Protein 7WNS (pdb70)

Secondary structure (DSSP, 8-state):
-HHHHHHTSPPP-TTTS-----TTTTS---TTS----BS-SSS-BS-EEET--SSEEETTEEES-SSSEEEEETT-B--SSTTTTSBPTTEEEES-TTT---TTTB-TT-BSEEEE-SS---HHHHHHHHHHB-TTT-EEEEES--TTSHHHHHHHHHHHHHTEEE-TT----GGGS--TT-S-EEEEEEHHHHHHHHHHHHHTT-HHHHHHHHHHHHHTT-HHHHHHHHHHHHHBT-THHHHHHHHHHHTT-HHHHHHHS-THHHHHHTT--EEEEETTTTEEEEE-SS--TTS-EEEEEESS-SSSGGG-EEEEEEEETTEEEEEEEETTTTEEEEEEEEE-TTS-EEEEEES---SGGG-EEEEEEEETTEEEEEEEETTT--EEEEEEEE-TTS-EEEEEESS-STT-HHHH-EEEEE--

Foldseek 3Di:
DLQVLQVVFAADPCPLAPAPVQVCQSPFDPLVDQDDAPPDDDAAAEEEEEQAQAWAADPNFTDHHRYHQYEEARSDHAPDHPRGSHGGHNYQHDPDLVQLARVSHAQFQGHAEYEYEDRAQDLNNLLRVLRRAHQAWHKYKYFADDCVDVRVVSNLQNNLVSAKFWQQVDDDPPRVVRRRVGDDMIMITHLVVLLVRLLVCLLVLVLVRNVVGVVSCVVHNNVVSLLVSQCVQQAQFRLSSLLSQLCCCPVPNVVSCCPRNPPVSVQQNVFAKKWKAQQQLGFTKFWAPDADPQRKTFMKGAQDDDADLRRIWTWDWDDDPSGIKTWIARVVVRWTKFWDPDADPQRKTTIITHNDQPDQRRIWTWTWHDDVPAIWIWIAGRPVRFTKFWAPDADPNRMTTIIGDDDDPNVDCSGGTIHIGHRD

Organism: Bombyx mori (NCBI:txid7091)

InterPro domains:
  IPR004943 Lepidopteran low molecular weight lipoprotein [PF03260] (206-433)
  IPR042046 Lepidopteran low molecular weight lipoprotein, N-terminal domain [G3DSA:1.10.10.2400] (199-274)

Radius of gyration: 29.9 Å; Cα contacts (8 Å, |Δi|>4): 969; chains: 1; bounding box: 50×71×84 Å

B-factor: mean 30.71, std 17.43, range [8.32, 107.81]

Solvent-accessible surface area: 19298 Å² total; per-residue (Å²): 98,76,75,108,118,13,114,86,20,66,137,19,18,70,139,66,6,80,63,44,145,11,86,38,10,89,41,26,45,67,13,132,132,194,30,86,92,15,11,125,43,242,52,61,16,137,15,0,4,0,10,0,12,0,79,12,66,46,156,68,102,46,20,3,13,44,114,1,38,0,0,14,40,25,34,24,30,9,51,125,22,150,14,141,31,64,20,4,2,1,4,0,0,0,65,32,52,106,57,0,54,0,43,23,1,0,101,90,56,8,0,72,13,0,0,0,3,86,10,67,2,46,142,160,0,0,42,8,0,7,55,0,0,15,32,85,82,1,21,0,0,1,7,39,24,63,83,125,22,104,34,2,83,20,0,36,84,26,0,3,122,55,14,1,17,25,2,1,50,49,163,12,78,68,90,13,136,56,12,76,83,38,123,49,94,25,5,1,1,10,38,84,35,0,26,86,25,1,42,72,18,0,54,65,14,52,11,130,30,0,13,106,0,2,57,12,0,29,85,18,123,0,34,105,13,1,121,66,0,6,60,48,0,3,31,113,21,35,47,26,0,1,1,1,0,31,45,0,5,102,92,67,26,86,52,0,1,84,106,40,11,26,84,27,0,65,31,0,8,75,75,105,77,0,29,1,13,5,51,78,65,116,14,3,0,33,6,30,92,106,71,45,205,149,86,13,36,34,0,38,0,19,37,178,30,79,94,26,110,99,0,0,0,72,1,32,25,76,78,66,128,77,32,4,2,1,37,0,7,0,25,59,51,95,4,40,0,14,0,23,88,106,78,48,111,170,16,14,37,73,0,34,0,0,96,79,21,112,81,107,35,0,8,0,19,2,33,0,11,63,30,69,142,62,13,0,0,7,1,24,0,19,75,52,131,12,3,1,49,12,28,76,113,78,50,225,151,26,14,38,20,0,29,0,14,90,45,89,14,68,114,57,39,101,125,45,2,3,26,3,67,76,40,180

Sequence (424 aa):
SSEEEWEAASEPDYDTNEDLLYPYSPTPYFGMYHLVKIPIGRGLLHHVDYWGEGKVTNLGKIRGFPQSYNVNEQFALVSKGHNKGKQIPNRIPVVSVDDSDTSSYIRDDSVKTVTISTGPITKRCAADVARIVNASEGLVVAYGYSDNSDDIQNLERELGKKGLYYGAGYELPADLRTQTEFSTKRVFADASSINNHLYNLVTGGDYINAVKTVRSSLVDNQGSDVCRDVVSQLVSHGIKNAMSFAYKLWHEGHKDIVEDYFPSEFQLILDQKRIKLIGKHYNQALKLDANVDRYNDRLTWGDGKDNTSYRVSWRLISLWENNNVIFKILNTEHEMYLKLDVNVDSYGDRKTWGSNDSSEKRHTWYLYPVKVGDQQQLFLIENREYRQGLKLDANVDWYGDRLVWGNNGTVADNPEYYGFIIQPWQ

Structure (mmCIF, N/CA/C/O backbone):
data_7WNS
#
_entry.id   7WNS
#
_cell.length_a   54.477
_cell.length_b   121.692
_cell.length_c   253.769
_cell.angle_alpha   90.000
_cell.angle_beta   90.000
_cell.angle_gamma   90.000
#
_symmetry.space_group_name_H-M   'C 2 2 21'
#
loop_
_entity.id
_entity.type
_entity.pdbx_description
1 polymer '30K protein 12'
2 water water
#
loop_
_atom_site.group_PDB
_atom_site.id
_atom_site.type_symbol
_atom_site.label_atom_id
_atom_site.label_alt_id
_atom_site.label_comp_id
_atom_site.label_asym_id
_atom_site.label_entity_id
_atom_site.label_seq_id
_atom_site.pdbx_PDB_ins_code
_atom_site.Cartn_x
_atom_site.Cartn_y
_atom_site.Cartn_z
_atom_site.occupancy
_atom_site.B_iso_or_equiv
_atom_site.auth_seq_id
_atom_site.auth_comp_id
_atom_site.auth_asym_id
_atom_site.auth_atom_id
_atom_site.pdbx_PDB_model_num
ATOM 1 N N . SER A 1 21 ? 13.372 -29.803 55.918 1.000 69.280 13 SER A N 1
ATOM 2 C CA . SER A 1 21 ? 12.161 -29.358 55.141 1.000 73.840 13 SER A CA 1
ATOM 3 C C . SER A 1 21 ? 12.210 -27.839 54.885 1.000 77.370 13 SER A C 1
ATOM 4 O O . SER A 1 21 ? 13.173 -27.147 55.359 1.000 61.960 13 SER A O 1
ATOM 7 N N . SER A 1 22 ? 11.212 -27.338 54.143 1.000 73.010 14 SER A N 1
ATOM 8 C CA . SER A 1 22 ? 11.081 -25.899 53.788 1.000 71.540 14 SER A CA 1
ATOM 9 C C . SER A 1 22 ? 10.733 -25.119 55.048 1.000 60.730 14 SER A C 1
ATOM 10 O O . SER A 1 22 ? 11.465 -24.178 55.389 1.000 57.300 14 SER A O 1
ATOM 13 N N . GLU A 1 23 ? 9.651 -25.529 55.704 1.000 57.400 15 GLU A N 1
ATOM 14 C CA . GLU A 1 23 ? 9.240 -24.922 56.992 1.000 64.410 15 GLU A CA 1
ATOM 15 C C . GLU A 1 23 ? 10.445 -24.828 57.945 1.000 60.330 15 GLU A C 1
ATOM 16 O O . GLU A 1 23 ? 10.724 -23.717 58.472 1.000 60.780 15 GLU A O 1
ATOM 22 N N . GLU A 1 24 ? 11.155 -25.939 58.147 1.000 62.120 16 GLU A N 1
ATOM 23 C CA . GLU A 1 24 ? 12.211 -26.032 59.189 1.000 62.010 16 GLU A CA 1
ATOM 24 C C . GLU A 1 24 ? 13.407 -25.186 58.779 1.000 57.770 16 GLU A C 1
ATOM 25 O O . GLU A 1 24 ? 14.038 -24.567 59.662 1.000 55.320 16 GLU A O 1
ATOM 31 N N . GLU A 1 25 ? 13.720 -25.133 57.488 1.000 58.630 17 GLU A N 1
ATOM 32 C CA . GLU A 1 25 ? 14.855 -24.282 57.042 1.000 62.040 17 GLU A CA 1
ATOM 33 C C . GLU A 1 25 ? 14.502 -22.823 57.376 1.000 54.810 17 GLU A C 1
ATOM 34 O O . GLU A 1 25 ? 15.414 -22.042 57.733 1.000 49.910 17 GLU A O 1
ATOM 40 N N . TRP A 1 26 ? 13.212 -22.476 57.303 1.000 59.300 18 TRP A N 1
ATOM 41 C CA . TRP A 1 26 ? 12.734 -21.079 57.486 1.000 60.250 18 TRP A CA 1
ATOM 42 C C . TRP A 1 26 ? 12.758 -20.742 58.978 1.000 58.900 18 TRP A C 1
ATOM 43 O O . TRP A 1 26 ? 13.430 -19.751 59.367 1.000 50.820 18 TRP A O 1
ATOM 54 N N . GLU A 1 27 ? 12.061 -21.544 59.785 1.000 61.290 19 GLU A N 1
ATOM 55 C CA . GLU A 1 27 ? 12.154 -21.464 61.273 1.000 59.680 19 GLU A CA 1
ATOM 56 C C . GLU A 1 27 ? 13.614 -21.358 61.726 1.000 57.190 19 GLU A C 1
ATOM 57 O O . GLU A 1 27 ? 13.914 -20.501 62.582 1.000 54.040 19 GLU A O 1
ATOM 63 N N . ALA A 1 28 ? 14.501 -22.139 61.116 1.000 52.090 20 ALA A N 1
ATOM 64 C CA . ALA A 1 28 ? 15.947 -22.153 61.442 1.000 54.670 20 ALA A CA 1
ATOM 65 C C . ALA A 1 28 ? 16.656 -20.864 61.034 1.000 55.770 20 ALA A C 1
ATOM 66 O O . ALA A 1 28 ? 17.856 -20.743 61.354 1.000 53.270 20 ALA A O 1
ATOM 68 N N . ALA A 1 29 ? 16.027 -19.971 60.262 1.000 62.300 21 ALA A N 1
ATOM 69 C CA . ALA A 1 29 ? 16.789 -18.973 59.470 1.000 56.110 21 ALA A CA 1
ATOM 70 C C . ALA A 1 29 ? 17.033 -17.706 60.286 1.000 44.590 21 ALA A C 1
ATOM 71 O O . ALA A 1 29 ? 16.155 -17.297 61.050 1.000 52.110 21 ALA A O 1
ATOM 73 N N . SER A 1 30 ? 18.164 -17.057 60.077 1.000 42.190 22 SER A N 1
ATOM 74 C CA . SER A 1 30 ? 18.442 -15.718 60.645 1.000 46.630 22 SER A CA 1
ATOM 75 C C . SER A 1 30 ? 17.275 -14.770 60.284 1.000 63.250 22 SER A C 1
ATOM 76 O O . SER A 1 30 ? 16.507 -15.051 59.305 1.000 55.500 22 SER A O 1
ATOM 79 N N . GLU A 1 31 ? 17.059 -13.719 61.079 1.000 60.250 23 GLU A N 1
ATOM 80 C CA . GLU A 1 31 ? 15.948 -12.763 60.822 1.000 61.430 23 GLU A CA 1
ATOM 81 C C . GLU A 1 31 ? 16.368 -11.791 59.724 1.000 52.030 23 GLU A C 1
ATOM 82 O O . GLU A 1 31 ? 17.547 -11.650 59.392 1.000 47.050 23 GLU A O 1
ATOM 88 N N . PRO A 1 32 ? 15.395 -11.071 59.132 1.000 46.960 24 PRO A N 1
ATOM 89 C CA . PRO A 1 32 ? 15.704 -10.263 57.959 1.000 50.430 24 PRO A CA 1
ATOM 90 C C . PRO A 1 32 ? 16.715 -9.170 58.268 1.000 52.440 24 PRO A C 1
ATOM 91 O O . PRO A 1 32 ? 16.725 -8.663 59.370 1.000 58.920 24 PRO A O 1
ATOM 95 N N . ASP A 1 33 ? 17.515 -8.803 57.295 1.000 43.130 25 ASP A N 1
ATOM 96 C CA . ASP A 1 33 ? 18.425 -7.698 57.446 1.000 44.920 25 ASP A CA 1
ATOM 97 C C . ASP A 1 33 ? 17.687 -6.391 57.451 1.000 50.700 25 ASP A C 1
ATOM 98 O O . ASP A 1 33 ? 17.431 -5.805 56.416 1.000 51.600 25 ASP A O 1
ATOM 103 N N . TYR A 1 34 ? 17.409 -5.893 58.632 1.000 46.150 26 TYR A N 1
ATOM 104 C CA . TYR A 1 34 ? 16.736 -4.578 58.746 1.000 43.000 26 TYR A CA 1
ATOM 105 C C . TYR A 1 34 ? 17.742 -3.452 58.938 1.000 42.850 26 TYR A C 1
ATOM 106 O O . TYR A 1 34 ? 17.335 -2.361 59.392 1.000 44.540 26 TYR A O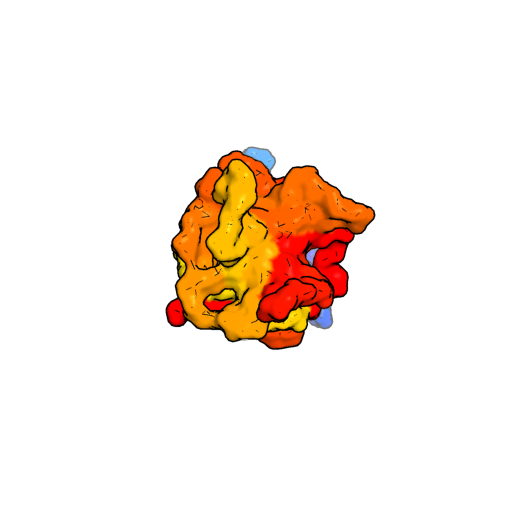 1
ATOM 115 N N . ASP A 1 35 ? 18.970 -3.621 58.471 1.000 48.020 27 ASP A N 1
ATOM 116 C CA . ASP A 1 35 ? 19.891 -2.465 58.284 1.000 53.720 27 ASP A CA 1
ATOM 117 C C . ASP A 1 35 ? 19.733 -1.910 56.868 1.000 53.950 27 ASP A C 1
ATOM 118 O O . ASP A 1 35 ? 19.480 -0.712 56.712 1.000 58.040 27 ASP A O 1
ATOM 123 N N . THR A 1 36 ? 19.930 -2.756 55.865 1.000 54.970 28 THR A N 1
ATOM 124 C CA . THR A 1 36 ? 19.883 -2.319 54.439 1.000 57.980 28 THR A CA 1
ATOM 125 C C . THR A 1 36 ? 18.410 -2.113 54.021 1.000 49.300 28 THR A C 1
ATOM 126 O O . THR A 1 36 ? 18.145 -1.129 53.332 1.000 51.880 28 THR A O 1
ATOM 130 N N . ASN A 1 37 ? 17.500 -2.952 54.512 1.000 45.580 29 ASN A N 1
ATOM 131 C CA . ASN A 1 37 ? 16.027 -2.773 54.415 1.000 46.020 29 ASN A CA 1
ATOM 132 C C . ASN A 1 37 ? 15.454 -2.012 55.607 1.000 51.700 29 ASN A C 1
ATOM 133 O O . ASN A 1 37 ? 15.894 -2.246 56.748 1.000 58.490 29 ASN A O 1
ATOM 138 N N . GLU A 1 38 ? 14.432 -1.203 55.362 1.000 47.070 30 GLU A N 1
ATOM 139 C CA . GLU A 1 38 ? 13.607 -0.583 56.423 1.000 47.250 30 GLU A CA 1
ATOM 140 C C . GLU A 1 38 ? 12.705 -1.627 57.067 1.000 50.650 30 GLU A C 1
ATOM 141 O O . GLU A 1 38 ? 12.079 -2.427 56.350 1.000 47.360 30 GLU A O 1
ATOM 147 N N . ASP A 1 39 ? 12.619 -1.613 58.405 1.000 47.770 31 ASP A N 1
ATOM 148 C CA . ASP A 1 39 ? 11.699 -2.506 59.150 1.000 42.600 31 ASP A CA 1
ATOM 149 C C . ASP A 1 39 ? 10.370 -1.778 59.244 1.000 43.300 31 ASP A C 1
ATOM 150 O O . ASP A 1 39 ? 10.334 -0.710 59.847 1.000 43.800 31 ASP A O 1
ATOM 155 N N . LEU A 1 40 ? 9.337 -2.309 58.601 1.000 39.300 32 LEU A N 1
ATOM 156 C CA . LEU A 1 40 ? 8.020 -1.631 58.490 1.000 37.030 32 LEU A CA 1
ATOM 157 C C . LEU A 1 40 ? 7.150 -2.130 59.627 1.000 34.860 32 LEU A C 1
ATOM 158 O O . LEU A 1 40 ? 6.009 -1.703 59.711 1.000 35.160 32 LEU A O 1
ATOM 163 N N . LEU A 1 41 ? 7.661 -3.039 60.472 1.000 43.700 33 LEU A N 1
ATOM 164 C CA . LEU A 1 41 ? 6.933 -3.495 61.682 1.000 40.390 33 LEU A CA 1
ATOM 165 C C . LEU A 1 41 ? 5.681 -4.209 61.247 1.000 40.800 33 LEU A C 1
ATOM 166 O O . LEU A 1 41 ? 4.582 -4.032 61.878 1.000 37.250 33 LEU A O 1
ATOM 171 N N . TYR A 1 42 ? 5.808 -5.007 60.190 1.000 36.750 34 TYR A N 1
ATOM 172 C CA . TYR A 1 42 ? 4.583 -5.624 59.665 1.000 35.090 34 TYR A CA 1
ATOM 173 C C . TYR A 1 42 ? 4.304 -6.820 60.560 1.000 31.430 34 TYR A C 1
ATOM 174 O O . TYR A 1 42 ? 5.140 -7.713 60.641 1.000 32.940 34 TYR A O 1
ATOM 183 N N . PRO A 1 43 ? 3.139 -6.895 61.225 1.000 35.570 35 PRO A N 1
ATOM 184 C CA . PRO A 1 43 ? 2.940 -7.940 62.223 1.000 38.730 35 PRO A CA 1
ATOM 185 C C . PRO A 1 43 ? 3.026 -9.363 61.675 1.000 49.540 35 PRO A C 1
ATOM 186 O O . PRO A 1 43 ? 3.359 -10.279 62.448 1.000 33.020 35 PRO A O 1
ATOM 190 N N . TYR A 1 44 ? 2.749 -9.551 60.370 1.000 43.200 36 TYR A N 1
ATOM 191 C CA . TYR A 1 44 ? 2.624 -10.915 59.826 1.000 32.920 36 TYR A CA 1
ATOM 192 C C . TYR A 1 44 ? 3.876 -11.315 59.087 1.000 29.050 36 TYR A C 1
ATOM 193 O O . TYR A 1 44 ? 3.941 -12.427 58.574 1.000 41.190 36 TYR A O 1
ATOM 202 N N . SER A 1 45 ? 4.873 -10.443 59.055 1.000 27.590 37 SER A N 1
ATOM 203 C CA . SER A 1 45 ? 6.170 -10.770 58.416 1.000 29.190 37 SER A CA 1
ATOM 204 C C . SER A 1 45 ? 6.879 -11.951 59.088 1.000 42.400 37 SER A C 1
ATOM 205 O O . SER A 1 45 ? 7.381 -12.803 58.361 1.000 39.500 37 SER A O 1
ATOM 208 N N . PRO A 1 46 ? 6.985 -12.055 60.439 1.000 52.050 38 PRO A N 1
ATOM 209 C CA . PRO A 1 46 ? 7.808 -13.121 61.022 1.000 45.560 38 PRO A CA 1
ATOM 210 C C . PRO A 1 46 ? 6.964 -14.367 61.266 1.000 47.360 38 PRO A C 1
ATOM 211 O O . PRO A 1 46 ? 7.470 -15.283 61.888 1.000 52.580 38 PRO A O 1
ATOM 215 N N . THR A 1 47 ? 5.712 -14.364 60.801 1.000 38.360 39 THR A N 1
ATOM 216 C CA . THR A 1 47 ? 4.835 -15.547 60.877 1.000 41.780 39 THR A CA 1
ATOM 217 C C . THR A 1 47 ? 4.650 -16.208 59.508 1.000 54.690 39 THR A C 1
ATOM 218 O O . THR A 1 47 ? 4.685 -15.541 58.482 1.000 44.920 39 THR A O 1
ATOM 222 N N . PRO A 1 48 ? 4.364 -17.525 59.455 1.000 58.010 40 PRO A N 1
ATOM 223 C CA . PRO A 1 48 ? 3.915 -18.165 58.216 1.000 56.180 40 PRO A CA 1
ATOM 224 C C . PRO A 1 48 ? 2.463 -17.813 57.879 1.000 52.370 40 PRO A C 1
ATOM 225 O O . PRO A 1 48 ? 1.911 -16.925 58.525 1.000 48.070 40 PRO A O 1
ATOM 229 N N . TYR A 1 49 ? 1.879 -18.525 56.903 1.000 43.500 41 TYR A N 1
ATOM 230 C CA . TYR A 1 49 ? 0.576 -18.170 56.311 1.000 47.440 41 TYR A CA 1
ATOM 231 C C . TYR A 1 49 ? -0.484 -18.451 57.371 1.000 47.760 41 TYR A C 1
ATOM 232 O O . TYR A 1 49 ? -0.560 -19.582 57.856 1.000 48.480 41 TYR A O 1
ATOM 241 N N . PHE A 1 50 ? -1.323 -17.474 57.689 1.000 50.620 42 PHE A N 1
ATOM 242 C CA . PHE A 1 50 ? -2.372 -17.645 58.713 1.000 52.350 42 PHE A CA 1
ATOM 243 C C . PHE A 1 50 ? -3.665 -17.101 58.168 1.000 54.360 42 PHE A C 1
ATOM 244 O O . PHE A 1 50 ? -4.483 -16.620 58.983 1.000 44.710 42 PHE A O 1
ATOM 252 N N . GLY A 1 51 ? -3.872 -17.281 56.856 1.000 46.880 43 GLY A N 1
ATOM 253 C CA . GLY A 1 51 ? -4.978 -16.617 56.153 1.000 39.640 43 GLY A CA 1
ATOM 254 C C . GLY A 1 51 ? -6.289 -17.264 56.474 1.000 43.460 43 GLY A C 1
ATOM 255 O O . GLY A 1 51 ? -7.338 -16.678 56.136 1.000 40.970 43 GLY A O 1
ATOM 256 N N . MET A 1 52 ? -6.247 -18.408 57.166 1.000 43.950 44 MET A N 1
ATOM 257 C CA . MET A 1 52 ? -7.496 -19.042 57.665 1.000 47.870 44 MET A CA 1
ATOM 258 C C . MET A 1 52 ? -8.142 -18.190 58.789 1.000 53.300 44 MET A C 1
ATOM 259 O O . MET A 1 52 ? -9.362 -18.327 59.005 1.000 50.520 44 MET A O 1
ATOM 264 N N . TYR A 1 53 ? -7.422 -17.253 59.420 1.000 47.920 45 TYR A N 1
ATOM 265 C CA . TYR A 1 53 ? -8.016 -16.399 60.486 1.000 47.310 45 TYR A CA 1
ATOM 266 C C . TYR A 1 53 ? -8.387 -15.041 59.921 1.000 48.830 45 TYR A C 1
ATOM 267 O O . TYR A 1 53 ? -7.732 -14.647 58.967 1.000 50.950 45 TYR A O 1
ATOM 276 N N . HIS A 1 54 ? -9.309 -14.337 60.572 1.000 46.250 46 HIS A N 1
ATOM 277 C CA . HIS A 1 54 ? -9.746 -12.966 60.206 1.000 47.720 46 HIS A CA 1
ATOM 278 C C . HIS A 1 54 ? -8.649 -11.952 60.530 1.000 44.950 46 HIS A C 1
ATOM 279 O O . HIS A 1 54 ? -8.867 -11.101 61.379 1.000 43.370 46 HIS A O 1
ATOM 286 N N . LEU A 1 55 ? -7.532 -12.004 59.810 1.000 40.240 47 LEU A N 1
ATOM 287 C CA . LEU A 1 55 ? -6.387 -11.107 60.049 1.000 39.580 47 LEU A CA 1
ATOM 288 C C . LEU A 1 55 ? -6.694 -9.640 59.800 1.000 38.870 47 LEU A C 1
ATOM 289 O O . LEU A 1 55 ? -7.774 -9.282 59.296 1.000 42.920 47 LEU A O 1
ATOM 294 N N . VAL A 1 56 ? -5.757 -8.813 60.244 1.000 34.750 48 VAL A N 1
ATOM 295 C CA . VAL A 1 56 ? -5.854 -7.346 60.070 1.000 39.480 48 VAL A CA 1
ATOM 296 C C . VAL A 1 56 ? -5.224 -7.043 58.714 1.000 34.260 48 VAL A C 1
ATOM 297 O O . VAL A 1 56 ? -4.015 -7.275 58.551 1.000 32.880 48 VAL A O 1
ATOM 301 N N . LYS A 1 57 ? -6.074 -6.610 57.792 1.000 39.830 49 LYS A N 1
ATOM 302 C CA . LYS A 1 57 ? -5.650 -6.389 56.379 1.000 38.430 49 LYS A CA 1
ATOM 303 C C . LYS A 1 57 ? -4.984 -5.037 56.272 1.000 38.240 49 LYS A C 1
ATOM 304 O O . LYS A 1 57 ? -5.377 -4.097 57.012 1.000 38.380 49 LYS A O 1
ATOM 310 N N . ILE A 1 58 ? -3.996 -4.932 55.400 1.000 34.770 50 ILE A N 1
ATOM 311 C CA . ILE A 1 58 ? -3.425 -3.610 55.093 1.000 32.600 50 ILE A CA 1
ATOM 312 C C . ILE A 1 58 ? -3.915 -3.197 53.700 1.000 38.480 50 ILE A C 1
ATOM 313 O O . ILE A 1 58 ? -4.275 -4.038 52.892 1.000 31.900 50 ILE A O 1
ATOM 318 N N . PRO A 1 59 ? -3.997 -1.901 53.394 1.000 33.360 51 PRO A N 1
ATOM 319 C CA . PRO A 1 59 ? -3.694 -0.824 54.337 1.000 33.710 51 PRO A CA 1
ATOM 320 C C . PRO A 1 59 ? -4.795 -0.656 55.385 1.000 36.420 51 PRO A C 1
ATOM 321 O O . PRO A 1 59 ? -5.955 -1.043 55.171 1.000 33.830 51 PRO A O 1
ATOM 325 N N . ILE A 1 60 ? -4.377 -0.117 56.530 1.000 42.390 52 ILE A N 1
ATOM 326 C CA . ILE A 1 60 ? -5.297 0.339 57.599 1.000 44.660 52 ILE A CA 1
ATOM 327 C C . ILE A 1 60 ? -5.728 1.743 57.202 1.000 42.330 52 ILE A C 1
ATOM 328 O O . ILE A 1 60 ? -4.868 2.575 56.959 1.000 44.600 52 ILE A O 1
ATOM 333 N N . GLY A 1 61 ? -7.009 2.030 57.191 1.000 50.490 53 GLY A N 1
ATOM 334 C CA . GLY A 1 61 ? -7.417 3.409 56.884 1.000 55.210 53 GLY A CA 1
ATOM 335 C C . GLY A 1 61 ? -7.541 3.650 55.395 1.000 54.950 53 GLY A C 1
ATOM 336 O O . GLY A 1 61 ? -7.536 2.671 54.602 1.000 54.710 53 GLY A O 1
ATOM 337 N N . ARG A 1 62 ? -7.591 4.930 55.046 1.000 59.940 54 ARG A N 1
ATOM 338 C CA . ARG A 1 62 ? -8.283 5.462 53.842 1.000 64.070 54 ARG A CA 1
ATOM 339 C C . ARG A 1 62 ? -7.339 5.523 52.639 1.000 52.830 54 ARG A C 1
ATOM 340 O O . ARG A 1 62 ? -7.844 5.544 51.513 1.000 61.390 54 ARG A O 1
ATOM 348 N N . GLY A 1 63 ? -6.034 5.609 52.884 1.000 41.150 55 GLY A N 1
ATOM 349 C CA . GLY A 1 63 ? -5.007 5.815 51.856 1.000 40.610 55 GLY A CA 1
ATOM 350 C C . GLY A 1 63 ? -4.628 4.499 51.196 1.000 40.160 55 GLY A C 1
ATOM 351 O O . GLY A 1 63 ? -5.225 3.429 51.485 1.000 45.880 55 GLY A O 1
ATOM 352 N N . LEU A 1 64 ? -3.670 4.580 50.293 1.000 38.000 56 LEU A N 1
ATOM 353 C CA . LEU A 1 64 ? -3.184 3.390 49.575 1.000 34.770 56 LEU A CA 1
ATOM 354 C C . LEU A 1 64 ? -1.902 2.944 50.241 1.000 34.530 56 LEU A C 1
ATOM 355 O O . LEU A 1 64 ? -1.165 3.756 50.725 1.000 38.070 56 LEU A O 1
ATOM 360 N N . LEU A 1 65 ? -1.614 1.677 50.108 1.000 28.500 57 LEU A N 1
ATOM 361 C CA . LEU A 1 65 ? -0.292 1.130 50.420 1.000 30.750 57 LEU A CA 1
ATOM 362 C C . LEU A 1 65 ? 0.700 1.602 49.385 1.000 38.120 57 LEU A C 1
ATOM 363 O O . LEU A 1 65 ? 0.385 1.545 48.155 1.000 34.070 57 LEU A O 1
ATOM 368 N N . HIS A 1 66 ? 1.852 2.067 49.826 1.000 28.780 58 HIS A N 1
ATOM 369 C CA . HIS A 1 66 ? 2.816 2.714 48.916 1.000 29.880 58 HIS A CA 1
ATOM 370 C C . HIS A 1 66 ? 3.341 1.750 47.838 1.000 34.160 58 HIS A C 1
ATOM 371 O O . HIS A 1 66 ? 3.441 2.199 46.661 1.000 34.140 58 HIS A O 1
ATOM 378 N N . HIS A 1 67 ? 3.801 0.560 48.208 1.000 30.150 59 HIS A N 1
ATOM 379 C CA . HIS A 1 67 ? 4.672 -0.277 47.349 1.000 29.210 59 HIS A CA 1
ATOM 380 C C . HIS A 1 67 ? 4.662 -1.701 47.850 1.000 38.340 59 HIS A C 1
ATOM 381 O O . HIS A 1 67 ? 5.088 -1.950 48.984 1.000 34.170 59 HIS A O 1
ATOM 388 N N . VAL A 1 68 ? 4.106 -2.587 47.031 1.000 28.250 60 VAL A N 1
ATOM 389 C CA . VAL A 1 68 ? 4.280 -4.050 47.161 1.000 26.750 60 VAL A CA 1
ATOM 390 C C . VAL A 1 68 ? 5.221 -4.545 46.069 1.000 38.290 60 VAL A C 1
ATOM 391 O O . VAL A 1 68 ? 4.975 -4.189 44.850 1.000 32.010 60 VAL A O 1
ATOM 395 N N . ASP A 1 69 ? 6.242 -5.324 46.453 1.000 31.090 61 ASP A N 1
ATOM 396 C CA . ASP A 1 69 ? 7.202 -6.001 45.546 1.000 32.240 61 ASP A CA 1
ATOM 397 C C . ASP A 1 69 ? 6.790 -7.445 45.500 1.000 36.900 61 ASP A C 1
ATOM 398 O O . ASP A 1 69 ? 7.096 -8.189 46.426 1.000 33.930 61 ASP A O 1
ATOM 403 N N . TYR A 1 70 ? 6.173 -7.867 44.399 1.000 31.410 62 TYR A N 1
ATOM 404 C CA . TYR A 1 70 ? 5.669 -9.254 44.261 1.000 31.660 62 TYR A CA 1
ATOM 405 C C . TYR A 1 70 ? 6.851 -10.165 43.936 1.000 32.660 62 TYR A C 1
ATOM 406 O O . TYR A 1 70 ? 7.641 -9.867 43.024 1.000 36.760 62 TYR A O 1
ATOM 415 N N . TRP A 1 71 ? 7.021 -11.222 44.750 1.000 34.090 63 TRP A N 1
ATOM 416 C CA . TRP A 1 71 ? 8.223 -12.105 44.793 1.000 32.790 63 TRP A CA 1
ATOM 417 C C . TRP A 1 71 ? 9.458 -11.329 45.219 1.000 31.020 63 TRP A C 1
ATOM 418 O O . TRP A 1 71 ? 10.580 -11.718 44.876 1.000 35.190 63 TRP A O 1
ATOM 429 N N . GLY A 1 72 ? 9.276 -10.188 45.862 1.000 31.570 64 GLY A N 1
ATOM 430 C CA . GLY A 1 72 ? 10.421 -9.406 46.352 1.000 36.150 64 GLY A CA 1
ATOM 431 C C . GLY A 1 72 ? 11.108 -10.131 47.552 1.000 38.070 64 GLY A C 1
ATOM 432 O O . GLY A 1 72 ? 10.480 -11.010 48.167 1.000 31.460 64 GLY A O 1
ATOM 433 N N . GLU A 1 73 ? 12.372 -9.802 47.788 1.000 39.890 65 GLU A N 1
ATOM 434 C CA . GLU A 1 73 ? 13.218 -10.355 48.874 1.000 44.730 65 GLU A CA 1
ATOM 435 C C . GLU A 1 73 ? 13.877 -9.206 49.646 1.000 48.230 65 GLU A C 1
ATOM 436 O O . GLU A 1 73 ? 14.810 -9.465 50.439 1.000 50.360 65 GLU A O 1
ATOM 442 N N . GLY A 1 74 ? 13.459 -7.975 49.375 1.000 39.450 66 GLY A N 1
ATOM 443 C CA . GLY A 1 74 ? 14.137 -6.760 49.815 1.000 35.740 66 GLY A CA 1
ATOM 444 C C . GLY A 1 74 ? 15.347 -6.508 48.968 1.000 40.180 66 GLY A C 1
ATOM 445 O O . GLY A 1 74 ? 15.527 -7.164 47.935 1.000 44.150 66 GLY A O 1
ATOM 446 N N . LYS A 1 75 ? 16.117 -5.528 49.363 1.000 38.530 67 LYS A N 1
ATOM 447 C CA . LYS A 1 75 ? 17.159 -4.984 48.491 1.000 41.510 67 LYS A CA 1
ATOM 448 C C . LYS A 1 75 ? 18.313 -5.974 48.389 1.000 51.780 67 LYS A C 1
ATOM 449 O O . LYS A 1 75 ? 19.100 -6.030 49.322 1.000 48.420 67 LYS A O 1
ATOM 455 N N . VAL A 1 76 ? 18.432 -6.671 47.255 1.000 49.010 68 VAL A N 1
ATOM 456 C CA . VAL A 1 76 ? 19.447 -7.741 47.027 1.000 47.550 68 VAL A CA 1
ATOM 457 C C . VAL A 1 76 ? 20.525 -7.257 46.063 1.000 56.830 68 VAL A C 1
ATOM 458 O O . VAL A 1 76 ? 20.203 -6.922 44.894 1.000 59.180 68 VAL A O 1
ATOM 462 N N . THR A 1 77 ? 21.771 -7.209 46.525 1.000 53.390 69 THR A N 1
ATOM 463 C CA . THR A 1 77 ? 22.934 -6.899 45.657 1.000 54.710 69 THR A CA 1
ATOM 464 C C . THR A 1 77 ? 23.673 -8.193 45.344 1.000 63.700 69 THR A C 1
ATOM 465 O O . THR A 1 77 ? 23.798 -9.051 46.231 1.000 65.900 69 THR A O 1
ATOM 469 N N . ASN A 1 78 ? 24.062 -8.348 44.084 1.000 66.770 70 ASN A N 1
ATOM 470 C CA . ASN A 1 78 ? 24.714 -9.581 43.584 1.000 68.450 70 ASN A CA 1
ATOM 471 C C . ASN A 1 78 ? 25.442 -9.241 42.290 1.000 75.110 70 ASN A C 1
ATOM 472 O O . ASN A 1 78 ? 24.793 -8.724 41.343 1.000 76.910 70 ASN A O 1
ATOM 477 N N . LEU A 1 79 ? 26.753 -9.488 42.292 1.000 70.940 71 LEU A N 1
ATOM 478 C CA . LEU A 1 79 ? 27.665 -9.251 41.144 1.000 65.800 71 LEU A CA 1
ATOM 479 C C . LEU A 1 79 ? 27.546 -7.778 40.720 1.000 61.920 71 LEU A C 1
ATOM 480 O O . LEU A 1 79 ? 27.643 -7.497 39.534 1.000 72.210 71 LEU A O 1
ATOM 485 N N . GLY A 1 80 ? 27.366 -6.864 41.676 1.000 61.440 72 GLY A N 1
ATOM 486 C CA . GLY A 1 80 ? 27.343 -5.410 41.433 1.000 62.880 72 GLY A CA 1
ATOM 487 C C . GLY A 1 80 ? 25.982 -4.943 40.936 1.000 66.980 72 GLY A C 1
ATOM 488 O O . GLY A 1 80 ? 25.837 -3.736 40.726 1.000 65.710 72 GLY A O 1
ATOM 489 N N . LYS A 1 81 ? 25.026 -5.861 40.753 1.000 64.350 73 LYS A N 1
ATOM 490 C CA . LYS A 1 81 ? 23.662 -5.549 40.250 1.000 69.380 73 LYS A CA 1
ATOM 491 C C . LYS A 1 81 ? 22.681 -5.480 41.413 1.000 63.560 73 LYS A C 1
ATOM 492 O O . LYS A 1 81 ? 22.776 -6.307 42.314 1.000 57.980 73 LYS A O 1
ATOM 498 N N . ILE A 1 82 ? 21.696 -4.598 41.306 1.000 61.350 74 ILE A N 1
ATOM 499 C CA . ILE A 1 82 ? 20.636 -4.460 42.335 1.000 56.050 74 ILE A CA 1
ATOM 500 C C . ILE A 1 82 ? 19.295 -4.952 41.813 1.000 57.110 74 ILE A C 1
ATOM 501 O O . ILE A 1 82 ? 18.808 -4.573 40.722 1.000 53.110 74 ILE A O 1
ATOM 506 N N . ARG A 1 83 ? 18.679 -5.716 42.671 1.000 49.050 75 ARG A N 1
ATOM 507 C CA . ARG A 1 83 ? 17.264 -6.055 42.583 1.000 49.080 75 ARG A CA 1
ATOM 508 C C . ARG A 1 83 ? 16.562 -5.728 43.908 1.000 52.860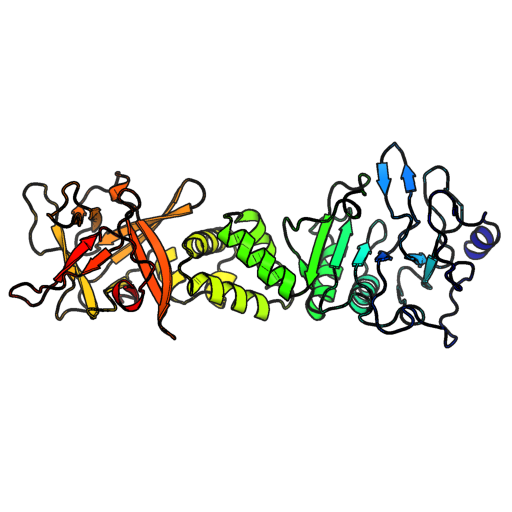 75 ARG A C 1
ATOM 509 O O . ARG A 1 83 ? 17.236 -5.695 44.946 1.000 50.180 75 ARG A O 1
ATOM 517 N N . GLY A 1 84 ? 15.254 -5.493 43.871 1.000 40.540 76 GLY A N 1
ATOM 518 C CA . GLY A 1 84 ? 14.414 -5.304 45.061 1.000 38.970 76 GLY A CA 1
ATOM 519 C C . GLY A 1 84 ? 14.495 -3.930 45.678 1.000 34.850 76 GLY A C 1
ATOM 520 O O . GLY A 1 84 ? 15.142 -3.002 45.138 1.000 40.010 76 GLY A O 1
ATOM 521 N N . PHE A 1 85 ? 13.818 -3.805 46.814 1.000 40.070 77 PHE A N 1
ATOM 522 C CA . PHE A 1 85 ? 13.498 -2.489 47.418 1.000 38.090 77 PHE A CA 1
ATOM 523 C C . PHE A 1 85 ? 13.548 -2.566 48.952 1.000 37.590 77 PHE A C 1
ATOM 524 O O . PHE A 1 85 ? 13.007 -3.484 49.569 1.000 40.720 77 PHE A O 1
ATOM 532 N N . PRO A 1 86 ? 14.215 -1.571 49.552 1.000 39.120 78 PRO A N 1
ATOM 533 C CA . PRO A 1 86 ? 14.389 -1.529 51.008 1.000 44.890 78 PRO A CA 1
ATOM 534 C C . PRO A 1 86 ? 13.107 -1.118 51.733 1.000 45.920 78 PRO A C 1
ATOM 535 O O . PRO A 1 86 ? 12.935 -1.534 52.850 1.000 49.470 78 PRO A O 1
ATOM 539 N N . GLN A 1 87 ? 12.178 -0.411 51.084 1.000 43.320 79 GLN A N 1
ATOM 540 C CA . GLN A 1 87 ? 10.991 0.073 51.825 1.000 41.280 79 GLN A CA 1
ATOM 541 C C . GLN A 1 87 ? 9.683 -0.545 51.334 1.000 41.110 79 GLN A 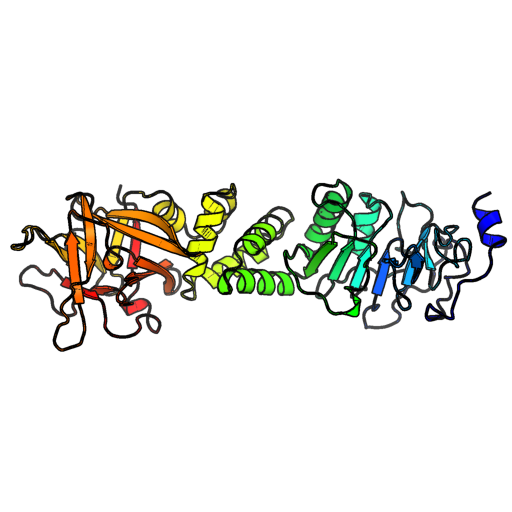C 1
ATOM 542 O O . GLN A 1 87 ? 8.638 -0.120 51.817 1.000 39.900 79 GLN A O 1
ATOM 548 N N . SER A 1 88 ? 9.694 -1.538 50.450 1.000 41.910 80 SER A N 1
ATOM 549 C CA . SER A 1 88 ? 8.434 -2.196 50.016 1.000 34.510 80 SER A CA 1
ATOM 550 C C . SER A 1 88 ? 8.014 -3.270 51.008 1.000 32.950 80 SER A C 1
ATOM 551 O O . SER A 1 88 ? 8.878 -3.869 51.625 1.000 36.800 80 SER A O 1
ATOM 554 N N . TYR A 1 89 ? 6.728 -3.565 51.075 1.000 29.140 81 TYR A N 1
ATOM 555 C CA . TYR A 1 89 ? 6.249 -4.906 51.446 1.000 28.720 81 TYR A CA 1
ATOM 556 C C . TYR A 1 89 ? 6.616 -5.885 50.333 1.000 37.450 81 TYR A C 1
ATOM 557 O O . TYR A 1 89 ? 6.617 -5.489 49.105 1.000 34.550 81 TYR A O 1
ATOM 566 N N . ASN A 1 90 ? 6.883 -7.117 50.731 1.000 30.980 82 ASN A N 1
ATOM 567 C CA . ASN A 1 90 ? 7.377 -8.154 49.810 1.000 34.910 82 ASN A CA 1
ATOM 568 C C . ASN A 1 90 ? 6.425 -9.312 49.866 1.000 42.490 82 ASN A C 1
ATOM 569 O O . ASN A 1 90 ? 6.252 -9.855 50.932 1.000 38.110 82 ASN A O 1
ATOM 574 N N . VAL A 1 91 ? 5.747 -9.622 48.746 1.000 32.210 83 VAL A N 1
ATOM 575 C CA . VAL A 1 91 ? 4.889 -10.814 48.719 1.000 31.880 83 VAL A CA 1
ATOM 576 C C . VAL A 1 91 ? 5.810 -11.953 48.352 1.000 37.300 83 VAL A C 1
ATOM 577 O O . VAL A 1 91 ? 6.670 -11.784 47.464 1.000 37.590 83 VAL A O 1
ATOM 581 N N . ASN A 1 92 ? 5.740 -13.039 49.102 1.000 34.820 84 ASN A N 1
ATOM 582 C CA . ASN A 1 92 ? 6.549 -14.236 48.777 1.000 34.360 84 ASN A CA 1
ATOM 583 C C . ASN A 1 92 ? 5.931 -15.469 49.435 1.000 39.790 84 ASN A C 1
ATOM 584 O O . ASN A 1 92 ? 4.916 -15.381 50.239 1.000 36.170 84 ASN A O 1
ATOM 589 N N . GLU A 1 93 ? 6.392 -16.629 48.982 1.000 38.260 85 GLU A N 1
ATOM 590 C CA . GLU A 1 93 ? 5.896 -17.899 49.564 1.000 40.630 85 GLU A CA 1
ATOM 591 C C . GLU A 1 93 ? 6.330 -17.905 51.057 1.000 36.330 85 GLU A C 1
ATOM 592 O O . GLU A 1 93 ? 7.364 -17.288 51.385 1.000 34.980 85 GLU A O 1
ATOM 598 N N . GLN A 1 94 ? 5.528 -18.516 51.911 1.000 42.860 86 GLN A N 1
ATOM 599 C CA . GLN A 1 94 ? 5.661 -18.365 53.409 1.000 48.310 86 GLN A CA 1
ATOM 600 C C . GLN A 1 94 ? 7.055 -18.744 53.928 1.000 45.020 86 GLN A C 1
ATOM 601 O O . GLN A 1 94 ? 7.568 -18.016 54.811 1.000 47.920 86 GLN A O 1
ATOM 607 N N . PHE A 1 95 ? 7.709 -19.766 53.363 1.000 46.500 87 PHE A N 1
ATOM 608 C CA . PHE A 1 95 ? 9.028 -20.252 53.851 1.000 44.960 87 PHE A CA 1
ATOM 609 C C . PHE A 1 95 ? 10.130 -19.697 52.979 1.000 48.880 87 PHE A C 1
ATOM 610 O O . PHE A 1 95 ? 11.313 -20.012 53.226 1.000 45.570 87 PHE A O 1
ATOM 618 N N . ALA A 1 96 ? 9.788 -18.851 52.005 1.000 46.430 88 ALA A N 1
ATOM 619 C CA . ALA A 1 96 ? 10.822 -18.378 51.069 1.000 46.610 88 ALA A CA 1
ATOM 620 C C . ALA A 1 96 ? 11.845 -17.576 51.859 1.000 42.720 88 ALA A C 1
ATOM 621 O O . ALA A 1 96 ? 11.452 -16.843 52.806 1.000 46.160 88 ALA A O 1
ATOM 623 N N . LEU A 1 97 ? 13.095 -17.655 51.418 1.000 43.270 89 LEU A N 1
ATOM 624 C CA . LEU A 1 97 ? 14.232 -16.908 51.992 1.000 46.340 89 LEU A CA 1
ATOM 625 C C . LEU A 1 97 ? 15.037 -16.199 50.901 1.000 42.970 89 LEU A C 1
ATOM 626 O O . LEU A 1 97 ? 14.963 -16.602 49.746 1.000 51.150 89 LEU A O 1
ATOM 631 N N . VAL A 1 98 ? 15.813 -15.187 51.277 1.000 41.790 90 VAL A N 1
ATOM 632 C CA . VAL A 1 98 ? 16.673 -14.429 50.327 1.000 46.430 90 VAL A CA 1
ATOM 633 C C . VAL A 1 98 ? 17.468 -15.453 49.507 1.000 60.660 90 VAL A C 1
ATOM 634 O O . VAL A 1 98 ? 17.841 -16.495 50.071 1.000 71.640 90 VAL A O 1
ATOM 638 N N . SER A 1 99 ? 17.663 -15.205 48.210 1.000 53.720 91 SER A N 1
ATOM 639 C CA . SER A 1 99 ? 18.115 -16.223 47.220 1.000 53.190 91 SER A CA 1
ATOM 640 C C . SER A 1 99 ? 19.602 -16.070 46.938 1.000 50.830 91 SER A C 1
ATOM 641 O O . SER A 1 99 ? 20.237 -17.051 46.535 1.000 59.430 91 SER A O 1
ATOM 644 N N . LYS A 1 100 ? 20.118 -14.859 47.085 1.000 51.940 92 LYS A N 1
ATOM 645 C CA . LYS A 1 100 ? 21.484 -14.552 46.635 1.000 52.640 92 LYS A CA 1
ATOM 646 C C . LYS A 1 100 ? 21.937 -13.279 47.314 1.000 54.080 92 LYS A C 1
ATOM 647 O O . LYS A 1 100 ? 21.106 -12.637 47.998 1.000 55.590 92 LYS A O 1
ATOM 653 N N . GLY A 1 101 ? 23.203 -12.939 47.099 1.000 53.030 93 GLY A N 1
ATOM 654 C CA . GLY A 1 101 ? 23.872 -11.820 47.779 1.000 54.870 93 GLY A CA 1
ATOM 655 C C . GLY A 1 101 ? 24.191 -12.192 49.218 1.000 54.800 93 GLY A C 1
ATOM 656 O O . GLY A 1 101 ? 23.847 -13.350 49.644 1.000 52.030 93 GLY A O 1
ATOM 657 N N . HIS A 1 102 ? 24.777 -11.248 49.959 1.000 60.710 94 HIS A N 1
ATOM 658 C CA . HIS A 1 102 ? 25.323 -11.513 51.317 1.000 63.670 94 HIS A CA 1
ATOM 659 C C . HIS A 1 102 ? 24.207 -12.014 52.232 1.000 66.320 94 HIS A C 1
ATOM 660 O O . HIS A 1 102 ? 24.527 -12.854 53.087 1.000 78.910 94 HIS A O 1
ATOM 667 N N . ASN A 1 103 ? 22.946 -11.631 51.997 1.000 55.790 95 ASN A N 1
ATOM 668 C CA . ASN A 1 103 ? 21.803 -11.983 52.889 1.000 50.870 95 ASN A CA 1
ATOM 669 C C . ASN A 1 103 ? 21.199 -13.336 52.521 1.000 43.620 95 ASN A C 1
ATOM 670 O O . ASN A 1 103 ? 20.121 -13.658 53.020 1.000 48.670 95 ASN A O 1
ATOM 675 N N . LYS A 1 104 ? 21.840 -14.078 51.649 1.000 50.230 96 LYS A N 1
ATOM 676 C CA . LYS A 1 104 ? 21.258 -15.301 51.183 1.000 57.150 96 LYS A CA 1
ATOM 677 C C . LYS A 1 104 ? 20.945 -16.162 52.367 1.000 60.480 96 LYS A C 1
ATOM 678 O O . LYS A 1 104 ? 21.782 -16.339 53.230 1.000 70.870 96 LYS A O 1
ATOM 684 N N . GLY A 1 105 ? 19.760 -16.725 52.396 1.000 61.400 97 GLY A N 1
ATOM 685 C CA . GLY A 1 105 ? 19.402 -17.585 53.495 1.000 62.880 97 GLY A CA 1
ATOM 686 C C . GLY A 1 105 ? 18.721 -16.909 54.667 1.000 58.260 97 GLY A C 1
ATOM 687 O O . GLY A 1 105 ? 18.051 -17.577 55.404 1.000 54.020 97 GLY A O 1
ATOM 688 N N . LYS A 1 106 ? 18.881 -15.605 54.835 1.000 52.870 98 LYS A N 1
ATOM 689 C CA . LYS A 1 106 ? 18.066 -14.882 55.834 1.000 52.390 98 LYS A CA 1
ATOM 690 C C . LYS A 1 106 ? 16.586 -14.910 55.490 1.000 59.830 98 LYS A C 1
ATOM 691 O O . LYS A 1 106 ? 16.178 -15.381 54.379 1.000 59.430 98 LYS A O 1
ATOM 697 N N . GLN A 1 107 ? 15.805 -14.403 56.435 1.000 46.430 99 GLN A N 1
ATOM 698 C CA . GLN A 1 107 ? 14.347 -14.275 56.244 1.000 50.380 99 GLN A CA 1
ATOM 699 C C . GLN A 1 107 ? 14.095 -13.020 55.406 1.000 38.970 99 GLN A C 1
ATOM 700 O O . GLN A 1 107 ? 15.024 -12.098 55.301 1.000 40.700 99 GLN A O 1
ATOM 706 N N . ILE A 1 108 ? 12.899 -12.969 54.825 1.000 43.870 100 ILE A N 1
ATOM 707 C CA . ILE A 1 108 ? 12.560 -11.831 53.908 1.000 42.470 100 ILE A CA 1
ATOM 708 C C . ILE A 1 108 ? 11.965 -10.678 54.704 1.000 32.610 100 ILE A C 1
ATOM 709 O O . ILE A 1 108 ? 10.987 -10.848 55.414 1.000 41.580 100 ILE A O 1
ATOM 714 N N . PRO A 1 109 ? 12.486 -9.453 54.557 1.000 33.470 101 PRO A N 1
ATOM 715 C CA . PRO A 1 109 ? 11.885 -8.295 55.213 1.000 37.290 101 PRO A CA 1
ATOM 716 C C . PRO A 1 109 ? 10.459 -7.999 54.768 1.000 45.740 101 PRO A C 1
ATOM 717 O O . PRO A 1 109 ? 10.150 -8.207 53.604 1.000 41.930 101 PRO A O 1
ATOM 721 N N . ASN A 1 110 ? 9.628 -7.592 55.724 1.000 40.000 102 ASN A N 1
ATOM 722 C CA . ASN A 1 110 ? 8.320 -6.962 55.446 1.000 39.820 102 ASN A CA 1
ATOM 723 C C . ASN A 1 110 ? 7.497 -7.917 54.593 1.000 43.890 102 ASN A C 1
ATOM 724 O O . ASN A 1 110 ? 6.829 -7.446 53.645 1.000 40.290 102 ASN A O 1
ATOM 729 N N . ARG A 1 111 ? 7.565 -9.201 54.916 1.000 37.570 103 ARG A N 1
ATOM 730 C CA . ARG A 1 111 ? 7.147 -10.288 54.014 1.000 38.810 103 ARG A CA 1
ATOM 731 C C . ARG A 1 111 ? 5.680 -10.575 54.214 1.000 40.560 103 ARG A C 1
ATOM 732 O O . ARG A 1 111 ? 5.310 -10.970 55.313 1.000 42.100 103 ARG A O 1
ATOM 740 N N . ILE A 1 112 ? 4.876 -10.455 53.145 1.000 33.910 104 ILE A N 1
ATOM 741 C CA . ILE A 1 112 ? 3.444 -10.857 53.148 1.000 31.930 104 ILE A CA 1
ATOM 742 C C . ILE A 1 112 ? 3.361 -12.224 52.520 1.000 39.260 104 ILE A C 1
ATOM 743 O O . ILE A 1 112 ? 3.834 -12.396 51.404 1.000 38.480 104 ILE A O 1
ATOM 748 N N . PRO A 1 113 ? 2.845 -13.257 53.213 1.000 45.070 105 PRO A N 1
ATOM 749 C CA . PRO A 1 113 ? 3.032 -14.602 52.700 1.000 40.650 105 PRO A CA 1
ATOM 750 C C . PRO A 1 113 ? 1.873 -15.138 51.867 1.000 36.250 105 PRO A C 1
ATOM 751 O O . PRO A 1 113 ? 0.695 -14.812 52.073 1.000 38.700 105 PRO A O 1
ATOM 755 N N . VAL A 1 114 ? 2.242 -16.018 50.933 1.000 36.500 106 VAL A N 1
ATOM 756 C CA . VAL A 1 114 ? 1.207 -16.828 50.244 1.000 38.480 106 VAL A CA 1
ATOM 757 C C . VAL A 1 114 ? 1.546 -18.289 50.530 1.000 35.120 106 VAL A C 1
ATOM 758 O O . VAL A 1 114 ? 2.749 -18.575 50.722 1.000 36.090 106 VAL A O 1
ATOM 762 N N . VAL A 1 115 ? 0.520 -19.126 50.540 1.000 41.640 107 VAL A N 1
ATOM 763 C CA . VAL A 1 115 ? 0.665 -20.604 50.701 1.000 57.910 107 VAL A CA 1
ATOM 764 C C . VAL A 1 115 ? 1.649 -21.115 49.639 1.000 65.920 107 VAL A C 1
ATOM 765 O O . VAL A 1 115 ? 2.745 -21.567 50.003 1.000 83.210 107 VAL A O 1
ATOM 769 N N . SER A 1 116 ? 1.302 -20.971 48.365 1.000 74.050 108 SER A N 1
ATOM 770 C CA . SER A 1 116 ? 2.126 -21.429 47.217 1.000 74.340 108 SER A CA 1
ATOM 771 C C . SER A 1 116 ? 2.180 -20.378 46.105 1.000 71.330 108 SER A C 1
ATOM 772 O O . SER A 1 116 ? 1.215 -19.573 45.928 1.000 59.470 108 SER A O 1
ATOM 775 N N . VAL A 1 117 ? 3.2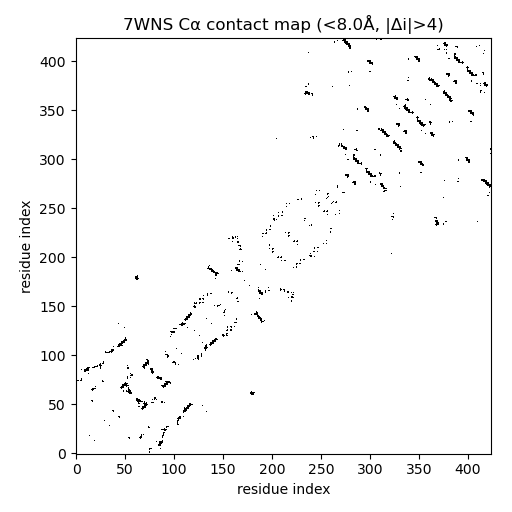37 -20.483 45.311 1.000 66.540 109 VAL A N 1
ATOM 776 C CA . VAL A 1 117 ? 3.400 -19.769 44.011 1.000 69.870 109 VAL A CA 1
ATOM 777 C C . VAL A 1 117 ? 2.229 -20.056 43.052 1.000 70.530 109 VAL A C 1
ATOM 778 O O . VAL A 1 117 ? 1.949 -19.195 42.189 1.000 72.140 109 VAL A O 1
ATOM 782 N N . ASP A 1 118 ? 1.563 -21.203 43.230 1.000 76.080 110 ASP A N 1
ATOM 783 C CA . ASP A 1 118 ? 0.366 -21.650 42.469 1.000 81.150 110 ASP A CA 1
ATOM 784 C C . ASP A 1 118 ? -0.863 -20.853 42.881 1.000 66.330 110 ASP A C 1
ATOM 785 O O . ASP A 1 118 ? -1.529 -20.321 42.007 1.000 73.920 110 ASP A O 1
ATOM 790 N N . ASP A 1 119 ? -1.204 -20.916 44.166 1.000 70.910 111 ASP A N 1
ATOM 791 C CA . ASP A 1 119 ? -2.416 -20.284 44.751 1.000 72.390 111 ASP A CA 1
ATOM 792 C C . ASP A 1 119 ? -2.254 -18.763 44.584 1.000 59.580 111 ASP A C 1
ATOM 793 O O . ASP A 1 119 ? -3.232 -18.094 44.186 1.000 61.960 111 ASP A O 1
ATOM 798 N N . SER A 1 120 ? -1.035 -18.293 44.884 1.000 55.880 112 SER A N 1
ATOM 799 C CA . SER A 1 120 ? -0.560 -16.888 44.909 1.000 52.270 112 SER A CA 1
ATOM 800 C C . SER A 1 120 ? -1.689 -15.926 45.298 1.000 48.940 112 SER A C 1
ATOM 801 O O . SER A 1 120 ? -1.893 -14.959 44.572 1.000 52.990 112 SER A O 1
ATOM 804 N N . ASP A 1 121 ? -2.364 -16.183 46.422 1.000 38.020 113 ASP A N 1
ATOM 805 C CA . ASP A 1 121 ? -3.561 -15.437 46.871 1.000 39.300 113 ASP A CA 1
ATOM 806 C C . ASP A 1 121 ? -3.186 -14.622 48.125 1.000 47.820 113 ASP A C 1
ATOM 807 O O . ASP A 1 121 ? -2.696 -15.239 49.084 1.000 46.300 113 ASP A O 1
ATOM 812 N N . THR A 1 122 ? -3.361 -13.301 48.120 1.000 43.550 114 THR A N 1
ATOM 813 C CA . THR A 1 122 ? -2.998 -12.437 49.278 1.000 37.640 114 THR A CA 1
ATOM 814 C C . THR A 1 122 ? -4.241 -11.830 49.880 1.000 29.210 114 THR A C 1
ATOM 815 O O . THR A 1 122 ? -4.145 -10.800 50.604 1.000 35.000 114 THR A O 1
ATOM 819 N N . SER A 1 123 ? -5.382 -12.421 49.627 1.000 28.600 115 SER A N 1
ATOM 820 C CA . SER A 1 123 ? -6.660 -11.762 49.942 1.000 32.700 115 SER A CA 1
ATOM 821 C C . SER A 1 123 ? -6.885 -11.681 51.471 1.000 36.090 115 SER A C 1
ATOM 822 O O . SER A 1 123 ? -7.751 -10.900 51.842 1.000 36.620 115 SER A O 1
ATOM 825 N N . SER A 1 124 ? -6.224 -12.523 52.283 1.000 38.110 116 SER A N 1
ATOM 826 C CA . SER A 1 124 ? -6.353 -12.494 53.774 1.000 43.350 116 SER A CA 1
ATOM 827 C C . SER A 1 124 ? -5.541 -11.330 54.333 1.000 42.120 116 SER A C 1
ATOM 828 O O . SER A 1 124 ? -5.794 -10.919 55.466 1.000 43.180 116 SER A O 1
ATOM 831 N N . TYR A 1 125 ? -4.573 -10.846 53.560 1.000 34.130 117 TYR A N 1
ATOM 832 C CA . TYR A 1 125 ? -3.562 -9.870 53.988 1.000 32.940 117 TYR A CA 1
ATOM 833 C C . TYR A 1 125 ? -3.766 -8.481 53.400 1.000 42.940 117 TYR A C 1
ATOM 834 O O . TYR A 1 125 ? -3.462 -7.502 54.140 1.000 33.280 117 TYR A O 1
ATOM 843 N N . ILE A 1 126 ? -4.086 -8.377 52.084 1.000 37.120 118 ILE A N 1
ATOM 844 C CA . ILE A 1 126 ? -4.084 -7.078 51.330 1.000 33.720 118 ILE A CA 1
ATOM 845 C C . ILE A 1 126 ? -5.470 -6.869 50.763 1.000 32.530 118 ILE A C 1
ATOM 846 O O . ILE A 1 126 ? -5.996 -7.795 50.114 1.000 31.750 118 ILE A O 1
ATOM 851 N N . ARG A 1 127 ? -6.032 -5.718 51.064 1.000 31.200 119 ARG A N 1
ATOM 852 C CA . ARG A 1 127 ? -7.373 -5.327 50.606 1.000 33.600 119 ARG A CA 1
ATOM 853 C C . ARG A 1 127 ? -7.349 -5.140 49.065 1.000 31.360 119 ARG A C 1
ATOM 854 O O . ARG A 1 127 ? -6.322 -4.696 48.504 1.000 29.980 119 ARG A O 1
ATOM 862 N N . ASP A 1 128 ? -8.493 -5.384 48.456 1.000 36.370 120 ASP A N 1
ATOM 863 C CA . ASP A 1 128 ? -8.659 -5.158 46.994 1.000 35.680 120 ASP A CA 1
ATOM 864 C C . ASP A 1 128 ? -8.354 -3.705 46.695 1.000 34.700 120 ASP A C 1
ATOM 865 O O . ASP A 1 128 ? -8.762 -2.808 47.478 1.000 31.750 120 ASP A O 1
ATOM 870 N N . ASP A 1 129 ? -7.717 -3.448 45.559 1.000 32.940 121 ASP A N 1
ATOM 871 C CA . ASP A 1 129 ? -7.760 -2.080 44.974 1.000 30.120 121 ASP A CA 1
ATOM 872 C C . ASP A 1 129 ? -7.048 -1.050 45.855 1.000 29.930 121 ASP A C 1
ATOM 873 O O . ASP A 1 129 ? -7.430 0.132 45.776 1.000 28.830 121 ASP A O 1
ATOM 878 N N . SER A 1 130 ? -5.991 -1.455 46.581 1.000 33.010 122 SER A N 1
ATOM 879 C CA . SER A 1 130 ? -5.482 -0.654 47.729 1.000 31.290 122 SER A CA 1
ATOM 880 C C . SER A 1 130 ? -4.021 -0.319 47.569 1.000 33.220 122 SER A C 1
ATOM 881 O O . SER A 1 130 ? -3.509 0.415 48.410 1.000 32.170 122 SER A O 1
ATOM 884 N N . VAL A 1 131 ? -3.364 -0.765 46.500 1.000 28.870 123 VAL A N 1
ATOM 885 C CA . VAL A 1 131 ? -1.914 -0.537 46.377 1.000 25.930 123 VAL A CA 1
ATOM 886 C C . VAL A 1 131 ? -1.616 0.474 45.278 1.000 31.760 123 VAL A C 1
ATOM 887 O O . VAL A 1 131 ? -2.108 0.294 44.118 1.000 28.330 123 VAL A O 1
ATOM 891 N N . LYS A 1 132 ? -0.742 1.422 45.580 1.000 26.670 124 LYS A N 1
ATOM 892 C CA . LYS A 1 132 ? -0.344 2.490 44.644 1.000 28.320 124 LYS A CA 1
ATOM 893 C C . LYS A 1 132 ? 0.589 1.941 43.569 1.000 31.750 124 LYS A C 1
ATOM 894 O O . LYS A 1 132 ? 0.390 2.253 42.347 1.000 30.330 124 LYS A O 1
ATOM 900 N N . THR A 1 133 ? 1.612 1.211 43.995 1.000 28.080 125 THR A N 1
ATOM 901 C CA . THR A 1 133 ? 2.621 0.639 43.101 1.000 30.100 125 THR A CA 1
ATOM 902 C C . THR A 1 133 ? 2.787 -0.838 43.402 1.000 34.940 125 THR A C 1
ATOM 903 O O . THR A 1 133 ? 3.184 -1.181 44.534 1.000 30.360 125 THR A O 1
ATOM 907 N N . VAL A 1 134 ? 2.636 -1.693 42.382 1.000 26.900 126 VAL A N 1
ATOM 908 C CA . VAL A 1 134 ? 3.125 -3.091 42.460 1.000 26.940 126 VAL A CA 1
ATOM 909 C C . VAL A 1 134 ? 4.275 -3.289 41.492 1.000 35.690 126 VAL A C 1
ATOM 910 O O . VAL A 1 134 ? 4.155 -2.946 40.291 1.000 27.720 126 VAL A O 1
ATOM 914 N N . THR A 1 135 ? 5.397 -3.787 41.982 1.000 28.820 127 THR A N 1
ATOM 915 C CA . THR A 1 135 ? 6.542 -4.230 41.146 1.000 30.120 127 THR A CA 1
ATOM 916 C C . THR A 1 135 ? 6.545 -5.750 41.158 1.000 35.310 127 THR A C 1
ATOM 917 O O . THR A 1 135 ? 5.924 -6.333 42.048 1.000 31.260 127 THR A O 1
ATOM 921 N N . ILE A 1 136 ? 7.074 -6.404 40.117 1.000 28.150 128 ILE A N 1
ATOM 922 C CA . ILE A 1 136 ? 6.994 -7.882 40.053 1.000 28.940 128 ILE A CA 1
ATOM 923 C C . ILE A 1 136 ? 8.153 -8.315 39.204 1.000 37.310 128 ILE A C 1
ATOM 924 O O . ILE A 1 136 ? 8.521 -7.572 38.244 1.000 30.580 128 ILE A O 1
ATOM 929 N N . SER A 1 137 ? 8.789 -9.391 39.641 1.000 36.800 129 SER A N 1
ATOM 930 C CA . SER A 1 137 ? 10.062 -9.833 39.033 1.000 36.550 129 SER A CA 1
ATOM 931 C C . SER A 1 137 ? 10.348 -11.246 39.506 1.000 41.760 129 SER A C 1
ATOM 932 O O . SER A 1 137 ? 9.617 -11.734 40.394 1.000 38.280 129 SER A O 1
ATOM 935 N N . THR A 1 138 ? 11.302 -11.882 38.837 1.000 41.910 130 THR A N 1
ATOM 936 C CA . THR A 1 138 ? 11.969 -13.139 39.286 1.000 42.240 130 THR A CA 1
ATOM 937 C C . THR A 1 138 ? 11.006 -14.318 39.305 1.000 37.950 130 THR A C 1
ATOM 938 O O . THR A 1 138 ? 11.248 -15.283 38.599 1.000 53.220 130 THR A O 1
ATOM 942 N N . GLY A 1 139 ? 9.963 -14.283 40.104 1.000 33.800 131 GLY A N 1
ATOM 943 C CA . GLY A 1 139 ? 8.998 -15.373 40.108 1.000 35.040 131 GLY A CA 1
ATOM 944 C C . GLY A 1 139 ? 8.199 -15.381 38.825 1.000 47.170 131 GLY A C 1
ATOM 945 O O . GLY A 1 139 ? 8.140 -14.379 38.121 1.000 44.840 131 GLY A O 1
ATOM 946 N N . PRO A 1 140 ? 7.546 -16.517 38.555 1.000 48.160 132 PRO A N 1
ATOM 947 C CA . PRO A 1 140 ? 6.677 -16.692 37.409 1.000 44.990 132 PRO A CA 1
ATOM 948 C C . PRO A 1 140 ? 5.338 -15.995 37.647 1.000 50.550 132 PRO A C 1
ATOM 949 O O . PRO A 1 140 ? 4.798 -16.043 38.758 1.000 46.640 132 PRO A O 1
ATOM 953 N N . ILE A 1 141 ? 4.810 -15.341 36.612 1.000 40.840 133 ILE A N 1
ATOM 954 C CA . ILE A 1 141 ? 3.439 -14.774 36.717 1.000 35.330 133 ILE A CA 1
ATOM 955 C C . ILE A 1 141 ? 2.482 -15.777 36.106 1.000 44.040 133 ILE A C 1
ATOM 956 O O . ILE A 1 141 ? 2.167 -15.703 34.896 1.000 42.560 133 ILE A O 1
ATOM 961 N N . THR A 1 142 ? 1.992 -16.654 36.948 1.000 38.480 134 THR A N 1
ATOM 962 C CA . THR A 1 142 ? 0.908 -17.580 36.624 1.000 35.010 134 THR A CA 1
ATOM 963 C C . THR A 1 142 ? -0.360 -16.789 36.448 1.000 38.690 134 THR A C 1
ATOM 964 O O . THR A 1 142 ? -0.393 -15.610 36.792 1.000 37.110 134 THR A O 1
ATOM 968 N N . LYS A 1 143 ? -1.409 -17.455 36.007 1.000 37.120 135 LYS A N 1
ATOM 969 C CA . LYS A 1 143 ? -2.703 -16.779 35.890 1.000 44.200 135 LYS A CA 1
ATOM 970 C C . LYS A 1 143 ? -3.151 -16.303 37.259 1.000 43.030 135 LYS A C 1
ATOM 971 O O . LYS A 1 143 ? -3.774 -15.260 37.325 1.000 40.330 135 LYS A O 1
ATOM 977 N N . ARG A 1 144 ? -3.005 -17.138 38.282 1.000 44.910 136 ARG A N 1
ATOM 978 C CA . ARG A 1 144 ? -3.473 -16.796 39.647 1.000 41.960 136 ARG A CA 1
ATOM 979 C C . ARG A 1 144 ? -2.675 -15.595 40.151 1.000 28.680 136 ARG A C 1
ATOM 980 O O . ARG A 1 144 ? -3.251 -14.696 40.770 1.000 38.700 136 ARG A O 1
ATOM 988 N N . CYS A 1 145 ? -1.381 -15.614 39.989 1.000 29.890 137 CYS A N 1
ATOM 989 C CA . CYS A 1 145 ? -0.558 -14.485 40.393 1.000 28.940 137 CYS A CA 1
ATOM 990 C C . CYS A 1 145 ? -1.003 -13.198 39.689 1.000 36.740 137 CYS A C 1
ATOM 991 O O . CYS A 1 145 ? -1.217 -12.186 40.379 1.000 30.670 137 CYS A O 1
ATOM 994 N N . ALA A 1 146 ? -1.198 -13.226 38.354 1.000 31.470 138 ALA A N 1
ATOM 995 C CA . ALA A 1 146 ? -1.631 -12.027 37.588 1.000 27.150 138 ALA A CA 1
ATOM 996 C C . ALA A 1 146 ? -2.918 -11.545 38.184 1.000 24.380 138 ALA A C 1
ATOM 997 O O . ALA A 1 146 ? -3.095 -10.331 38.325 1.000 28.970 138 ALA A O 1
ATOM 999 N N . ALA A 1 147 ? -3.817 -12.456 38.488 1.000 25.930 139 ALA A N 1
ATOM 1000 C CA . ALA A 1 147 ? -5.144 -12.066 38.964 1.000 26.610 139 ALA A CA 1
ATOM 1001 C C . ALA A 1 147 ? -4.984 -11.372 40.347 1.000 31.590 139 ALA A C 1
ATOM 1002 O O . ALA A 1 147 ? -5.737 -10.435 40.661 1.000 28.680 139 ALA A O 1
ATOM 1004 N N . ASP A 1 148 ? -3.986 -11.790 41.109 1.000 30.050 140 ASP A N 1
ATOM 1005 C CA . ASP A 1 148 ? -3.832 -11.285 42.529 1.000 32.130 140 ASP A CA 1
ATOM 1006 C C . ASP A 1 148 ? -3.198 -9.878 42.475 1.000 30.830 140 ASP A C 1
ATOM 1007 O O . ASP A 1 148 ? -3.678 -8.945 43.173 1.000 32.470 140 ASP A O 1
ATOM 1012 N N . VAL A 1 149 ? -2.204 -9.719 41.594 1.000 30.180 141 VAL A N 1
ATOM 1013 C CA . VAL A 1 149 ? -1.560 -8.426 41.282 1.000 30.900 141 VAL A CA 1
ATOM 1014 C C . VAL A 1 149 ? -2.661 -7.478 40.822 1.000 34.330 141 VAL A C 1
ATOM 1015 O O . VAL A 1 149 ? -2.701 -6.315 41.276 1.000 26.040 141 VAL A O 1
ATOM 1019 N N . ALA A 1 150 ? -3.560 -7.926 39.939 1.000 32.640 142 ALA A N 1
ATOM 1020 C CA . ALA A 1 150 ? -4.610 -7.013 39.444 1.000 33.030 142 ALA A CA 1
ATOM 1021 C C . ALA A 1 150 ? -5.559 -6.689 40.582 1.000 32.440 142 ALA A C 1
ATOM 1022 O O . ALA A 1 150 ? -6.151 -5.604 40.578 1.000 28.180 142 ALA A O 1
ATOM 1024 N N . ARG A 1 151 ? -5.842 -7.674 41.428 1.000 30.720 143 ARG A N 1
ATOM 1025 C CA . ARG A 1 151 ? -6.784 -7.479 42.552 1.000 32.750 143 ARG A CA 1
ATOM 1026 C C . ARG A 1 151 ? -6.267 -6.362 43.481 1.000 25.260 143 ARG A C 1
ATOM 1027 O O . ARG A 1 151 ? -7.071 -5.487 43.875 1.000 28.110 143 ARG A O 1
ATOM 1035 N N . ILE A 1 152 ? -4.984 -6.352 43.796 1.000 27.010 144 ILE A N 1
ATOM 1036 C CA . ILE A 1 152 ? -4.499 -5.441 44.868 1.000 30.050 144 ILE A CA 1
ATOM 1037 C C . ILE A 1 152 ? -4.196 -4.062 44.321 1.000 33.190 144 ILE A C 1
ATOM 1038 O O . ILE A 1 152 ? -4.395 -3.069 45.065 1.000 28.870 144 ILE A O 1
ATOM 1043 N N . VAL A 1 153 ? -3.787 -3.955 43.050 1.000 29.800 145 VAL A N 1
ATOM 1044 C CA . VAL A 1 153 ? -3.418 -2.622 42.492 1.000 25.680 145 VAL A CA 1
ATOM 1045 C C . VAL A 1 153 ? -4.629 -1.729 42.383 1.000 26.310 145 VAL A C 1
ATOM 1046 O O . VAL A 1 153 ? -5.741 -2.172 42.104 1.000 29.160 145 VAL A O 1
ATOM 1050 N N . ASN A 1 154 ? -4.440 -0.470 42.714 1.000 25.710 146 ASN A N 1
ATOM 1051 C CA . ASN A 1 154 ? -5.566 0.482 42.708 1.000 25.820 146 ASN A CA 1
ATOM 1052 C C . ASN A 1 154 ? -5.879 0.843 41.222 1.000 25.650 146 ASN A C 1
ATOM 1053 O O . ASN A 1 154 ? -4.969 1.324 40.545 1.000 26.520 146 ASN A O 1
ATOM 1058 N N . ALA A 1 155 ? -7.120 0.718 40.797 1.000 28.650 147 ALA A N 1
ATOM 1059 C CA . ALA A 1 155 ? -7.480 0.919 39.350 1.000 29.870 147 ALA A CA 1
ATOM 1060 C C . ALA A 1 155 ? -7.334 2.396 39.002 1.000 30.280 147 ALA A C 1
ATOM 1061 O O . ALA A 1 155 ? -6.938 2.720 37.876 1.000 33.110 147 ALA A O 1
ATOM 1063 N N . SER A 1 156 ? -7.702 3.319 39.893 1.000 30.660 148 SER A N 1
ATOM 1064 C CA . SER A 1 156 ? -7.797 4.743 39.507 1.000 30.960 148 SER A CA 1
ATOM 1065 C C . SER A 1 156 ? -6.412 5.385 39.384 1.000 31.740 148 SER A C 1
ATOM 1066 O O . SER A 1 156 ? -6.263 6.285 38.516 1.000 32.280 148 SER A O 1
ATOM 1069 N N . GLU A 1 157 ? -5.406 4.986 40.170 1.000 28.880 149 GLU A N 1
ATOM 1070 C CA . GLU A 1 157 ? -4.083 5.645 40.076 1.000 29.310 149 GLU A CA 1
ATOM 1071 C C . GLU A 1 157 ? -2.935 4.656 40.300 1.000 28.810 149 GLU A C 1
ATOM 1072 O O . GLU A 1 157 ? -1.767 5.115 40.425 1.000 28.650 149 GLU A O 1
ATOM 1078 N N . GLY A 1 158 ? -3.212 3.360 40.232 1.000 32.550 150 GLY A N 1
ATOM 1079 C CA . GLY A 1 158 ? -2.144 2.356 40.373 1.000 32.650 150 GLY A CA 1
ATOM 1080 C C . GLY A 1 158 ? -1.114 2.362 39.267 1.000 30.600 150 GLY A C 1
ATOM 1081 O O . GLY A 1 158 ? -1.348 2.816 38.130 1.000 29.750 150 GLY A O 1
ATOM 1082 N N . LEU A 1 159 ? -0.020 1.715 39.551 1.000 26.440 151 LEU A N 1
ATOM 1083 C CA . LEU A 1 159 ? 1.084 1.512 38.616 1.000 26.710 151 LEU A CA 1
ATOM 1084 C C . LEU A 1 159 ? 1.635 0.108 38.842 1.000 32.100 151 LEU A C 1
ATOM 1085 O O . LEU A 1 159 ? 1.684 -0.342 40.013 1.000 25.380 151 LEU A O 1
ATOM 1090 N N . VAL A 1 160 ? 1.931 -0.628 37.759 1.000 26.210 152 VAL A N 1
ATOM 1091 C CA . VAL A 1 160 ? 2.564 -1.967 37.880 1.000 24.950 152 VAL A CA 1
ATOM 1092 C C . VAL A 1 160 ? 3.785 -1.940 37.022 1.000 29.340 152 VAL A C 1
ATOM 1093 O O . VAL A 1 160 ? 3.721 -1.415 35.894 1.000 28.980 152 VAL A O 1
ATOM 1097 N N . VAL A 1 161 ? 4.904 -2.384 37.559 1.000 25.730 153 VAL A N 1
ATOM 1098 C CA . VAL A 1 161 ? 6.154 -2.458 36.789 1.000 26.270 153 VAL A CA 1
ATOM 1099 C C . VAL A 1 161 ? 6.643 -3.890 36.864 1.000 33.740 153 VAL A C 1
ATOM 1100 O O . VAL A 1 161 ? 6.783 -4.417 37.972 1.000 27.580 153 VAL A O 1
ATOM 1104 N N . ALA A 1 162 ? 6.759 -4.544 35.708 1.000 27.980 154 ALA A N 1
ATOM 1105 C CA . ALA A 1 162 ? 7.219 -5.942 35.613 1.000 28.560 154 ALA A CA 1
ATOM 1106 C C . ALA A 1 162 ? 8.623 -5.906 35.077 1.000 33.040 154 ALA A C 1
ATOM 1107 O O . ALA A 1 162 ? 8.894 -5.258 34.039 1.000 31.810 154 ALA A O 1
ATOM 1109 N N . TYR A 1 163 ? 9.534 -6.502 35.829 1.000 32.990 155 TYR A N 1
ATOM 1110 C CA . TYR A 1 163 ? 10.977 -6.393 35.536 1.000 32.450 155 TYR A CA 1
ATOM 1111 C C . TYR A 1 163 ? 11.466 -7.781 35.157 1.000 37.300 155 TYR A C 1
ATOM 1112 O O . TYR A 1 163 ? 11.061 -8.791 35.837 1.000 37.770 155 TYR A O 1
ATOM 1121 N N . GLY A 1 164 ? 12.298 -7.796 34.104 1.000 41.010 156 GLY A N 1
ATOM 1122 C CA . GLY A 1 164 ? 13.113 -8.940 33.641 1.000 40.190 156 GLY A CA 1
ATOM 1123 C C . GLY A 1 164 ? 12.360 -9.980 32.833 1.000 39.130 156 GLY A C 1
ATOM 1124 O O . GLY A 1 164 ? 12.929 -11.057 32.606 1.000 41.600 156 GLY A O 1
ATOM 1125 N N . TYR A 1 165 ? 11.105 -9.770 32.470 1.000 38.080 157 TYR A N 1
ATOM 1126 C CA . TYR A 1 165 ? 10.361 -10.798 31.708 1.000 37.960 157 TYR A CA 1
ATOM 1127 C C . TYR A 1 165 ? 10.457 -10.436 30.210 1.000 44.630 157 TYR A C 1
ATOM 1128 O O . TYR A 1 165 ? 10.737 -9.285 29.841 1.000 40.000 157 TYR A O 1
ATOM 1137 N N . SER A 1 166 ? 10.269 -11.393 29.321 1.000 42.890 158 SER A N 1
ATOM 1138 C CA . SER A 1 166 ? 10.344 -11.039 27.880 1.000 43.730 158 SER A CA 1
ATOM 1139 C C . SER A 1 166 ? 8.923 -10.634 27.479 1.000 42.250 158 SER A C 1
ATOM 1140 O O . SER A 1 166 ? 7.941 -11.192 28.071 1.000 38.570 158 SER A O 1
ATOM 1143 N N . ASP A 1 167 ? 8.779 -9.672 26.553 1.000 44.260 159 ASP A N 1
ATOM 1144 C CA . ASP A 1 167 ? 7.446 -9.097 26.223 1.000 48.980 159 ASP A CA 1
ATOM 1145 C C . ASP A 1 167 ? 6.491 -10.178 25.708 1.000 43.960 159 ASP A C 1
ATOM 1146 O O . ASP A 1 167 ? 5.258 -10.030 25.924 1.000 37.830 159 ASP A O 1
ATOM 1151 N N . ASN A 1 168 ? 7.004 -11.264 25.115 1.000 46.090 160 ASN A N 1
ATOM 1152 C CA . ASN A 1 168 ? 6.120 -12.317 24.531 1.000 53.020 160 ASN A CA 1
ATOM 1153 C C . ASN A 1 168 ? 5.832 -13.442 25.540 1.000 52.510 160 ASN A C 1
ATOM 1154 O O . ASN A 1 168 ? 5.005 -14.334 25.208 1.000 49.940 160 ASN A O 1
ATOM 1159 N N . SER A 1 169 ? 6.428 -13.393 26.740 1.000 46.350 161 SER A N 1
ATOM 1160 C CA . SER A 1 169 ? 6.311 -14.459 27.771 1.000 41.070 161 SER A CA 1
ATOM 1161 C C . SER A 1 169 ? 4.840 -14.756 28.096 1.000 41.800 161 SER A C 1
ATOM 1162 O O . SER A 1 169 ? 3.945 -13.869 27.992 1.000 37.530 161 SER A O 1
ATOM 1165 N N . ASP A 1 170 ? 4.552 -15.975 28.534 1.000 33.680 162 ASP A N 1
ATOM 1166 C CA . ASP A 1 170 ? 3.206 -16.249 29.095 1.000 38.610 162 ASP 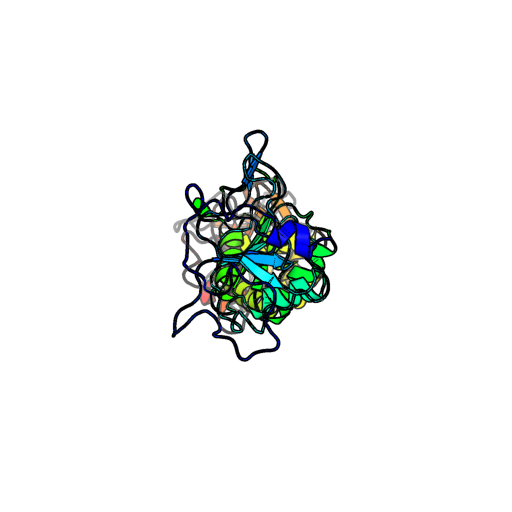A CA 1
ATOM 1167 C C . ASP A 1 170 ? 2.994 -15.375 30.361 1.000 32.550 162 ASP A C 1
ATOM 1168 O O . ASP A 1 170 ? 1.833 -15.118 30.700 1.000 34.780 162 ASP A O 1
ATOM 1173 N N . ASP A 1 171 ? 4.104 -14.947 30.958 1.000 34.370 163 ASP A N 1
ATOM 1174 C CA . ASP A 1 171 ? 4.080 -14.200 32.259 1.000 38.630 163 ASP A CA 1
ATOM 1175 C C . ASP A 1 171 ? 3.428 -12.854 31.974 1.000 35.730 163 ASP A C 1
ATOM 1176 O O . ASP A 1 171 ? 2.337 -12.585 32.495 1.000 37.340 163 ASP A O 1
ATOM 1181 N N . ILE A 1 172 ? 4.025 -12.118 31.043 1.000 37.410 164 ILE A N 1
ATOM 1182 C CA . ILE A 1 172 ? 3.454 -10.811 30.584 1.000 36.600 164 ILE A CA 1
ATOM 1183 C C . ILE A 1 172 ? 2.059 -10.985 29.989 1.000 36.290 164 ILE A C 1
ATOM 1184 O O . ILE A 1 172 ? 1.196 -10.151 30.199 1.000 32.870 164 ILE A O 1
ATOM 1189 N N . GLN A 1 173 ? 1.792 -12.062 29.261 1.000 35.640 165 GLN A N 1
ATOM 1190 C CA . GLN A 1 173 ? 0.441 -12.231 28.695 1.000 37.030 165 GLN A CA 1
ATOM 1191 C C . GLN A 1 173 ? -0.586 -12.390 29.811 1.000 34.620 165 GLN A C 1
ATOM 1192 O O . GLN A 1 173 ? -1.788 -11.914 29.694 1.000 28.940 165 GLN A O 1
ATOM 1198 N N . ASN A 1 174 ? -0.209 -13.143 30.857 1.000 35.180 166 ASN A N 1
ATOM 1199 C CA . ASN A 1 174 ? -1.159 -13.305 31.987 1.000 33.470 166 ASN A CA 1
ATOM 1200 C C . ASN A 1 174 ? -1.347 -11.938 32.665 1.000 24.780 166 ASN A C 1
ATOM 1201 O O . ASN A 1 174 ? -2.456 -11.568 32.951 1.000 27.490 166 ASN A O 1
ATOM 1206 N N . LEU A 1 175 ? -0.271 -11.211 32.853 1.000 29.600 167 LEU A N 1
ATOM 1207 C CA . LEU A 1 175 ? -0.360 -9.913 33.575 1.000 27.920 167 LEU A CA 1
ATOM 1208 C C . LEU A 1 175 ? -1.168 -8.875 32.787 1.000 29.420 167 LEU A C 1
ATOM 1209 O O . LEU A 1 175 ? -2.134 -8.265 33.349 1.000 25.300 167 LEU A O 1
ATOM 1214 N N . GLU A 1 176 ? -0.871 -8.725 31.485 1.000 28.930 168 GLU A N 1
ATOM 1215 C CA . GLU A 1 176 ? -1.570 -7.697 30.680 1.000 25.570 168 GLU A CA 1
ATOM 1216 C C . GLU A 1 176 ? -3.028 -8.034 30.639 1.000 22.570 168 GLU A C 1
ATOM 1217 O O . GLU A 1 176 ? -3.876 -7.129 30.631 1.000 26.650 168 GLU A O 1
ATOM 1223 N N . ARG A 1 177 ? -3.361 -9.319 30.552 1.000 28.970 169 ARG A N 1
ATOM 1224 C CA . ARG A 1 177 ? -4.780 -9.655 30.493 1.000 24.640 169 ARG A CA 1
ATOM 1225 C C . ARG A 1 177 ? -5.515 -9.287 31.777 1.000 27.540 169 ARG A C 1
ATOM 1226 O O . ARG A 1 177 ? -6.674 -8.756 31.733 1.000 24.480 169 ARG A O 1
ATOM 1234 N N . GLU A 1 178 ? -4.973 -9.695 32.932 1.000 29.450 170 GLU A N 1
ATOM 1235 C CA . GLU A 1 178 ? -5.700 -9.414 34.208 1.000 28.580 170 GLU A CA 1
ATOM 1236 C C . GLU A 1 178 ? -5.702 -7.911 34.530 1.000 22.530 170 GLU A C 1
ATOM 1237 O O . GLU A 1 178 ? -6.729 -7.377 34.982 1.000 26.620 170 GLU A O 1
ATOM 1243 N N . LEU A 1 179 ? -4.635 -7.212 34.221 1.000 26.810 171 LEU A N 1
ATOM 1244 C CA . LEU A 1 179 ? -4.624 -5.753 34.427 1.000 22.510 171 LEU A CA 1
ATOM 1245 C C . LEU A 1 179 ? -5.607 -5.052 33.489 1.000 27.180 171 LEU A C 1
ATOM 1246 O O . LEU A 1 179 ? -6.326 -4.129 33.928 1.000 22.260 171 LEU A O 1
ATOM 1251 N N . GLY A 1 180 ? -5.763 -5.540 32.245 1.000 26.070 172 GLY A N 1
ATOM 1252 C CA . GLY A 1 180 ? -6.738 -4.879 31.350 1.000 23.850 172 GLY A CA 1
ATOM 1253 C C . GLY A 1 180 ? -8.151 -5.022 31.808 1.000 25.210 172 GLY A C 1
ATOM 1254 O O . GLY A 1 180 ? -8.871 -4.024 31.688 1.000 28.300 172 GLY A O 1
ATOM 1255 N N . LYS A 1 181 ? -8.511 -6.159 32.427 1.000 27.570 173 LYS A N 1
ATOM 1256 C CA . LYS A 1 181 ? -9.885 -6.311 33.000 1.000 33.240 173 LYS A CA 1
ATOM 1257 C C . LYS A 1 181 ? -10.133 -5.249 34.071 1.000 30.710 173 LYS A C 1
ATOM 1258 O O . LYS A 1 181 ? -11.243 -4.726 34.186 1.000 31.770 173 LYS A O 1
ATOM 1264 N N . LYS A 1 182 ? -9.078 -4.827 34.729 1.000 30.190 174 LYS A N 1
ATOM 1265 C CA . LYS A 1 182 ? -9.184 -3.837 35.824 1.000 34.370 174 LYS A CA 1
ATOM 1266 C C . LYS A 1 182 ? -9.023 -2.420 35.291 1.000 36.680 174 LYS A C 1
ATOM 1267 O O . LYS A 1 182 ? -9.499 -1.492 35.947 1.000 36.070 174 LYS A O 1
ATOM 1273 N N . GLY A 1 183 ? -8.310 -2.207 34.190 1.000 33.040 175 GLY A N 1
ATOM 1274 C CA . GLY A 1 183 ? -8.226 -0.833 33.674 1.000 28.050 175 GLY A CA 1
ATOM 1275 C C . GLY A 1 183 ? -6.818 -0.317 33.771 1.000 25.050 175 GLY A C 1
ATOM 1276 O O . GLY A 1 183 ? -6.608 0.887 33.768 1.000 28.820 175 GLY A O 1
ATOM 1277 N N . LEU A 1 184 ? -5.855 -1.206 33.825 1.000 22.390 176 LEU A N 1
ATOM 1278 C CA . LEU A 1 184 ? -4.474 -0.781 33.682 1.000 24.030 176 LEU A CA 1
ATOM 1279 C C . LEU A 1 184 ? -3.910 -1.344 32.379 1.000 21.510 176 LEU A C 1
ATOM 1280 O O . LEU A 1 184 ? -4.085 -2.525 32.142 1.000 24.070 176 LEU A O 1
ATOM 1285 N N . TYR A 1 185 ? -3.046 -0.579 31.731 1.000 21.440 177 TYR A N 1
ATOM 1286 C CA . TYR A 1 185 ? -2.584 -0.878 30.347 1.000 21.750 177 TYR A CA 1
ATOM 1287 C C . TYR A 1 185 ? -1.149 -0.521 30.218 1.000 24.190 177 TYR A C 1
ATOM 1288 O O . TYR A 1 185 ? -0.666 0.417 30.882 1.000 23.630 177 TYR A O 1
ATOM 1297 N N . TYR A 1 186 ? -0.477 -1.235 29.357 1.000 21.450 178 TYR A N 1
ATOM 1298 C CA . TYR A 1 186 ? 0.922 -0.981 29.013 1.000 21.810 178 TYR A CA 1
ATOM 1299 C C . TYR A 1 186 ? 1.142 0.434 28.468 1.000 25.340 178 TYR A C 1
ATOM 1300 O O . TYR A 1 186 ? 0.365 0.937 27.607 1.000 20.950 178 TYR A O 1
ATOM 1309 N N . GLY A 1 187 ? 2.215 1.075 28.929 1.000 21.380 179 GLY A N 1
ATOM 1310 C CA . GLY A 1 187 ? 2.701 2.346 28.391 1.000 22.820 179 GLY A CA 1
ATOM 1311 C C . GLY A 1 187 ? 4.098 2.156 27.872 1.000 27.020 179 GLY A C 1
ATOM 1312 O O . GLY A 1 187 ? 5.055 2.068 28.683 1.000 23.010 179 GLY A O 1
ATOM 1313 N N . ALA A 1 188 ? 4.270 2.090 26.548 1.000 22.080 180 ALA A N 1
ATOM 1314 C CA . ALA A 1 188 ? 5.599 1.945 25.935 1.000 21.710 180 ALA A CA 1
ATOM 1315 C C . ALA A 1 188 ? 6.354 3.259 26.145 1.000 23.710 180 ALA A C 1
ATOM 1316 O O . ALA A 1 188 ? 5.803 4.346 25.894 1.000 21.960 180 ALA A O 1
ATOM 1318 N N . GLY A 1 189 ? 7.615 3.193 26.582 1.000 23.960 181 GLY A N 1
ATOM 1319 C CA . GLY A 1 189 ? 8.430 4.382 26.881 1.000 25.740 181 GLY A CA 1
ATOM 1320 C C . GLY A 1 189 ? 7.901 5.175 28.074 1.000 25.610 181 GLY A C 1
ATOM 1321 O O . GLY A 1 189 ? 8.186 6.376 28.158 1.000 27.880 181 GLY A O 1
ATOM 1322 N N . TYR A 1 190 ? 7.080 4.597 28.944 1.000 25.730 182 TYR A N 1
ATOM 1323 C CA . TYR A 1 190 ? 6.563 5.306 30.127 1.000 27.930 182 TYR A CA 1
ATOM 1324 C C . TYR A 1 190 ? 7.749 5.602 31.079 1.000 31.840 182 TYR A C 1
ATOM 1325 O O . TYR A 1 190 ? 8.565 4.690 31.367 1.000 36.260 182 TYR A O 1
ATOM 1334 N N . GLU A 1 191 ? 7.894 6.872 31.427 1.000 31.670 183 GLU A N 1
ATOM 1335 C CA . GLU A 1 191 ? 9.062 7.357 32.198 1.000 36.450 183 GLU A CA 1
ATOM 1336 C C . GLU A 1 191 ? 8.776 7.102 33.689 1.000 30.830 183 GLU A C 1
ATOM 1337 O O . GLU A 1 191 ? 7.671 7.407 34.157 1.000 32.130 183 GLU A O 1
ATOM 1343 N N . LEU A 1 192 ? 9.720 6.481 34.383 1.000 31.620 184 LEU A N 1
ATOM 1344 C CA . LEU A 1 192 ? 9.571 6.115 35.828 1.000 31.870 184 LEU A CA 1
ATOM 1345 C C . LEU A 1 192 ? 10.385 7.071 36.690 1.000 34.340 184 LEU A C 1
ATOM 1346 O O . LEU A 1 192 ? 11.432 7.529 36.251 1.000 30.700 184 LEU A O 1
ATOM 1351 N N . PRO A 1 193 ? 9.982 7.311 37.952 1.000 37.400 185 PRO A N 1
ATOM 1352 C CA . PRO A 1 193 ? 10.830 8.072 38.880 1.000 39.200 185 PRO A CA 1
ATOM 1353 C C . PRO A 1 193 ? 12.106 7.273 39.184 1.000 37.310 185 PRO A C 1
ATOM 1354 O O . PRO A 1 193 ? 12.097 6.054 38.989 1.000 34.270 185 PRO A O 1
ATOM 1358 N N . ALA A 1 194 ? 13.154 7.949 39.694 1.000 43.120 186 ALA A N 1
ATOM 1359 C CA . ALA A 1 194 ? 14.508 7.367 39.908 1.000 42.210 186 ALA A CA 1
ATOM 1360 C C . ALA A 1 194 ? 14.423 6.122 40.791 1.000 35.860 186 ALA A C 1
ATOM 1361 O O . ALA A 1 194 ? 15.155 5.141 40.521 1.000 40.060 186 ALA A O 1
ATOM 1363 N N . ASP A 1 195 ? 13.501 6.084 41.746 1.000 40.210 187 ASP A N 1
ATOM 1364 C CA . ASP A 1 195 ? 13.476 4.963 42.721 1.000 41.430 187 ASP A CA 1
ATOM 1365 C C . ASP A 1 195 ? 12.854 3.704 42.120 1.000 43.430 187 ASP A C 1
ATOM 1366 O O . ASP A 1 195 ? 12.915 2.645 42.775 1.000 39.030 187 ASP A O 1
ATOM 1371 N N . LEU A 1 196 ? 12.269 3.775 40.923 1.000 43.710 188 LEU A N 1
ATOM 1372 C CA . LEU A 1 196 ? 11.763 2.540 40.267 1.000 36.960 188 LEU A CA 1
ATOM 1373 C C . LEU A 1 196 ? 12.717 2.150 39.142 1.000 36.980 188 LEU A C 1
ATOM 1374 O O . LEU A 1 196 ? 12.456 1.120 38.498 1.000 41.280 188 LEU A O 1
ATOM 1379 N N . ARG A 1 197 ? 13.829 2.872 39.010 1.000 41.890 189 ARG A N 1
ATOM 1380 C CA . ARG A 1 197 ? 14.864 2.650 37.962 1.000 44.220 189 ARG A CA 1
ATOM 1381 C C . ARG A 1 197 ? 16.157 2.070 38.542 1.000 51.460 189 ARG A C 1
ATOM 1382 O O . ARG A 1 197 ? 17.174 2.077 37.848 1.000 47.690 189 ARG A O 1
ATOM 1390 N N . THR A 1 198 ? 16.086 1.486 39.727 1.000 48.730 190 THR A N 1
ATOM 1391 C CA . THR A 1 198 ? 17.267 1.005 40.493 1.000 49.720 190 THR A CA 1
ATOM 1392 C C . THR A 1 198 ? 17.536 -0.461 40.213 1.000 46.670 190 THR A C 1
ATOM 1393 O O . THR A 1 198 ? 18.547 -0.961 40.712 1.000 50.000 190 THR A O 1
ATOM 1397 N N . GLN A 1 199 ? 16.646 -1.129 39.478 1.000 44.540 191 GLN A N 1
ATOM 1398 C CA . GLN A 1 199 ? 16.729 -2.597 39.283 1.000 42.060 191 GLN A CA 1
ATOM 1399 C C . GLN A 1 199 ? 17.746 -2.942 38.173 1.000 48.110 191 GLN A C 1
ATOM 1400 O O . GLN A 1 199 ? 17.340 -3.607 37.184 1.000 46.990 191 GLN A O 1
ATOM 1406 N N . THR A 1 200 ? 19.029 -2.590 38.350 1.000 45.630 192 THR A N 1
ATOM 1407 C CA . THR A 1 200 ? 20.142 -2.852 37.381 1.000 46.070 192 THR A CA 1
ATOM 1408 C C . THR A 1 200 ? 20.347 -4.358 37.179 1.000 46.000 192 THR A C 1
ATOM 1409 O O . THR A 1 200 ? 21.084 -4.765 36.293 1.000 62.080 192 THR A O 1
ATOM 1413 N N . GLU A 1 201 ? 19.675 -5.178 37.952 1.000 49.180 193 GLU A N 1
ATOM 1414 C CA . GLU A 1 201 ? 19.703 -6.637 37.758 1.000 50.670 193 GLU A CA 1
ATOM 1415 C C . GLU A 1 201 ? 19.070 -6.969 36.402 1.000 56.540 193 GLU A C 1
ATOM 1416 O O . GLU A 1 201 ? 19.451 -7.972 35.787 1.000 49.610 193 GLU A O 1
ATOM 1422 N N . PHE A 1 202 ? 18.045 -6.223 36.005 1.000 49.830 194 PHE A N 1
ATOM 1423 C CA . PHE A 1 202 ? 17.228 -6.614 34.841 1.000 47.300 194 PHE A CA 1
ATOM 1424 C C . PHE A 1 202 ? 17.517 -5.664 33.692 1.000 43.360 194 PHE A C 1
ATOM 1425 O O . PHE A 1 202 ? 17.801 -4.478 33.907 1.000 43.790 194 PHE A O 1
ATOM 1433 N N . SER A 1 203 ? 17.396 -6.186 32.479 1.000 47.710 195 SER A N 1
ATOM 1434 C CA . SER A 1 203 ? 17.652 -5.395 31.245 1.000 53.830 195 SER A CA 1
ATOM 1435 C C . SER A 1 203 ? 16.333 -5.001 30.579 1.000 52.130 195 SER A C 1
ATOM 1436 O O . SER A 1 203 ? 16.378 -4.239 29.642 1.000 56.050 195 SER A O 1
ATOM 1439 N N . THR A 1 204 ? 15.213 -5.567 30.995 1.000 52.020 196 THR A N 1
ATOM 1440 C CA . THR A 1 204 ? 13.902 -5.264 30.385 1.000 49.120 196 THR A CA 1
ATOM 1441 C C . THR A 1 204 ? 12.907 -4.921 31.492 1.000 46.390 196 THR A C 1
ATOM 1442 O O . THR A 1 204 ? 13.031 -5.492 32.576 1.000 39.870 196 THR A O 1
ATOM 1446 N N . LYS A 1 205 ? 11.925 -4.074 31.209 1.000 39.490 197 LYS A N 1
ATOM 1447 C CA . LYS A 1 205 ? 10.772 -3.857 32.111 1.000 38.310 197 LYS A CA 1
ATOM 1448 C C . LYS A 1 205 ? 9.555 -3.503 31.279 1.000 38.930 197 LYS A C 1
ATOM 1449 O O . LYS A 1 205 ? 9.721 -3.096 30.133 1.000 39.550 197 LYS A O 1
ATOM 1455 N N . ARG A 1 206 ? 8.396 -3.589 31.887 1.000 35.090 198 ARG A N 1
ATOM 1456 C CA . ARG A 1 206 ? 7.130 -3.249 31.234 1.000 32.170 198 ARG A CA 1
ATOM 1457 C C . ARG A 1 206 ? 6.223 -2.577 32.250 1.000 32.570 198 ARG A C 1
ATOM 1458 O O . ARG A 1 206 ? 5.949 -3.166 33.291 1.000 29.940 198 ARG A O 1
ATOM 1466 N N . VAL A 1 207 ? 5.836 -1.361 31.950 1.000 27.530 199 VAL A N 1
ATOM 1467 C CA . VAL A 1 207 ? 5.045 -0.495 32.840 1.000 25.670 199 VAL A CA 1
ATOM 1468 C C . VAL A 1 207 ? 3.590 -0.478 32.428 1.000 28.720 199 VAL A C 1
ATOM 1469 O O . VAL A 1 207 ? 3.269 -0.273 31.199 1.000 26.210 199 VAL A O 1
ATOM 1473 N N . PHE A 1 208 ? 2.716 -0.693 33.390 1.000 22.430 200 PHE A N 1
ATOM 1474 C CA . PHE A 1 208 ? 1.271 -0.592 33.205 1.000 23.390 200 PHE A CA 1
ATOM 1475 C C . PHE A 1 208 ? 0.756 0.550 34.037 1.000 29.940 200 PHE A C 1
ATOM 1476 O O . PHE A 1 208 ? 1.107 0.565 35.243 1.000 27.430 200 PHE A O 1
ATOM 1484 N N . ALA A 1 209 ? -0.127 1.386 33.503 1.000 25.090 201 ALA A N 1
ATOM 1485 C CA . ALA A 1 209 ? -0.671 2.493 34.288 1.000 24.720 201 ALA A CA 1
ATOM 1486 C C . ALA A 1 209 ? -2.167 2.597 34.143 1.000 26.890 201 ALA A C 1
ATOM 1487 O O . ALA A 1 209 ? -2.823 1.894 33.331 1.000 24.480 201 ALA A O 1
ATOM 1489 N N . ASP A 1 210 ? -2.734 3.495 34.921 1.000 24.210 202 ASP A N 1
ATOM 1490 C CA . ASP A 1 210 ? -4.199 3.631 34.971 1.000 25.470 202 ASP A CA 1
ATOM 1491 C C . ASP A 1 210 ? -4.723 4.266 33.665 1.000 22.410 202 ASP A C 1
ATOM 1492 O O . ASP A 1 210 ? -3.907 4.881 32.888 1.000 23.720 202 ASP A O 1
ATOM 1497 N N . ALA A 1 211 ? -6.018 4.152 33.447 1.000 23.830 203 ALA A N 1
ATOM 1498 C CA . ALA A 1 211 ? -6.683 4.532 32.152 1.000 22.230 203 ALA A CA 1
ATOM 1499 C C . ALA A 1 211 ? -6.362 5.980 31.836 1.000 28.130 203 ALA A C 1
ATOM 1500 O O . ALA A 1 211 ? -5.955 6.297 30.729 1.000 25.610 203 ALA A O 1
ATOM 1502 N N . SER A 1 212 ? -6.521 6.897 32.796 1.000 29.240 204 SER A N 1
ATOM 1503 C CA . SER A 1 212 ? -6.264 8.322 32.526 1.000 25.850 204 SER A CA 1
ATOM 1504 C C . SER A 1 212 ? -4.828 8.558 32.222 1.000 22.980 204 SER A C 1
ATOM 1505 O O . SER A 1 212 ? -4.562 9.429 31.399 1.000 24.870 204 SER A O 1
ATOM 1508 N N . SER A 1 213 ? -3.934 7.904 32.942 1.000 22.140 205 SER A N 1
ATOM 1509 C CA . SER A 1 213 ? -2.496 8.120 32.714 1.000 22.590 205 SER A CA 1
ATOM 1510 C C . SER A 1 213 ? -2.128 7.637 31.292 1.000 23.170 205 SER A C 1
ATOM 1511 O O . SER A 1 213 ? -1.228 8.216 30.666 1.000 21.440 205 SER A O 1
ATOM 1514 N N . ILE A 1 214 ? -2.722 6.530 30.884 1.000 21.780 206 ILE A N 1
ATOM 1515 C CA . ILE A 1 214 ? -2.355 5.947 29.549 1.000 21.410 206 ILE A CA 1
ATOM 1516 C C . ILE A 1 214 ? -2.992 6.815 28.470 1.000 18.950 206 ILE A C 1
ATOM 1517 O O . ILE A 1 214 ? -2.334 7.024 27.452 1.000 21.180 206 ILE A O 1
ATOM 1522 N N . ASN A 1 215 ? -4.189 7.325 28.698 1.000 21.770 207 ASN A N 1
ATOM 1523 C CA . ASN A 1 215 ? -4.832 8.281 27.774 1.000 21.330 207 ASN A CA 1
ATOM 1524 C C . ASN A 1 215 ? -3.849 9.407 27.520 1.000 26.410 207 ASN A C 1
ATOM 1525 O O . ASN A 1 215 ? -3.536 9.731 26.373 1.000 21.080 207 ASN A O 1
ATOM 1530 N N . ASN A 1 216 ? -3.286 9.980 28.586 1.000 22.670 208 ASN A N 1
ATOM 1531 C CA . ASN A 1 216 ? -2.402 11.127 28.438 1.000 20.920 208 ASN A CA 1
ATOM 1532 C C . ASN A 1 216 ? -1.097 10.702 27.790 1.000 18.890 208 ASN A C 1
ATOM 1533 O O . ASN A 1 216 ? -0.569 11.444 26.882 1.000 23.230 208 ASN A O 1
ATOM 1538 N N . HIS A 1 217 ? -0.576 9.544 28.171 1.000 18.380 209 HIS A N 1
ATOM 1539 C CA . HIS A 1 217 ? 0.692 9.041 27.643 1.000 18.450 209 HIS A CA 1
ATOM 1540 C C . HIS A 1 217 ? 0.571 8.883 26.117 1.000 19.920 209 HIS A C 1
ATOM 1541 O O . HIS A 1 217 ? 1.462 9.283 25.430 1.000 19.490 209 HIS A O 1
ATOM 1548 N N . LEU A 1 218 ? -0.485 8.226 25.670 1.000 19.950 210 LEU A N 1
ATOM 1549 C CA . LEU A 1 218 ? -0.581 7.896 24.230 1.000 18.780 210 LEU A CA 1
ATOM 1550 C C . LEU A 1 218 ? -0.840 9.167 23.441 1.000 18.810 210 LEU A C 1
ATOM 1551 O O . LEU A 1 218 ? -0.164 9.383 22.441 1.000 16.650 210 LEU A O 1
ATOM 1556 N N . TYR A 1 219 ? -1.689 10.044 23.940 1.000 18.020 211 TYR A N 1
ATOM 1557 C CA . TYR A 1 219 ? -1.884 11.334 23.256 1.000 18.610 211 TYR A CA 1
ATOM 1558 C C . TYR A 1 219 ? -0.543 12.040 23.076 1.000 19.970 211 TYR A C 1
ATOM 1559 O O . TYR A 1 219 ? -0.234 12.520 21.983 1.000 15.780 211 TYR A O 1
ATOM 1568 N N . ASN A 1 220 ? 0.263 12.124 24.145 1.000 19.250 212 ASN A N 1
ATOM 1569 C CA . ASN A 1 220 ? 1.534 12.873 24.089 1.000 20.510 212 ASN A CA 1
ATOM 1570 C C . ASN A 1 220 ? 2.584 12.143 23.265 1.000 18.300 212 ASN A C 1
ATOM 1571 O O . ASN A 1 220 ? 3.445 12.836 22.694 1.000 18.790 212 ASN A O 1
ATOM 1576 N N . LEU A 1 221 ? 2.558 10.797 23.215 1.000 17.000 213 LEU A N 1
ATOM 1577 C CA . LEU A 1 221 ? 3.478 10.114 22.302 1.000 19.120 213 LEU A CA 1
ATOM 1578 C C . LEU A 1 221 ? 3.153 10.554 20.854 1.000 15.860 213 LEU A C 1
ATOM 1579 O O . LEU A 1 221 ? 4.076 10.785 20.084 1.000 16.330 213 LEU A O 1
ATOM 1584 N N . VAL A 1 222 ? 1.873 10.675 20.534 1.000 15.090 214 VAL A N 1
ATOM 1585 C CA . VAL A 1 222 ? 1.522 11.059 19.143 1.000 14.450 214 VAL A CA 1
ATOM 1586 C C . VAL A 1 222 ? 1.890 12.507 18.875 1.000 14.050 214 VAL A C 1
ATOM 1587 O O . VAL A 1 222 ? 2.562 12.781 17.867 1.000 15.640 214 VAL A O 1
ATOM 1591 N N . THR A 1 223 ? 1.551 13.401 19.787 1.000 17.920 215 THR A N 1
ATOM 1592 C CA . THR A 1 223 ? 1.871 14.824 19.547 1.000 17.590 215 THR A CA 1
ATOM 1593 C C . THR A 1 223 ? 3.355 15.036 19.577 1.000 16.780 215 THR A C 1
ATOM 1594 O O . THR A 1 223 ? 3.822 15.926 18.887 1.000 19.110 215 THR A O 1
ATOM 1598 N N . GLY A 1 224 ? 4.090 14.154 20.260 1.000 18.600 216 GLY A N 1
ATOM 1599 C CA . GLY A 1 224 ? 5.555 14.237 20.244 1.000 18.810 216 GLY A CA 1
ATOM 1600 C C . GLY A 1 224 ? 6.237 13.544 19.074 1.000 21.370 216 GLY A C 1
ATOM 1601 O O . GLY A 1 224 ? 7.470 13.618 18.953 1.000 20.760 216 GLY A O 1
ATOM 1602 N N . GLY A 1 225 ? 5.501 12.814 18.216 1.000 17.250 217 GLY A N 1
ATOM 1603 C CA . GLY A 1 225 ? 6.138 12.091 17.120 1.000 17.210 217 GLY A CA 1
ATOM 1604 C C . GLY A 1 225 ? 6.807 10.799 17.518 1.000 15.900 217 GLY A C 1
ATOM 1605 O O . GLY A 1 225 ? 7.579 10.328 16.712 1.000 19.460 217 GLY A O 1
ATOM 1606 N N . ASP A 1 226 ? 6.500 10.220 18.653 1.000 18.920 218 ASP A N 1
ATOM 1607 C CA . ASP A 1 226 ? 7.154 8.932 19.015 1.000 18.290 218 ASP A CA 1
ATOM 1608 C C . ASP A 1 226 ? 6.232 7.777 18.565 1.000 15.550 218 ASP A C 1
ATOM 1609 O O . ASP A 1 226 ? 5.488 7.195 19.380 1.000 16.230 218 ASP A O 1
ATOM 1614 N N . TYR A 1 227 ? 6.226 7.534 17.257 1.000 17.570 219 TYR A N 1
ATOM 1615 C CA . TYR A 1 227 ? 5.210 6.608 16.679 1.000 15.760 219 TYR A CA 1
ATOM 1616 C C . TYR A 1 227 ? 5.575 5.160 17.048 1.000 19.170 219 TYR A C 1
ATOM 1617 O O . TYR A 1 227 ? 4.705 4.336 17.182 1.000 17.940 219 TYR A O 1
ATOM 1626 N N . ILE A 1 228 ? 6.861 4.843 17.212 1.000 17.820 220 ILE A N 1
ATOM 1627 C CA . ILE A 1 228 ? 7.206 3.467 17.664 1.000 19.160 220 ILE A CA 1
ATOM 1628 C C . ILE A 1 228 ? 6.514 3.171 18.964 1.000 17.980 220 ILE A C 1
ATOM 1629 O O . ILE A 1 228 ? 5.841 2.134 19.111 1.000 17.110 220 ILE A O 1
ATOM 1634 N N . ASN A 1 229 ? 6.637 4.044 19.945 1.000 18.730 221 ASN A N 1
ATOM 1635 C CA . ASN A 1 229 ? 5.970 3.782 21.245 1.000 18.100 221 ASN A CA 1
ATOM 1636 C C . ASN A 1 229 ? 4.455 4.019 21.197 1.000 15.600 221 ASN A C 1
ATOM 1637 O O . ASN A 1 229 ? 3.725 3.331 21.911 1.000 16.210 221 ASN A O 1
ATOM 1642 N N . ALA A 1 230 ? 3.972 4.889 20.316 1.000 14.690 222 ALA A N 1
ATOM 1643 C CA . ALA A 1 230 ? 2.517 5.079 20.237 1.000 15.030 222 ALA A CA 1
ATOM 1644 C C . ALA A 1 230 ? 1.885 3.792 19.687 1.000 13.680 222 ALA A C 1
ATOM 1645 O O . ALA A 1 230 ? 0.834 3.384 20.199 1.000 13.520 222 ALA A O 1
ATOM 1647 N N . VAL A 1 231 ? 2.438 3.256 18.603 1.000 15.720 223 VAL A N 1
ATOM 1648 C CA . VAL A 1 231 ? 1.920 1.987 18.041 1.000 14.430 223 VAL A CA 1
ATOM 1649 C C . VAL A 1 231 ? 1.975 0.841 19.089 1.000 16.090 223 VAL A C 1
ATOM 1650 O O . VAL A 1 231 ? 0.978 0.128 19.273 1.000 14.430 223 VAL A O 1
ATOM 1654 N N . LYS A 1 232 ? 3.112 0.662 19.754 1.000 16.940 224 LYS A N 1
ATOM 1655 C CA . LYS A 1 232 ? 3.189 -0.392 20.829 1.000 19.580 224 LYS A CA 1
ATOM 1656 C C . LYS A 1 232 ? 2.126 -0.217 21.884 1.000 15.820 224 LYS A C 1
ATOM 1657 O O . LYS A 1 232 ? 1.432 -1.174 22.239 1.000 18.530 224 LYS A O 1
ATOM 1663 N N . THR A 1 233 ? 1.900 1.025 22.342 1.000 15.910 225 THR A N 1
ATOM 1664 C CA . THR A 1 233 ? 0.880 1.332 23.325 1.000 15.610 225 THR A CA 1
ATOM 1665 C C . THR A 1 233 ? -0.508 1.009 22.816 1.000 16.100 225 THR A C 1
ATOM 1666 O O . THR A 1 233 ? -1.276 0.307 23.508 1.000 16.710 225 THR A O 1
ATOM 1670 N N . VAL A 1 234 ? -0.872 1.566 21.658 1.000 15.850 226 VAL A N 1
ATOM 1671 C CA . VAL A 1 234 ? -2.290 1.408 21.261 1.000 14.440 226 VAL A CA 1
ATOM 1672 C C . VAL A 1 234 ? -2.586 -0.052 20.969 1.000 13.130 226 VAL A C 1
ATOM 1673 O O . VAL A 1 234 ? -3.759 -0.460 21.123 1.000 14.390 226 VAL A O 1
ATOM 1677 N N . ARG A 1 235 ? -1.601 -0.783 20.489 1.000 14.800 227 ARG A N 1
ATOM 1678 C CA . ARG A 1 235 ? -1.879 -2.205 20.135 1.000 15.920 227 ARG A CA 1
ATOM 1679 C C . ARG A 1 235 ? -2.275 -2.982 21.396 1.000 18.200 227 ARG A C 1
ATOM 1680 O O . ARG A 1 235 ? -3.252 -3.718 21.415 1.000 15.430 227 ARG A O 1
ATOM 1688 N N . SER A 1 236 ? -1.512 -2.774 22.465 1.000 19.910 228 SER A N 1
ATOM 1689 C CA A SER A 1 236 ? -1.758 -3.484 23.738 0.450 22.110 228 SER A CA 1
ATOM 1690 C CA B SER A 1 236 ? -1.765 -3.465 23.749 0.550 21.160 228 SER A CA 1
ATOM 1691 C C . SER A 1 236 ? -3.025 -2.926 24.387 1.000 22.770 228 SER A C 1
ATOM 1692 O O . SER A 1 236 ? -3.681 -3.634 25.147 1.000 24.470 228 SER A O 1
ATOM 1697 N N . LEU A 1 237 ? -3.346 -1.669 24.099 1.000 19.260 229 LEU A N 1
ATOM 1698 C CA . LEU A 1 237 ? -4.507 -1.091 24.720 1.000 17.600 229 LEU A CA 1
ATOM 1699 C C . LEU A 1 237 ? -5.771 -1.749 24.160 1.000 21.420 229 LEU A C 1
ATOM 1700 O O . LEU A 1 237 ? -6.660 -2.200 24.899 1.000 19.370 229 LEU A O 1
ATOM 1705 N N . VAL A 1 238 ? -5.874 -1.765 22.834 1.000 17.400 230 VAL A N 1
ATOM 1706 C CA . VAL A 1 238 ? -7.066 -2.323 22.168 1.000 20.240 230 VAL A CA 1
ATOM 1707 C C . VAL A 1 238 ? -7.163 -3.838 22.423 1.000 18.080 230 VAL A C 1
ATOM 1708 O O . VAL A 1 238 ? -8.271 -4.329 22.502 1.000 21.160 230 VAL A O 1
ATOM 1712 N N . ASP A 1 239 ? -6.051 -4.520 22.490 1.000 17.460 231 ASP A N 1
ATOM 1713 C CA . ASP A 1 239 ? -6.022 -5.979 22.690 1.000 17.440 231 ASP A CA 1
ATOM 1714 C C . ASP A 1 239 ? -6.336 -6.374 24.162 1.000 22.480 231 ASP A C 1
ATOM 1715 O O . ASP A 1 239 ? -6.678 -7.523 24.364 1.000 23.070 231 ASP A O 1
ATOM 1720 N N . ASN A 1 240 ? -6.432 -5.430 25.097 1.000 19.070 232 ASN A N 1
ATOM 1721 C CA . ASN A 1 240 ? -6.650 -5.782 26.545 1.000 21.110 232 ASN A CA 1
ATOM 1722 C C . ASN A 1 240 ? -7.707 -4.896 27.161 1.000 22.550 232 ASN A C 1
ATOM 1723 O O . ASN A 1 240 ? -7.479 -4.320 28.216 1.000 28.340 232 ASN A O 1
ATOM 1728 N N . GLN A 1 241 ? -8.831 -4.750 26.464 1.000 21.180 233 GLN A N 1
ATOM 1729 C CA . GLN A 1 241 ? -10.080 -4.134 26.955 1.000 24.430 233 GLN A CA 1
ATOM 1730 C C . GLN A 1 241 ? -9.931 -2.611 27.131 1.000 23.040 233 GLN A C 1
ATOM 1731 O O . GLN A 1 241 ? -10.663 -2.021 27.910 1.000 27.940 233 GLN A O 1
ATOM 1737 N N . GLY A 1 242 ? -8.996 -1.997 26.440 1.000 22.160 234 GLY A N 1
ATOM 1738 C CA . GLY A 1 242 ? -8.779 -0.537 26.488 1.000 22.140 234 GLY A CA 1
ATOM 1739 C C . GLY A 1 242 ? -9.508 0.244 25.404 1.000 20.970 234 GLY A C 1
ATOM 1740 O O . GLY A 1 242 ? -9.137 1.391 25.204 1.000 20.210 234 GLY A O 1
ATOM 1741 N N . SER A 1 243 ? -10.518 -0.316 24.748 1.000 20.180 235 SER A N 1
ATOM 1742 C CA . SER A 1 243 ? -11.197 0.341 23.595 1.000 23.010 235 SER A CA 1
ATOM 1743 C C . SER A 1 243 ? -11.780 1.691 23.990 1.000 25.830 235 SER A C 1
ATOM 1744 O O . SER A 1 243 ? -11.736 2.629 23.161 1.000 23.090 235 SER A O 1
ATOM 1747 N N . ASP A 1 244 ? -12.274 1.882 25.220 1.000 25.620 236 ASP A N 1
ATOM 1748 C CA . ASP A 1 244 ? -12.790 3.223 25.614 1.000 26.640 236 ASP A CA 1
ATOM 1749 C C . ASP A 1 244 ? -11.685 4.261 25.604 1.000 21.630 236 ASP A C 1
ATOM 1750 O O . ASP A 1 244 ? -11.920 5.437 25.213 1.000 23.640 236 ASP A O 1
ATOM 1755 N N . VAL A 1 245 ? -10.518 3.898 26.063 1.000 20.030 237 VAL A N 1
ATOM 1756 C CA . VAL A 1 245 ? -9.419 4.867 26.100 1.000 20.730 237 VAL A CA 1
ATOM 1757 C C . VAL A 1 245 ? -8.971 5.170 24.648 1.000 21.740 237 VAL A C 1
ATOM 1758 O O . VAL A 1 245 ? -8.626 6.309 24.304 1.000 19.850 237 VAL A O 1
ATOM 1762 N N . CYS A 1 246 ? -8.852 4.118 23.841 1.000 19.190 238 CYS A N 1
ATOM 1763 C CA . CYS A 1 246 ? -8.429 4.293 22.427 1.000 19.220 238 CYS A CA 1
ATOM 1764 C C . CYS A 1 246 ? -9.394 5.284 21.773 1.000 17.960 238 CYS A C 1
ATOM 1765 O O . CYS A 1 246 ? -8.924 6.262 21.106 1.000 19.010 238 CYS A O 1
ATOM 1768 N N . ARG A 1 247 ? -10.688 5.072 21.889 1.000 20.930 239 ARG A N 1
ATOM 1769 C CA . ARG A 1 247 ? -11.693 5.962 21.280 1.000 21.060 239 ARG A CA 1
ATOM 1770 C C . ARG A 1 247 ? -11.539 7.408 21.731 1.000 22.610 239 ARG A C 1
ATOM 1771 O O . ARG A 1 247 ? -11.618 8.316 20.914 1.000 20.280 239 ARG A O 1
ATOM 1779 N N . ASP A 1 248 ? -11.326 7.619 23.033 1.000 23.790 240 ASP A N 1
ATOM 1780 C CA . ASP A 1 248 ? -11.146 8.970 23.577 1.000 24.890 240 ASP A CA 1
ATOM 1781 C C . ASP A 1 248 ? -9.871 9.595 23.004 1.000 20.390 240 ASP A C 1
ATOM 1782 O O . ASP A 1 248 ? -9.873 10.787 22.643 1.000 19.830 240 ASP A O 1
ATOM 1787 N N . VAL A 1 249 ? -8.757 8.884 22.948 1.000 18.120 241 VAL A N 1
ATOM 1788 C CA . VAL A 1 249 ? -7.518 9.493 22.450 1.000 16.320 241 VAL A CA 1
ATOM 1789 C C . VAL A 1 249 ? -7.699 9.839 20.961 1.000 16.070 241 VAL A C 1
ATOM 1790 O O . VAL A 1 249 ? -7.271 10.897 20.476 1.000 15.890 241 VAL A O 1
ATOM 1794 N N . VAL A 1 250 ? -8.250 8.889 20.221 1.000 17.690 242 VAL A N 1
ATOM 1795 C CA . VAL A 1 250 ? -8.450 9.140 18.786 1.000 16.790 242 VAL A CA 1
ATOM 1796 C C . VAL A 1 250 ? -9.311 10.360 18.617 1.000 17.280 242 VAL A C 1
ATOM 1797 O O . VAL A 1 250 ? -8.954 11.224 17.741 1.000 16.810 242 VAL A O 1
ATOM 1801 N N . SER A 1 251 ? -10.433 10.457 19.328 1.000 19.030 243 SER A N 1
ATOM 1802 C CA . SER A 1 251 ? -11.304 11.651 19.234 1.000 20.490 243 SER A CA 1
ATOM 1803 C C . SER A 1 251 ? -10.528 12.948 19.444 1.000 21.400 243 SER A C 1
ATOM 1804 O O . SER A 1 251 ? -10.781 13.916 18.708 1.000 23.630 243 SER A O 1
ATOM 1807 N N . GLN A 1 252 ? -9.629 12.996 20.415 1.000 18.320 244 GLN A N 1
ATOM 1808 C CA . GLN A 1 252 ? -8.839 14.185 20.720 1.000 21.420 244 GLN A CA 1
ATOM 1809 C C . GLN A 1 252 ? -7.961 14.477 19.486 1.000 20.600 244 GLN A C 1
ATOM 1810 O O . GLN A 1 252 ? -7.841 15.618 19.115 1.000 23.050 244 GLN A O 1
ATOM 1816 N N . LEU A 1 253 ? -7.259 13.456 19.004 1.000 18.890 245 LEU A N 1
ATOM 1817 C CA . LEU A 1 253 ? -6.299 13.608 17.885 1.000 19.390 245 LEU A CA 1
ATOM 1818 C C . LEU A 1 253 ? -6.993 14.101 16.594 1.000 20.690 245 LEU A C 1
ATOM 1819 O O . LEU A 1 253 ? -6.409 14.980 15.938 1.000 27.250 245 LEU A O 1
ATOM 1824 N N . VAL A 1 254 ? -8.194 13.612 16.256 1.000 14.700 246 VAL A N 1
ATOM 1825 C CA . VAL A 1 254 ? -8.746 14.020 14.939 1.000 15.890 246 VAL A CA 1
ATOM 1826 C C . VAL A 1 254 ? -9.605 15.258 15.057 1.000 18.590 246 VAL A C 1
ATOM 1827 O O . VAL A 1 254 ? -10.152 15.695 14.035 1.000 17.690 246 VAL A O 1
ATOM 1831 N N . SER A 1 255 ? -9.778 15.772 16.289 1.000 16.890 247 SER A N 1
ATOM 1832 C CA . SER A 1 255 ? -10.677 16.935 16.547 1.000 18.630 247 SER A CA 1
ATOM 1833 C C . SER A 1 255 ? -9.840 18.197 16.612 1.000 21.990 247 SER A C 1
ATOM 1834 O O . SER A 1 255 ? -10.431 19.279 16.390 1.000 28.030 247 SER A O 1
ATOM 1837 N N . HIS A 1 256 ? -8.553 18.108 16.960 1.000 23.100 248 HIS A N 1
ATOM 1838 C CA . HIS A 1 256 ? -7.740 19.274 17.405 1.000 23.850 248 HIS A CA 1
ATOM 1839 C C . HIS A 1 256 ? -6.661 19.664 16.411 1.000 23.330 248 HIS A C 1
ATOM 1840 O O . HIS A 1 256 ? -5.776 20.455 16.754 1.000 20.530 248 HIS A O 1
ATOM 1847 N N . GLY A 1 257 ? -6.724 19.205 15.156 1.000 17.310 249 GLY A N 1
ATOM 1848 C CA . GLY A 1 257 ? -5.807 19.761 14.168 1.000 16.920 249 GLY A CA 1
ATOM 1849 C C . GLY A 1 257 ? -4.377 19.257 14.313 1.000 16.800 249 GLY A C 1
ATOM 1850 O O . GLY A 1 257 ? -3.458 19.995 14.030 1.000 20.590 249 GLY A O 1
ATOM 1851 N N . ILE A 1 258 ? -4.210 18.008 14.698 1.000 17.440 250 ILE A N 1
ATOM 1852 C CA . ILE A 1 258 ? -2.901 17.398 14.978 1.000 17.380 250 ILE A CA 1
ATOM 1853 C C . ILE A 1 258 ? -2.493 16.612 13.694 1.000 16.600 250 ILE A C 1
ATOM 1854 O O . ILE A 1 258 ? -3.012 15.483 13.522 1.000 15.320 250 ILE A O 1
ATOM 1859 N N . LYS A 1 259 ? -1.570 17.113 12.925 1.000 13.870 251 LYS A N 1
ATOM 1860 C CA . LYS A 1 259 ? -1.167 16.395 11.713 1.000 15.070 251 LYS A CA 1
ATOM 1861 C C . LYS A 1 259 ? -0.423 15.104 12.081 1.000 14.280 251 LYS A C 1
ATOM 1862 O O . LYS A 1 259 ? -0.509 14.127 11.252 1.000 11.990 251 LYS A O 1
ATOM 1868 N N . ASN A 1 260 ? 0.094 14.995 13.309 1.000 12.470 252 ASN A N 1
ATOM 1869 C CA . ASN A 1 260 ? 0.779 13.741 13.713 1.000 12.520 252 ASN A CA 1
ATOM 1870 C C . ASN A 1 260 ? -0.272 12.638 13.815 1.000 11.870 252 ASN A C 1
ATOM 1871 O O . ASN A 1 260 ? 0.120 11.470 13.818 1.000 12.410 252 ASN A O 1
ATOM 1876 N N . ALA A 1 261 ? -1.552 12.950 13.932 1.000 11.280 253 ALA A N 1
ATOM 1877 C CA . ALA A 1 261 ? -2.550 11.888 13.872 1.000 11.780 253 ALA A CA 1
ATOM 1878 C C . ALA A 1 261 ? -2.492 11.160 12.514 1.000 11.210 253 ALA A C 1
ATOM 1879 O O . ALA A 1 261 ? -2.831 9.919 12.492 1.000 12.450 253 ALA A O 1
ATOM 1881 N N . MET A 1 262 ? -2.249 11.905 11.427 1.000 12.200 254 MET A N 1
ATOM 1882 C CA . MET A 1 262 ? -2.167 11.319 10.088 1.000 12.120 254 MET A CA 1
ATOM 1883 C C . MET A 1 262 ? -0.961 10.398 10.047 1.000 12.650 254 MET A C 1
ATOM 1884 O O . MET A 1 262 ? -1.049 9.282 9.530 1.000 12.040 254 MET A O 1
ATOM 1889 N N . SER A 1 263 ? 0.171 10.836 10.628 1.000 12.550 255 SER A N 1
ATOM 1890 C CA . SER A 1 263 ? 1.414 10.053 10.613 1.000 11.060 255 SER A CA 1
ATOM 1891 C C . SER A 1 263 ? 1.222 8.781 11.431 1.000 12.000 255 SER A C 1
ATOM 1892 O O . SER A 1 263 ? 1.698 7.669 10.988 1.000 12.410 255 SER A O 1
ATOM 1895 N N . PHE A 1 264 ? 0.544 8.881 12.566 1.000 11.730 256 PHE A N 1
ATOM 1896 C CA . PHE A 1 264 ? 0.250 7.752 13.447 1.000 11.580 256 PHE A CA 1
ATOM 1897 C C . PHE A 1 264 ? -0.637 6.740 12.683 1.000 11.950 256 PHE A C 1
ATOM 1898 O O . PHE A 1 264 ? -0.314 5.534 12.619 1.000 11.470 256 PHE A O 1
ATOM 1906 N N . ALA A 1 265 ? -1.682 7.242 12.044 1.000 11.620 257 ALA A N 1
ATOM 1907 C CA . ALA A 1 265 ? -2.573 6.361 11.238 1.000 11.170 257 ALA A CA 1
ATOM 1908 C C . ALA A 1 265 ? -1.796 5.683 10.096 1.000 12.220 257 ALA A C 1
ATOM 1909 O O . ALA A 1 265 ? -2.011 4.490 9.818 1.000 9.900 257 ALA A O 1
ATOM 1911 N N . TYR A 1 266 ? -0.863 6.364 9.439 1.000 10.290 258 TYR A N 1
ATOM 1912 C CA . TYR A 1 266 ? -0.105 5.813 8.347 1.000 11.270 258 TYR A CA 1
ATOM 1913 C C . TYR A 1 266 ? 0.701 4.646 8.871 1.000 11.990 258 TYR A C 1
ATOM 1914 O O . TYR A 1 266 ? 0.789 3.560 8.242 1.000 11.670 258 TYR A O 1
ATOM 1923 N N . LYS A 1 267 ? 1.407 4.868 9.988 1.000 13.460 259 LYS A N 1
ATOM 1924 C CA . LYS A 1 267 ? 2.246 3.756 10.533 1.000 13.060 259 LYS A CA 1
ATOM 1925 C C . LYS A 1 267 ? 1.366 2.594 10.952 1.000 11.970 259 LYS A C 1
ATOM 1926 O O . LYS A 1 267 ? 1.738 1.458 10.654 1.000 14.080 259 LYS A O 1
ATOM 1932 N N . LEU A 1 268 ? 0.239 2.852 11.560 1.000 10.660 260 LEU A N 1
ATOM 1933 C CA . LEU A 1 268 ? -0.695 1.731 11.889 1.000 12.080 260 LEU A CA 1
ATOM 1934 C C . LEU A 1 268 ? -1.096 0.998 10.599 1.000 12.400 260 LEU A C 1
ATOM 1935 O O . LEU A 1 268 ? -1.209 -0.254 10.606 1.000 11.600 260 LEU A O 1
ATOM 1940 N N . TRP A 1 269 ? -1.404 1.775 9.563 1.000 10.430 261 TRP A N 1
ATOM 1941 C CA . TRP A 1 269 ? -1.914 1.204 8.293 1.000 10.590 261 TRP A CA 1
ATOM 1942 C C . TRP A 1 269 ? -0.910 0.296 7.638 1.000 11.350 261 TRP A C 1
ATOM 1943 O O . TRP A 1 269 ? -1.319 -0.680 6.973 1.000 11.830 261 TRP A O 1
ATOM 1954 N N . HIS A 1 270 ? 0.382 0.591 7.772 1.000 11.090 262 HIS A N 1
ATOM 1955 C CA . HIS A 1 270 ? 1.407 -0.135 7.013 1.000 11.600 262 HIS A CA 1
ATOM 1956 C C . HIS A 1 270 ? 2.133 -1.155 7.866 1.000 13.480 262 HIS A C 1
ATOM 1957 O O . HIS A 1 270 ? 2.909 -1.903 7.247 1.000 15.840 262 HIS A O 1
ATOM 1964 N N . GLU A 1 271 ? 2.008 -1.125 9.190 1.000 11.430 263 GLU A N 1
ATOM 1965 C CA . GLU A 1 271 ? 2.815 -2.009 10.052 1.000 15.740 263 GLU A CA 1
ATOM 1966 C C . GLU A 1 271 ? 1.983 -3.074 10.716 1.000 14.470 263 GLU A C 1
ATOM 1967 O O . GLU A 1 271 ? 2.401 -3.547 11.788 1.000 13.300 263 GLU A O 1
ATOM 1973 N N . GLY A 1 272 ? 0.807 -3.439 10.152 1.000 14.020 264 GLY A N 1
ATOM 1974 C CA . GLY A 1 272 ? 0.079 -4.543 10.702 1.000 11.950 264 GLY A CA 1
ATOM 1975 C C . GLY A 1 272 ? -1.115 -4.215 11.539 1.000 12.750 264 GLY A C 1
ATOM 1976 O O . GLY A 1 272 ? -1.710 -5.142 12.017 1.000 12.630 264 GLY A O 1
ATOM 1977 N N . HIS A 1 273 ? -1.468 -2.961 11.654 1.000 10.340 265 HIS A N 1
ATOM 1978 C CA . HIS A 1 273 ? -2.531 -2.501 12.539 1.000 10.960 265 HIS A CA 1
ATOM 1979 C C . HIS A 1 273 ? -3.681 -1.827 11.774 1.000 11.260 265 HIS A C 1
ATOM 1980 O O . HIS A 1 273 ? -4.327 -0.914 12.360 1.000 11.050 265 HIS A O 1
ATOM 1987 N N . LYS A 1 274 ? -4.020 -2.281 10.564 1.000 11.750 266 LYS A N 1
ATOM 1988 C CA . LYS A 1 274 ? -5.208 -1.688 9.861 1.000 10.360 266 LYS A CA 1
ATOM 1989 C C . LYS A 1 274 ? -6.439 -1.773 10.718 1.000 10.030 266 LYS A C 1
ATOM 1990 O O . LYS A 1 274 ? -7.277 -0.870 10.653 1.000 11.380 266 LYS A O 1
ATOM 1996 N N . ASP A 1 275 ? -6.552 -2.790 11.558 1.000 10.590 267 ASP A N 1
ATOM 1997 C CA . ASP A 1 275 ? -7.776 -2.928 12.380 1.000 12.650 267 ASP A CA 1
ATOM 1998 C C . ASP A 1 275 ? -8.043 -1.691 13.230 1.000 11.000 267 ASP A C 1
ATOM 1999 O O . ASP A 1 275 ? -9.191 -1.289 13.389 1.000 12.330 267 ASP A O 1
ATOM 2004 N N . ILE A 1 276 ? -6.976 -1.122 13.733 1.000 12.040 268 ILE A N 1
ATOM 2005 C CA . ILE A 1 276 ? -7.130 0.029 14.694 1.000 12.230 268 ILE A CA 1
ATOM 2006 C C . ILE A 1 276 ? -7.605 1.255 13.881 1.000 11.980 268 ILE A C 1
ATOM 2007 O O . ILE A 1 276 ? -8.527 1.977 14.322 1.000 12.670 268 ILE A O 1
ATOM 2012 N N . VAL A 1 277 ? -7.054 1.470 12.661 1.000 11.180 269 VAL A N 1
ATOM 2013 C CA . VAL A 1 277 ? -7.566 2.591 11.827 1.000 11.010 269 VAL A CA 1
ATOM 2014 C C . VAL A 1 277 ? -9.006 2.328 11.388 1.000 11.710 269 VAL A C 1
ATOM 2015 O O . VAL A 1 277 ? -9.871 3.208 11.458 1.000 12.100 269 VAL A O 1
ATOM 2019 N N . GLU A 1 278 ? -9.277 1.107 10.921 1.000 10.680 270 GLU A N 1
ATOM 2020 C CA . GLU A 1 278 ? -10.629 0.761 10.453 1.000 11.470 270 GLU A CA 1
ATOM 2021 C C . GLU A 1 278 ? -11.634 0.982 11.574 1.000 12.120 270 GLU A C 1
ATOM 2022 O O . GLU A 1 278 ? -12.773 1.383 11.283 1.000 13.630 270 GLU A O 1
ATOM 2028 N N . ASP A 1 279 ? -11.312 0.510 12.759 1.000 11.890 271 ASP A N 1
ATOM 2029 C CA . ASP A 1 279 ? -12.293 0.387 13.867 1.000 14.580 271 ASP A CA 1
ATOM 2030 C C . ASP A 1 279 ? -12.450 1.675 14.682 1.000 14.190 271 ASP A C 1
ATOM 2031 O O . ASP A 1 279 ? -13.547 1.910 15.227 1.000 14.540 271 ASP A O 1
ATOM 2036 N N . TYR A 1 280 ? -11.416 2.484 14.794 1.000 13.400 272 TYR A N 1
ATOM 2037 C CA . TYR A 1 280 ? -11.445 3.678 15.689 1.000 13.630 272 TYR A CA 1
ATOM 2038 C C . TYR A 1 280 ? -11.259 5.003 14.973 1.000 14.940 272 TYR A C 1
ATOM 2039 O O . TYR A 1 280 ? -11.717 6.033 15.543 1.000 16.340 272 TYR A O 1
ATOM 2048 N N . PHE A 1 281 ? -10.677 5.055 13.767 1.000 12.660 273 PHE A N 1
ATOM 2049 C CA . PHE A 1 281 ? -10.462 6.351 13.077 1.000 12.950 273 PHE A CA 1
ATOM 2050 C C . PHE A 1 281 ? -11.659 6.651 12.186 1.000 13.930 273 PHE A C 1
ATOM 2051 O O . PHE A 1 281 ? -12.369 5.759 11.691 1.000 13.230 273 PHE A O 1
ATOM 2059 N N . PRO A 1 282 ? -11.867 7.933 11.844 1.000 15.420 274 PRO A N 1
ATOM 2060 C CA . PRO A 1 282 ? -12.896 8.312 10.901 1.000 15.070 274 PRO A CA 1
ATOM 2061 C C . PRO A 1 282 ? -12.745 7.555 9.564 1.000 13.520 274 PRO A C 1
ATOM 2062 O O . PRO A 1 282 ? -11.613 7.223 9.111 1.000 11.860 274 PRO A O 1
ATOM 2066 N N . SER A 1 283 ? -13.877 7.205 8.970 1.000 13.190 275 SER A N 1
ATOM 2067 C CA . SER A 1 283 ? -13.936 6.383 7.729 1.000 13.140 275 SER A CA 1
ATOM 2068 C C . SER A 1 283 ? -13.041 7.010 6.622 1.000 13.050 275 SER A C 1
ATOM 2069 O O . SER A 1 283 ? -12.451 6.298 5.819 1.000 12.540 275 SER A O 1
ATOM 2072 N N . GLU A 1 284 ? -12.924 8.345 6.586 1.000 10.810 276 GLU A N 1
ATOM 2073 C CA . GLU A 1 284 ? -12.121 9.040 5.567 1.000 11.390 276 GLU A CA 1
ATOM 2074 C C . GLU A 1 284 ? -10.680 8.557 5.569 1.000 11.640 276 GLU A C 1
ATOM 2075 O O . GLU A 1 284 ? -10.068 8.671 4.530 1.000 10.880 276 GLU A O 1
ATOM 2081 N N . PHE A 1 285 ? -10.134 8.209 6.712 1.000 11.380 277 PHE A N 1
ATOM 2082 C CA . PHE A 1 285 ? -8.710 7.778 6.787 1.000 10.710 277 PHE A CA 1
ATOM 2083 C C . PHE A 1 285 ? -8.459 6.616 5.810 1.000 9.220 277 PHE A C 1
ATOM 2084 O O . PHE A 1 285 ? -7.343 6.482 5.292 1.000 10.080 277 PHE A O 1
ATOM 2092 N N . GLN A 1 286 ? -9.443 5.710 5.593 1.000 9.840 278 GLN A N 1
ATOM 2093 C CA . GLN A 1 286 ? -9.186 4.595 4.680 1.000 11.220 278 GLN A CA 1
ATOM 2094 C C . GLN A 1 286 ? -9.086 5.077 3.235 1.000 11.620 278 GLN A C 1
ATOM 2095 O O . GLN A 1 286 ? -8.224 4.638 2.504 1.000 10.780 278 GLN A O 1
ATOM 2101 N N . LEU A 1 287 ? -9.865 6.093 2.879 1.000 9.400 279 LEU A N 1
ATOM 2102 C CA . LEU A 1 287 ? -9.798 6.650 1.527 1.000 9.450 279 LEU A CA 1
ATOM 2103 C C . LEU A 1 287 ? -8.447 7.335 1.341 1.000 9.360 279 LEU A C 1
ATOM 2104 O O . LEU A 1 287 ? -7.864 7.271 0.247 1.000 10.620 279 LEU A O 1
ATOM 2109 N N . ILE A 1 288 ? -8.055 8.078 2.357 1.000 10.380 280 ILE A N 1
ATOM 2110 C CA . ILE A 1 288 ? -6.789 8.839 2.314 1.000 9.940 280 ILE A CA 1
ATOM 2111 C C . ILE A 1 288 ? -5.619 7.833 2.159 1.000 10.620 280 ILE A C 1
ATOM 2112 O O . ILE A 1 288 ? -4.765 8.050 1.288 1.000 14.340 280 ILE A O 1
ATOM 2117 N N . LEU A 1 289 ? -5.584 6.831 2.995 1.000 9.740 281 LEU A N 1
ATOM 2118 C CA . LEU A 1 289 ? -4.381 5.978 3.131 1.000 9.420 281 LEU A CA 1
ATOM 2119 C C . LEU A 1 289 ? -4.278 4.954 2.008 1.000 10.770 281 LEU A C 1
ATOM 2120 O O . LEU A 1 289 ? -3.166 4.401 1.776 1.000 11.140 281 LEU A O 1
ATOM 2125 N N . ASP A 1 290 ? -5.390 4.586 1.368 1.000 9.600 282 ASP A N 1
ATOM 2126 C CA . ASP A 1 290 ? -5.353 3.642 0.244 1.000 10.240 282 ASP A CA 1
ATOM 2127 C C . ASP A 1 290 ? -5.433 4.332 -1.114 1.000 10.270 282 ASP A C 1
ATOM 2128 O O . ASP A 1 290 ? -5.601 3.680 -2.153 1.000 11.050 282 ASP A O 1
ATOM 2133 N N . GLN A 1 291 ? -5.288 5.665 -1.155 1.000 9.640 283 GLN A N 1
ATOM 2134 C CA . GLN A 1 291 ? -5.158 6.355 -2.464 1.000 9.410 283 GLN A CA 1
ATOM 2135 C C . GLN A 1 291 ? -6.417 6.091 -3.303 1.000 10.190 283 GLN A C 1
ATOM 2136 O O . GLN A 1 291 ? -6.369 5.953 -4.529 1.000 9.480 283 GLN A O 1
ATOM 2142 N N . LYS A 1 292 ? -7.561 6.073 -2.649 1.000 10.080 284 LYS A N 1
ATOM 2143 C CA . LYS A 1 292 ? -8.846 5.889 -3.345 1.000 9.990 284 LYS A CA 1
ATOM 2144 C C . LYS A 1 292 ? -9.319 7.154 -4.014 1.000 9.830 284 LYS A C 1
ATOM 2145 O O . LYS A 1 292 ? -8.896 8.274 -3.635 1.000 9.600 284 LYS A O 1
ATOM 2151 N N . ARG A 1 293 ? -10.132 7.035 -5.038 1.000 9.600 285 ARG A N 1
ATOM 2152 C CA . ARG A 1 293 ? -10.682 8.220 -5.697 1.000 10.500 285 ARG A CA 1
ATOM 2153 C C . ARG A 1 293 ? -11.597 8.895 -4.678 1.000 8.320 285 ARG A C 1
ATOM 2154 O O . ARG A 1 293 ? -12.579 8.244 -4.130 1.000 9.740 285 ARG A O 1
ATOM 2162 N N . ILE A 1 294 ? -11.443 10.200 -4.543 1.000 9.650 286 ILE A N 1
ATOM 2163 C CA . ILE A 1 294 ? -12.149 11.036 -3.566 1.000 9.600 286 ILE A CA 1
ATOM 2164 C C . ILE A 1 294 ? -12.584 12.335 -4.207 1.000 10.110 286 ILE A C 1
ATOM 2165 O O . ILE A 1 294 ? -12.057 12.735 -5.267 1.000 9.440 286 ILE A O 1
ATOM 2170 N N . LYS A 1 295 ? -13.555 12.937 -3.577 1.000 9.160 287 LYS A N 1
ATOM 2171 C CA . LYS A 1 295 ? -13.882 14.351 -3.796 1.000 10.200 287 LYS A CA 1
ATOM 2172 C C . LYS A 1 295 ? -13.263 15.147 -2.671 1.000 9.650 287 LYS A C 1
ATOM 2173 O O . LYS A 1 295 ? -13.269 14.704 -1.522 1.000 9.710 287 LYS A O 1
ATOM 2179 N N . LEU A 1 296 ? -12.791 16.331 -3.002 1.000 9.960 288 LEU A N 1
ATOM 2180 C CA . LEU A 1 296 ? -12.283 17.354 -2.086 1.000 9.980 288 LEU A CA 1
ATOM 2181 C C . LEU A 1 296 ? -13.237 18.573 -2.107 1.000 9.970 288 LEU A C 1
ATOM 2182 O O . LEU A 1 296 ? -13.333 19.212 -3.106 1.000 12.350 288 LEU A O 1
ATOM 2187 N N . ILE A 1 297 ? -13.996 18.702 -1.053 1.000 10.400 289 ILE A N 1
ATOM 2188 C CA . ILE A 1 297 ? -15.029 19.764 -0.997 1.000 10.900 289 ILE A CA 1
ATOM 2189 C C . ILE A 1 297 ? -14.640 20.809 0.002 1.000 10.770 289 ILE A C 1
ATOM 2190 O O . ILE A 1 297 ? -14.483 20.535 1.127 1.000 10.650 289 ILE A O 1
ATOM 2195 N N . GLY A 1 298 ? -14.482 22.018 -0.474 1.000 12.300 290 GLY A N 1
ATOM 2196 C CA . GLY A 1 298 ? -14.324 23.134 0.440 1.000 12.040 290 GLY A CA 1
ATOM 2197 C C . GLY A 1 298 ? -15.540 23.291 1.323 1.000 11.940 290 GLY A C 1
ATOM 2198 O O . GLY A 1 298 ? -16.650 23.511 0.712 1.000 13.150 290 GLY A O 1
ATOM 2199 N N . LYS A 1 299 ? -15.440 23.149 2.616 1.000 11.360 291 LYS A N 1
ATOM 2200 C CA . LYS A 1 299 ? -16.655 23.081 3.455 1.000 14.150 291 LYS A CA 1
ATOM 2201 C C . LYS A 1 299 ? -17.421 24.432 3.424 1.000 11.960 291 LYS A C 1
ATOM 2202 O O . LYS A 1 299 ? -18.685 24.423 3.236 1.000 13.650 291 LYS A O 1
ATOM 2208 N N . HIS A 1 300 ? -16.686 25.499 3.633 1.000 11.770 292 HIS A N 1
ATOM 2209 C CA . HIS A 1 300 ? -17.272 26.870 3.784 1.000 12.010 292 HIS A CA 1
ATOM 2210 C C . HIS A 1 300 ? -18.088 27.178 2.508 1.000 13.010 292 HIS A C 1
ATOM 2211 O O . HIS A 1 300 ? -19.324 27.525 2.609 1.000 14.390 292 HIS A O 1
ATOM 2218 N N . TYR A 1 301 ? -17.450 27.133 1.342 1.000 10.610 293 TYR A N 1
ATOM 2219 C CA . TYR A 1 301 ? -18.135 27.524 0.074 1.000 12.360 293 TYR A CA 1
ATOM 2220 C C . TYR A 1 301 ? -18.902 26.352 -0.543 1.000 11.850 293 TYR A C 1
ATOM 2221 O O . TYR A 1 301 ? -19.620 26.564 -1.509 1.000 12.980 293 TYR A O 1
ATOM 2230 N N . ASN A 1 302 ? -18.706 25.170 0.008 1.000 10.350 294 ASN A N 1
ATOM 2231 C CA . ASN A 1 302 ? -19.402 23.964 -0.453 1.000 11.320 294 ASN A CA 1
ATOM 2232 C C . ASN A 1 302 ? -19.212 23.663 -1.930 1.000 11.830 294 ASN A C 1
ATOM 2233 O O . ASN A 1 302 ? -20.183 23.440 -2.722 1.000 15.300 294 ASN A O 1
ATOM 2238 N N . GLN A 1 303 ? -17.945 23.645 -2.425 1.000 9.710 295 GLN A N 1
ATOM 2239 C CA . GLN A 1 303 ? -17.688 23.404 -3.834 1.000 9.890 295 GLN A CA 1
ATOM 2240 C C . GLN A 1 303 ? -16.607 22.293 -3.896 1.000 11.250 295 GLN A C 1
ATOM 2241 O O . GLN A 1 303 ? -15.671 22.328 -3.062 1.000 11.510 295 GLN A O 1
ATOM 2247 N N . ALA A 1 304 ? -16.806 21.348 -4.784 1.000 10.530 296 ALA A N 1
ATOM 2248 C CA . ALA A 1 304 ? -15.844 20.264 -5.025 1.000 11.190 296 ALA A CA 1
ATOM 2249 C C . ALA A 1 304 ? -14.766 20.814 -5.944 1.000 10.410 296 ALA A C 1
ATOM 2250 O O . ALA A 1 304 ? -15.021 21.628 -6.862 1.000 11.420 296 ALA A O 1
ATOM 2252 N N . LEU A 1 305 ? -13.493 20.414 -5.711 1.000 10.640 297 LEU A N 1
ATOM 2253 C CA . LEU A 1 305 ? -12.425 20.879 -6.559 1.000 10.170 297 LEU A CA 1
ATOM 2254 C C . LEU A 1 305 ? -12.295 20.180 -7.897 1.000 10.520 297 LEU A C 1
ATOM 2255 O O . LEU A 1 305 ? -12.597 18.970 -8.076 1.000 9.590 297 LEU A O 1
ATOM 2260 N N . LYS A 1 306 ? -11.772 20.918 -8.858 1.000 9.960 298 LYS A N 1
ATOM 2261 C CA . LYS A 1 306 ? -11.463 20.462 -10.230 1.000 10.720 298 LYS A CA 1
ATOM 2262 C C . LYS A 1 306 ? -10.237 21.217 -10.727 1.000 11.380 298 LYS A C 1
ATOM 2263 O O . LYS A 1 306 ? -9.785 22.219 -10.072 1.000 10.920 298 LYS A O 1
ATOM 2269 N N . LEU A 1 307 ? -9.746 20.835 -11.910 1.000 11.480 299 LEU A N 1
ATOM 2270 C CA . LEU A 1 307 ? -8.724 21.622 -12.617 1.000 12.390 299 LEU A CA 1
ATOM 2271 C C . LEU A 1 307 ? -9.399 22.360 -13.765 1.000 13.260 299 LEU A C 1
ATOM 2272 O O . LEU A 1 307 ? -10.424 21.914 -14.330 1.000 14.050 299 LEU A O 1
ATOM 2277 N N . ASP A 1 308 ? -8.758 23.434 -14.159 1.000 13.910 300 ASP A N 1
ATOM 2278 C CA . ASP A 1 308 ? -9.160 24.329 -15.243 1.000 13.230 300 ASP A CA 1
ATOM 2279 C C . ASP A 1 308 ? -9.275 23.530 -16.565 1.000 16.810 300 ASP A C 1
ATOM 2280 O O . ASP A 1 308 ? -8.499 22.577 -16.858 1.000 16.190 300 ASP A O 1
ATOM 2285 N N . ALA A 1 309 ? -10.230 23.916 -17.390 1.000 18.280 301 ALA A N 1
ATOM 2286 C CA . ALA A 1 309 ? -10.410 23.398 -18.768 1.000 19.480 301 ALA A CA 1
ATOM 2287 C C . ALA A 1 309 ? -9.188 23.640 -19.636 1.000 20.670 301 ALA A C 1
ATOM 2288 O O . ALA A 1 309 ? -9.048 22.908 -20.622 1.000 21.590 301 ALA A O 1
ATOM 2290 N N . ASN A 1 310 ? -8.402 24.657 -19.347 1.000 19.650 302 ASN A N 1
ATOM 2291 C CA . ASN A 1 310 ? -7.294 25.061 -20.239 1.000 22.920 302 ASN A CA 1
ATOM 2292 C C . ASN A 1 310 ? -5.961 25.086 -19.483 1.000 22.820 302 ASN A C 1
ATOM 2293 O O . ASN A 1 310 ? -5.924 25.194 -18.224 1.000 18.110 302 ASN A O 1
ATOM 2298 N N . VAL A 1 311 ? -4.868 25.009 -20.251 1.000 20.850 303 VAL A N 1
ATOM 2299 C CA . VAL A 1 311 ? -3.541 25.127 -19.648 1.000 21.050 303 VAL A CA 1
ATOM 2300 C C . VAL A 1 311 ? -2.976 26.517 -19.822 1.000 24.510 303 VAL A C 1
ATOM 2301 O O . VAL A 1 311 ? -3.424 27.214 -20.738 1.000 23.320 303 VAL A O 1
ATOM 2305 N N . ASP A 1 312 ? -1.986 26.841 -19.029 1.000 19.470 304 ASP A N 1
ATOM 2306 C CA . ASP A 1 312 ? -1.194 28.086 -19.198 1.000 23.560 304 ASP A CA 1
ATOM 2307 C C . ASP A 1 312 ? 0.009 27.750 -20.112 1.000 25.100 304 ASP A C 1
ATOM 2308 O O . ASP A 1 312 ? 0.066 26.641 -20.727 1.000 21.920 304 ASP A O 1
ATOM 2313 N N . ARG A 1 313 ? 0.907 28.710 -20.294 1.000 28.290 305 ARG A N 1
ATOM 2314 C CA . ARG A 1 313 ? 2.002 28.540 -21.289 1.000 34.100 305 ARG A CA 1
ATOM 2315 C C . ARG A 1 313 ? 2.960 27.475 -20.783 1.000 33.910 305 ARG A C 1
ATOM 2316 O O . ARG A 1 313 ? 3.735 26.995 -21.624 1.000 32.530 305 ARG A O 1
ATOM 2324 N N . TYR A 1 314 ? 2.939 27.133 -19.480 1.000 26.470 306 TYR A N 1
ATOM 2325 C CA . TYR A 1 314 ? 3.827 26.081 -18.904 1.000 23.750 306 TYR A CA 1
ATOM 2326 C C . TYR A 1 314 ? 3.118 24.727 -18.830 1.000 22.600 306 TYR A C 1
ATOM 2327 O O . TYR A 1 314 ? 3.681 23.796 -18.219 1.000 24.700 306 TYR A O 1
ATOM 2336 N N . ASN A 1 315 ? 1.965 24.600 -19.456 1.000 19.990 307 ASN A N 1
ATOM 2337 C CA . ASN A 1 315 ? 1.176 23.354 -19.503 1.000 20.580 307 ASN A CA 1
ATOM 2338 C C . ASN A 1 315 ? 0.648 23.012 -18.093 1.000 17.650 307 ASN A C 1
ATOM 2339 O O . ASN A 1 315 ? 0.229 21.836 -17.890 1.000 20.160 307 ASN A O 1
ATOM 2344 N N . ASP A 1 316 ? 0.500 23.990 -17.254 1.000 15.400 308 ASP A N 1
ATOM 2345 C CA . ASP A 1 316 ? -0.116 23.776 -15.903 1.000 15.270 308 ASP A CA 1
ATOM 2346 C C . ASP A 1 316 ? -1.597 24.234 -15.944 1.000 16.800 308 ASP A C 1
ATOM 2347 O O . ASP A 1 316 ? -2.020 24.919 -16.884 1.000 16.220 308 ASP A O 1
ATOM 2352 N N . ARG A 1 317 ? -2.387 23.778 -14.979 1.000 14.350 309 ARG A N 1
ATOM 2353 C CA . ARG A 1 317 ? -3.846 24.140 -14.921 1.000 15.310 309 ARG A CA 1
ATOM 2354 C C . ARG A 1 317 ? -4.158 24.722 -13.559 1.000 14.430 309 ARG A C 1
ATOM 2355 O O . ARG A 1 317 ? -3.715 24.231 -12.496 1.000 14.260 309 ARG A O 1
ATOM 2363 N N . LEU A 1 318 ? -4.948 25.830 -13.551 1.000 11.710 310 LEU A N 1
ATOM 2364 C CA . LEU A 1 318 ? -5.403 26.400 -12.297 1.000 14.200 310 LEU A CA 1
ATOM 2365 C C . LEU A 1 318 ? -6.369 25.422 -11.613 1.000 13.200 310 LEU A C 1
ATOM 2366 O O . LEU A 1 318 ? -6.980 24.612 -12.315 1.000 13.550 310 LEU A O 1
ATOM 2371 N N . THR A 1 319 ? -6.486 25.569 -10.332 1.000 11.490 311 THR A N 1
ATOM 2372 C CA . THR A 1 319 ? -7.384 24.754 -9.486 1.000 10.580 311 THR A CA 1
ATOM 2373 C C . THR A 1 319 ? -8.591 25.601 -9.084 1.000 10.570 311 THR A C 1
ATOM 2374 O O . THR A 1 319 ? -8.407 26.753 -8.619 1.000 12.250 311 THR A O 1
ATOM 2378 N N . TRP A 1 320 ? -9.754 24.992 -9.133 1.000 11.250 312 TRP A N 1
ATOM 2379 C CA . TRP A 1 320 ? -11.015 25.705 -8.902 1.000 11.700 312 TRP A CA 1
ATOM 2380 C C . TRP A 1 320 ? -11.959 24.895 -8.064 1.000 13.480 312 TRP A C 1
ATOM 2381 O O . TRP A 1 320 ? -11.932 23.656 -8.186 1.000 11.400 312 TRP A O 1
ATOM 2392 N N . GLY A 1 321 ? -12.755 25.567 -7.253 1.000 11.270 313 GLY A N 1
ATOM 2393 C CA . GLY A 1 321 ? -13.992 24.916 -6.783 1.000 11.670 313 GLY A CA 1
ATOM 2394 C C . GLY A 1 321 ? -15.034 25.068 -7.868 1.000 12.080 313 GLY A C 1
ATOM 2395 O O . GLY A 1 321 ? -15.100 26.145 -8.516 1.000 13.160 313 GLY A O 1
ATOM 2396 N N . ASP A 1 322 ? -15.885 24.055 -8.023 1.000 12.620 314 ASP A N 1
ATOM 2397 C CA . ASP A 1 322 ? -16.943 24.080 -9.063 1.000 14.240 314 ASP A CA 1
ATOM 2398 C C . ASP A 1 322 ? -18.278 24.489 -8.436 1.000 13.980 314 ASP A C 1
ATOM 2399 O O . ASP A 1 322 ? -18.664 23.891 -7.447 1.000 13.160 314 ASP A O 1
ATOM 2404 N N . GLY A 1 323 ? -18.932 25.468 -9.054 1.000 15.900 315 GLY A N 1
ATOM 2405 C CA . GLY A 1 323 ? -20.179 25.979 -8.484 1.000 17.640 315 GLY A CA 1
ATOM 2406 C C . GLY A 1 323 ? -21.348 25.006 -8.634 1.000 18.650 315 GLY A C 1
ATOM 2407 O O . GLY A 1 323 ? -22.380 25.271 -7.927 1.000 23.090 315 GLY A O 1
ATOM 2408 N N . LYS A 1 324 ? -21.238 23.930 -9.399 1.000 15.720 316 LYS A N 1
ATOM 2409 C CA . LYS A 1 324 ? -22.406 23.011 -9.590 1.000 19.760 316 LYS A CA 1
ATOM 2410 C C . LYS A 1 324 ? -22.074 21.523 -9.583 1.000 19.830 316 LYS A C 1
ATOM 2411 O O . LYS A 1 324 ? -22.836 20.742 -9.010 1.000 19.180 316 LYS A O 1
ATOM 2417 N N . ASP A 1 325 ? -20.950 21.147 -10.141 1.000 17.110 317 ASP A N 1
ATOM 2418 C CA . ASP A 1 325 ? -20.579 19.739 -10.323 1.000 16.200 317 ASP A CA 1
ATOM 2419 C C . ASP A 1 325 ? -19.988 19.209 -9.033 1.000 17.510 317 ASP A C 1
ATOM 2420 O O . ASP A 1 325 ? -18.925 19.692 -8.636 1.000 16.310 317 ASP A O 1
ATOM 2425 N N . ASN A 1 326 ? -20.587 18.145 -8.525 1.000 16.060 318 ASN A N 1
ATOM 2426 C CA . ASN A 1 326 ? -20.008 17.358 -7.418 1.000 16.180 318 ASN A CA 1
ATOM 2427 C C . ASN A 1 326 ? -20.002 15.868 -7.691 1.000 15.510 318 ASN A C 1
ATOM 2428 O O . ASN A 1 326 ? -19.917 15.107 -6.729 1.000 18.870 318 ASN A O 1
ATOM 2433 N N . THR A 1 327 ? -20.101 15.472 -8.935 1.000 15.040 319 THR A N 1
ATOM 2434 C CA . THR A 1 327 ? -20.192 14.045 -9.293 1.000 16.310 319 THR A CA 1
ATOM 2435 C C . THR A 1 327 ? -19.316 13.622 -10.452 1.000 16.920 319 THR A C 1
ATOM 2436 O O . THR A 1 327 ? -18.986 12.435 -10.479 1.000 16.460 319 THR A O 1
ATOM 2440 N N . SER A 1 328 ? -18.967 14.446 -11.408 1.000 13.940 320 SER A N 1
ATOM 2441 C CA . SER A 1 328 ? -18.329 13.972 -12.635 1.000 15.470 320 SER A CA 1
ATOM 2442 C C . SER A 1 328 ? -16.839 13.599 -12.414 1.000 14.210 320 SER A C 1
ATOM 2443 O O . SER A 1 328 ? -16.285 13.856 -11.336 1.000 13.180 320 SER A O 1
ATOM 2446 N N . TYR A 1 329 ? -16.254 13.005 -13.425 1.000 14.260 321 TYR A N 1
ATOM 2447 C CA . TYR A 1 329 ? -14.829 12.616 -13.441 1.000 13.280 321 TYR A CA 1
ATOM 2448 C C . TYR A 1 329 ? -13.972 13.854 -13.253 1.000 14.110 321 TYR A C 1
ATOM 2449 O O . TYR A 1 329 ? -12.827 13.702 -12.965 1.000 12.850 321 TYR A O 1
ATOM 2458 N N . ARG A 1 330 ? -14.528 15.025 -13.407 1.000 13.570 322 ARG A N 1
ATOM 2459 C CA . ARG A 1 330 ? -13.709 16.271 -13.260 1.000 13.960 322 ARG A CA 1
ATOM 2460 C C . ARG A 1 330 ? -13.436 16.597 -11.786 1.000 12.240 322 ARG A C 1
ATOM 2461 O O . ARG A 1 330 ? -12.561 17.481 -11.527 1.000 13.510 322 ARG A O 1
ATOM 2469 N N . VAL A 1 331 ? -14.132 15.971 -10.847 1.000 10.340 323 VAL A N 1
ATOM 2470 C CA . VAL A 1 331 ? -14.045 16.323 -9.397 1.000 10.230 323 VAL A CA 1
ATOM 2471 C C . VAL A 1 331 ? -13.455 15.118 -8.629 1.000 10.480 323 VAL A C 1
ATOM 2472 O O . VAL A 1 331 ? -13.577 15.042 -7.406 1.000 10.670 323 VAL A O 1
ATOM 2476 N N . SER A 1 332 ? -12.765 14.213 -9.347 1.000 10.390 324 SER A N 1
ATOM 2477 C CA . SER A 1 332 ? -12.076 13.069 -8.751 1.000 10.230 324 SER A CA 1
ATOM 2478 C C . SER A 1 332 ? -10.588 13.340 -8.512 1.000 10.390 324 SER A C 1
ATOM 2479 O O . SER A 1 332 ? -9.900 13.887 -9.399 1.000 10.880 324 SER A O 1
ATOM 2482 N N . TRP A 1 333 ? -10.107 12.913 -7.357 1.000 10.530 325 TRP A N 1
ATOM 2483 C CA . TRP A 1 333 ? -8.727 13.106 -6.864 1.000 9.620 325 TRP A CA 1
ATOM 2484 C C . TRP A 1 333 ? -8.263 11.843 -6.162 1.000 10.290 325 TRP A C 1
ATOM 2485 O O . TRP A 1 333 ? -9.095 10.992 -5.814 1.000 9.540 325 TRP A O 1
ATOM 2496 N N . ARG A 1 334 ? -6.963 11.794 -5.917 1.000 8.960 326 ARG A N 1
ATOM 2497 C CA . ARG A 1 334 ? -6.417 10.731 -5.055 1.000 9.130 326 ARG A CA 1
ATOM 2498 C C . ARG A 1 334 ? -5.330 11.378 -4.197 1.000 9.590 326 ARG A C 1
ATOM 2499 O O . ARG A 1 334 ? -4.703 12.319 -4.672 1.000 10.100 326 ARG A O 1
ATOM 2507 N N . LEU A 1 335 ? -5.148 10.883 -2.987 1.000 9.650 327 LEU A N 1
ATOM 2508 C CA . LEU A 1 335 ? -4.008 11.330 -2.173 1.000 8.960 327 LEU A CA 1
ATOM 2509 C C . LEU A 1 335 ? -2.930 10.232 -2.224 1.000 9.720 327 LEU A C 1
ATOM 2510 O O . LEU A 1 335 ? -3.217 9.071 -1.963 1.000 10.270 327 LEU A O 1
ATOM 2515 N N . ILE A 1 336 ? -1.735 10.661 -2.579 1.000 9.720 328 ILE A N 1
ATOM 2516 C CA . ILE A 1 336 ? -0.526 9.792 -2.582 1.000 11.370 328 ILE A CA 1
ATOM 2517 C C . ILE A 1 336 ? 0.234 10.039 -1.301 1.000 12.390 328 ILE A C 1
ATOM 2518 O O . ILE A 1 336 ? 0.546 11.208 -0.935 1.000 13.410 328 ILE A O 1
ATOM 2523 N N . SER A 1 337 ? 0.485 9.013 -0.504 1.000 9.790 329 SER A N 1
ATOM 2524 C CA . SER A 1 337 ? 1.105 9.162 0.809 1.000 10.780 329 SER A CA 1
ATOM 2525 C C . SER A 1 337 ? 2.541 8.607 0.756 1.000 13.770 329 SER A C 1
ATOM 2526 O O . SER A 1 337 ? 2.830 7.535 0.153 1.000 13.050 329 SER A O 1
ATOM 2529 N N . LEU A 1 338 ? 3.425 9.351 1.369 1.000 12.550 330 LEU A N 1
ATOM 2530 C CA . LEU A 1 338 ? 4.881 8.997 1.417 1.000 14.630 330 LEU A CA 1
ATOM 2531 C C . LEU A 1 338 ? 5.344 9.347 2.832 1.000 14.530 330 LEU A C 1
ATOM 2532 O O . LEU A 1 338 ? 4.687 10.112 3.597 1.000 13.080 330 LEU A O 1
ATOM 2537 N N . TRP A 1 339 ? 6.459 8.752 3.258 1.000 14.540 331 TRP A N 1
ATOM 2538 C CA . TRP A 1 339 ? 6.984 8.999 4.609 1.000 14.450 331 TRP A CA 1
ATOM 2539 C C . TRP A 1 339 ? 8.325 9.722 4.465 1.000 17.930 331 TRP A C 1
ATOM 2540 O O . TRP A 1 339 ? 9.175 9.270 3.688 1.000 18.880 331 TRP A O 1
ATOM 2551 N N . GLU A 1 340 ? 8.444 10.848 5.091 1.000 16.750 332 GLU A N 1
ATOM 2552 C CA . GLU A 1 340 ? 9.655 11.685 5.025 1.000 20.770 332 GLU A CA 1
ATOM 2553 C C . GLU A 1 340 ? 9.927 12.248 6.420 1.000 20.320 332 GLU A C 1
ATOM 2554 O O . GLU A 1 340 ? 9.138 13.024 7.012 1.000 17.030 332 GLU A O 1
ATOM 2560 N N . ASN A 1 341 ? 11.175 12.071 6.875 1.000 20.340 333 ASN A N 1
ATOM 2561 C CA . ASN A 1 341 ? 11.610 12.724 8.142 1.000 21.450 333 ASN A CA 1
ATOM 2562 C C . ASN A 1 341 ? 10.572 12.606 9.290 1.000 18.830 333 ASN A C 1
ATOM 2563 O O . ASN A 1 341 ? 10.212 13.575 9.875 1.000 19.140 333 ASN A O 1
ATOM 2568 N N . ASN A 1 342 ? 10.096 11.402 9.572 1.000 16.820 334 ASN A N 1
ATOM 2569 C CA . ASN A 1 342 ? 9.165 11.120 10.664 1.000 18.700 334 ASN A CA 1
ATOM 2570 C C . ASN A 1 342 ? 7.820 11.817 10.472 1.000 15.840 334 ASN A C 1
ATOM 2571 O O . ASN A 1 342 ? 7.157 11.965 11.454 1.000 16.750 334 ASN A O 1
ATOM 2576 N N . ASN A 1 343 ? 7.409 12.018 9.247 1.000 16.110 335 ASN A N 1
ATOM 2577 C CA . ASN A 1 343 ? 6.019 12.523 9.008 1.000 14.990 335 ASN A CA 1
ATOM 2578 C C . ASN A 1 343 ? 5.471 11.825 7.783 1.000 13.730 335 ASN A C 1
ATOM 2579 O O . ASN A 1 343 ? 6.243 11.632 6.776 1.000 15.070 335 ASN A O 1
ATOM 2584 N N . VAL A 1 344 ? 4.144 11.576 7.769 1.000 13.280 336 VAL A N 1
ATOM 2585 C CA . VAL A 1 344 ? 3.502 11.306 6.481 1.000 11.530 336 VAL A CA 1
ATOM 2586 C C . VAL A 1 344 ? 3.351 12.637 5.713 1.000 12.330 336 VAL A C 1
ATOM 2587 O O . VAL A 1 344 ? 3.150 13.678 6.356 1.000 14.720 336 VAL A O 1
ATOM 2591 N N . ILE A 1 345 ? 3.548 12.599 4.419 1.000 11.830 337 ILE A N 1
ATOM 2592 C CA . ILE A 1 345 ? 3.352 13.714 3.501 1.000 12.420 337 ILE A CA 1
ATOM 2593 C C . ILE A 1 345 ? 2.479 13.244 2.356 1.000 13.760 337 ILE A C 1
ATOM 2594 O O . ILE A 1 345 ? 2.414 12.022 2.030 1.000 13.380 337 ILE A O 1
ATOM 2599 N N . PHE A 1 346 ? 1.814 14.181 1.701 1.000 10.850 338 PHE A N 1
ATOM 2600 C CA . PHE A 1 346 ? 0.912 13.785 0.640 1.000 10.300 338 PHE A CA 1
ATOM 2601 C C . PHE A 1 346 ? 1.157 14.543 -0.634 1.000 10.790 338 PHE A C 1
ATOM 2602 O O . PHE A 1 346 ? 1.545 15.751 -0.585 1.000 10.740 338 PHE A O 1
ATOM 2610 N N . LYS A 1 347 ? 0.893 13.903 -1.753 1.000 9.740 339 LYS A N 1
ATOM 2611 C CA . LYS A 1 347 ? 0.756 14.556 -3.030 1.000 10.970 339 LYS A CA 1
ATOM 2612 C C . LYS A 1 347 ? -0.746 14.479 -3.375 1.000 11.310 339 LYS A C 1
ATOM 2613 O O . LYS A 1 347 ? -1.404 13.492 -2.964 1.000 12.120 339 LYS A O 1
ATOM 2619 N N . ILE A 1 348 ? -1.239 15.511 -4.014 1.000 10.560 340 ILE A N 1
ATOM 2620 C CA . ILE A 1 348 ? -2.691 15.558 -4.334 1.000 10.770 340 ILE A CA 1
ATOM 2621 C C . ILE A 1 348 ? -2.846 15.445 -5.846 1.000 10.510 340 ILE A C 1
ATOM 2622 O O . ILE A 1 348 ? -2.482 16.359 -6.654 1.000 10.550 340 ILE A O 1
ATOM 2627 N N . LEU A 1 349 ? -3.389 14.311 -6.292 1.000 9.930 341 LEU A N 1
ATOM 2628 C CA . LEU A 1 349 ? -3.510 13.956 -7.688 1.000 10.040 341 LEU A CA 1
ATOM 2629 C C . LEU A 1 349 ? -4.892 14.181 -8.282 1.000 11.770 341 LEU A C 1
ATOM 2630 O O . LEU A 1 349 ? -5.858 13.642 -7.735 1.000 11.170 341 LEU A O 1
ATOM 2635 N N . ASN A 1 350 ? -4.949 14.903 -9.402 1.000 11.500 342 ASN A N 1
ATOM 2636 C CA . ASN A 1 350 ? -6.186 15.098 -10.190 1.000 11.880 342 ASN A CA 1
ATOM 2637 C C . ASN A 1 350 ? -6.293 13.921 -11.154 1.000 10.770 342 ASN A C 1
ATOM 2638 O O . ASN A 1 350 ? -5.367 13.721 -11.921 1.000 12.370 342 ASN A O 1
ATOM 2643 N N . THR A 1 351 ? -7.332 13.089 -11.066 1.000 10.680 343 THR A N 1
ATOM 2644 C CA . THR A 1 351 ? -7.411 11.905 -11.925 1.000 11.410 343 THR A CA 1
ATOM 2645 C C . THR A 1 351 ? -7.820 12.238 -13.360 1.000 13.560 343 THR A C 1
ATOM 2646 O O . THR A 1 351 ? -7.472 11.424 -14.249 1.000 14.690 343 THR A O 1
ATOM 2650 N N . GLU A 1 352 ? -8.565 13.316 -13.608 1.000 11.980 344 GLU A N 1
ATOM 2651 C CA . GLU A 1 352 ? -8.930 13.654 -15.019 1.000 13.320 344 GLU A CA 1
ATOM 2652 C C . GLU A 1 352 ? -7.682 13.852 -15.859 1.000 15.020 344 GLU A C 1
ATOM 2653 O O . GLU A 1 352 ? -7.613 13.339 -16.970 1.000 15.590 344 GLU A O 1
ATOM 2659 N N . HIS A 1 353 ? -6.698 14.568 -15.330 1.000 14.320 345 HIS A N 1
ATOM 2660 C CA . HIS A 1 353 ? -5.499 14.966 -16.071 1.000 16.020 345 HIS A CA 1
ATOM 2661 C C . HIS A 1 353 ? -4.224 14.295 -15.584 1.000 16.190 345 HIS A C 1
ATOM 2662 O O . HIS A 1 353 ? -3.205 14.529 -16.237 1.000 16.460 345 HIS A O 1
ATOM 2669 N N . GLU A 1 354 ? -4.254 13.551 -14.476 1.000 13.960 346 GLU A N 1
ATOM 2670 C CA . GLU A 1 354 ? -3.040 12.950 -13.866 1.000 13.080 346 GLU A CA 1
ATOM 2671 C C . GLU A 1 354 ? -2.054 14.083 -13.606 1.000 14.690 346 GLU A C 1
ATOM 2672 O O . GLU A 1 354 ? -0.888 14.047 -13.972 1.000 15.650 346 GLU A O 1
ATOM 2678 N N . MET A 1 355 ? -2.517 15.120 -12.909 1.000 12.960 347 MET A N 1
ATOM 2679 C CA . MET A 1 355 ? -1.690 16.243 -12.516 1.000 12.630 347 MET A CA 1
ATOM 2680 C C . MET A 1 355 ? -1.675 16.408 -10.997 1.000 13.090 347 MET A C 1
ATOM 2681 O O . MET A 1 355 ? -2.573 15.930 -10.275 1.000 14.010 347 MET A O 1
ATOM 2686 N N . TYR A 1 356 ? -0.611 16.999 -10.483 1.000 10.340 348 TYR A N 1
ATOM 2687 C CA . TYR A 1 356 ? -0.318 17.075 -9.060 1.000 12.000 348 TYR A CA 1
ATOM 2688 C C . TYR A 1 356 ? -0.411 18.535 -8.590 1.000 12.240 348 TYR A C 1
ATOM 2689 O O . TYR A 1 356 ? 0.154 19.440 -9.297 1.000 11.980 348 TYR A O 1
ATOM 2698 N N . LEU A 1 357 ? -1.076 18.754 -7.463 1.000 11.240 349 LEU A N 1
ATOM 2699 C CA . LEU A 1 357 ? -1.201 20.169 -7.004 1.000 11.060 349 LEU A CA 1
ATOM 2700 C C . LEU A 1 357 ? 0.116 20.726 -6.433 1.000 11.260 349 LEU A C 1
ATOM 2701 O O . LEU A 1 357 ? 0.870 20.037 -5.743 1.000 11.740 349 LEU A O 1
ATOM 2706 N N . LYS A 1 358 ? 0.280 22.013 -6.671 1.000 11.150 350 LYS A N 1
ATOM 2707 C CA . LYS A 1 358 ? 1.335 22.862 -6.080 1.000 12.330 350 LYS A CA 1
ATOM 2708 C C . LYS A 1 358 ? 0.824 24.278 -5.893 1.000 13.830 350 LYS A C 1
ATOM 2709 O O . LYS A 1 358 ? -0.264 24.612 -6.372 1.000 12.240 350 LYS A O 1
ATOM 2715 N N . LEU A 1 359 ? 1.610 25.089 -5.228 1.000 12.050 351 LEU A N 1
ATOM 2716 C CA . LEU A 1 359 ? 1.264 26.526 -5.145 1.000 13.040 351 LEU A CA 1
ATOM 2717 C C . LEU A 1 359 ? 2.230 27.312 -5.998 1.000 16.070 351 LEU A C 1
ATOM 2718 O O . LEU A 1 359 ? 3.368 26.863 -6.221 1.000 13.020 351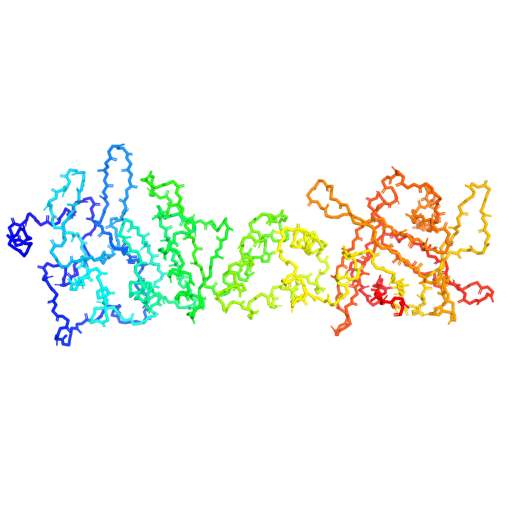 LEU A O 1
ATOM 2723 N N . ASP A 1 360 ? 1.716 28.408 -6.533 1.000 13.480 352 ASP A N 1
ATOM 2724 C CA . ASP A 1 360 ? 2.467 29.363 -7.353 1.000 13.640 352 ASP A CA 1
ATOM 2725 C C . ASP A 1 360 ? 3.695 29.899 -6.587 1.000 11.190 352 ASP A C 1
ATOM 2726 O O . ASP A 1 360 ? 3.666 30.217 -5.381 1.000 12.570 352 ASP A O 1
ATOM 2731 N N . VAL A 1 361 ? 4.794 30.056 -7.350 1.000 14.330 353 VAL A N 1
ATOM 2732 C CA . VAL A 1 361 ? 5.999 30.704 -6.790 1.000 13.800 353 VAL A CA 1
ATOM 2733 C C . VAL A 1 361 ? 5.782 32.206 -6.585 1.000 13.330 353 VAL A C 1
ATOM 2734 O O . VAL A 1 361 ? 6.443 32.780 -5.713 1.000 13.910 353 VAL A O 1
ATOM 2738 N N . ASN A 1 362 ? 4.774 32.783 -7.254 1.000 12.680 354 ASN A N 1
ATOM 2739 C CA . ASN A 1 362 ? 4.439 34.202 -7.171 1.000 13.710 354 ASN A CA 1
ATOM 2740 C C . ASN A 1 362 ? 3.253 34.431 -6.260 1.000 15.840 354 ASN A C 1
ATOM 2741 O O . ASN A 1 362 ? 2.253 33.663 -6.356 1.000 14.950 354 ASN A O 1
ATOM 2746 N N . VAL A 1 363 ? 3.370 35.373 -5.377 1.000 13.780 355 VAL A N 1
ATOM 2747 C CA . VAL A 1 363 ? 2.294 35.782 -4.486 1.000 13.020 355 VAL A CA 1
ATOM 2748 C C . VAL A 1 363 ? 1.483 36.872 -5.167 1.000 16.610 355 VAL A C 1
ATOM 2749 O O . VAL A 1 363 ? 2.024 37.651 -6.017 1.000 17.730 355 VAL A O 1
ATOM 2753 N N . ASP A 1 364 ? 0.265 37.056 -4.650 1.000 18.290 356 ASP A N 1
ATOM 2754 C CA . ASP A 1 364 ? -0.537 38.252 -5.035 1.000 21.370 356 ASP A CA 1
ATOM 2755 C C . ASP A 1 364 ? -0.291 39.340 -3.997 1.000 20.210 356 ASP A C 1
ATOM 2756 O O . ASP A 1 364 ? 0.535 39.226 -3.082 1.000 17.860 356 ASP A O 1
ATOM 2761 N N . SER A 1 365 ? -1.075 40.423 -4.028 1.000 22.010 357 SER A N 1
ATOM 2762 C CA . SER A 1 365 ? -0.756 41.599 -3.199 1.000 21.430 357 SER A CA 1
ATOM 2763 C C . SER A 1 365 ? -1.091 41.295 -1.755 1.000 22.850 357 SER A C 1
ATOM 2764 O O . SER A 1 365 ? -0.632 42.011 -0.884 1.000 26.230 357 SER A O 1
ATOM 2767 N N . TYR A 1 366 ? -1.856 40.221 -1.425 1.000 17.110 358 TYR A N 1
ATOM 2768 C CA . TYR A 1 366 ? -2.098 39.802 -0.049 1.000 19.060 358 TYR A CA 1
ATOM 2769 C C . TYR A 1 366 ? -1.111 38.729 0.450 1.000 15.660 358 TYR A C 1
ATOM 2770 O O . TYR A 1 366 ? -1.152 38.362 1.615 1.000 16.570 358 TYR A O 1
ATOM 2779 N N . GLY A 1 367 ? -0.217 38.292 -0.401 1.000 14.810 359 GLY A N 1
ATOM 2780 C CA . GLY A 1 367 ? 0.732 37.253 -0.029 1.000 14.740 359 GLY A CA 1
ATOM 2781 C C . GLY A 1 367 ? 0.178 35.880 -0.306 1.000 13.310 359 GLY A C 1
ATOM 2782 O O . GLY A 1 367 ? 0.835 34.873 0.043 1.000 10.940 359 GLY A O 1
ATOM 2783 N N . ASP A 1 368 ? -1.012 35.767 -0.878 1.000 15.150 360 ASP A N 1
ATOM 2784 C CA . ASP A 1 368 ? -1.612 34.448 -1.207 1.000 14.280 360 ASP A CA 1
ATOM 2785 C C . ASP A 1 368 ? -1.062 33.889 -2.502 1.000 13.160 360 ASP A C 1
ATOM 2786 O O . ASP A 1 368 ? -0.592 34.604 -3.417 1.000 13.590 360 ASP A O 1
ATOM 2791 N N . ARG A 1 369 ? -1.173 32.569 -2.668 1.000 11.540 361 ARG A N 1
ATOM 2792 C CA . ARG A 1 369 ? -0.629 31.914 -3.879 1.000 12.090 361 ARG A CA 1
ATOM 2793 C C . ARG A 1 369 ? -1.685 31.109 -4.648 1.000 12.140 361 ARG A C 1
ATOM 2794 O O . ARG A 1 369 ? -2.349 30.289 -4.035 1.000 13.530 361 ARG A O 1
ATOM 2802 N N . LYS A 1 370 ? -1.775 31.343 -5.956 1.000 12.850 362 LYS A N 1
ATOM 2803 C CA . LYS A 1 370 ? -2.670 30.488 -6.785 1.000 14.390 362 LYS A CA 1
ATOM 2804 C C . LYS A 1 370 ? -2.267 29.005 -6.667 1.000 14.460 362 LYS A C 1
ATOM 2805 O O . LYS A 1 370 ? -1.077 28.646 -6.468 1.000 12.330 362 LYS A O 1
ATOM 2811 N N . THR A 1 371 ? -3.306 28.140 -6.662 1.000 12.570 363 THR A N 1
ATOM 2812 C CA . THR A 1 371 ? -3.095 26.692 -6.707 1.000 11.550 363 THR A CA 1
ATOM 2813 C C . THR A 1 371 ? -3.133 26.181 -8.132 1.000 13.030 363 THR A C 1
ATOM 2814 O O . THR A 1 371 ? -4.087 26.389 -8.858 1.000 11.890 363 THR A O 1
ATOM 2818 N N . TRP A 1 372 ? -2.116 25.372 -8.494 1.000 11.630 364 TRP A N 1
ATOM 2819 C CA . TRP A 1 372 ? -1.964 24.827 -9.829 1.000 13.060 364 TRP A CA 1
ATOM 2820 C C . TRP A 1 372 ? -1.778 23.301 -9.850 1.000 12.330 364 TRP A C 1
ATOM 2821 O O . TRP A 1 372 ? -1.226 22.778 -8.904 1.000 13.380 364 TRP A O 1
ATOM 2832 N N . GLY A 1 373 ? -2.222 22.679 -10.901 1.000 11.930 365 GLY A N 1
ATOM 2833 C CA . GLY A 1 373 ? -1.926 21.265 -11.201 1.000 13.030 365 GLY A CA 1
ATOM 2834 C C . GLY A 1 373 ? -0.790 21.223 -12.236 1.000 14.070 365 GLY A C 1
ATOM 2835 O O . GLY A 1 373 ? -0.857 21.957 -13.233 1.000 13.410 365 GLY A O 1
ATOM 2836 N N . SER A 1 374 ? 0.167 20.317 -12.058 1.000 14.440 366 SER A N 1
ATOM 2837 C CA . SER A 1 374 ? 1.280 20.119 -13.020 1.000 14.490 366 SER A CA 1
ATOM 2838 C C . SER A 1 374 ? 1.446 18.649 -13.344 1.000 16.180 366 SER A C 1
ATOM 2839 O O . SER A 1 374 ? 1.129 17.771 -12.530 1.000 13.440 366 SER A O 1
ATOM 2842 N N . ASN A 1 375 ? 1.947 18.372 -14.563 1.000 15.620 367 ASN A N 1
ATOM 2843 C CA . ASN A 1 375 ? 2.278 16.983 -14.915 1.000 17.250 367 ASN A CA 1
ATOM 2844 C C . ASN A 1 375 ? 3.434 16.463 -14.080 1.000 17.840 367 ASN A C 1
ATOM 2845 O O . ASN A 1 375 ? 3.422 15.264 -13.731 1.000 17.410 367 ASN A O 1
ATOM 2850 N N . ASP A 1 376 ? 4.380 17.311 -13.760 1.000 17.770 368 ASP A N 1
ATOM 2851 C CA . ASP A 1 376 ? 5.530 16.960 -12.904 1.000 19.330 368 ASP A CA 1
ATOM 2852 C C . ASP A 1 376 ? 5.195 17.033 -11.398 1.000 19.260 368 ASP A C 1
ATOM 2853 O O . ASP A 1 376 ? 4.173 17.652 -11.004 1.000 16.710 368 ASP A O 1
ATOM 2858 N N . SER A 1 377 ? 5.982 16.396 -10.553 1.000 16.830 369 SER A N 1
ATOM 2859 C CA . SER A 1 377 ? 5.623 16.227 -9.143 1.000 18.330 369 SER A CA 1
ATOM 2860 C C . SER A 1 377 ? 6.817 16.056 -8.234 1.000 18.990 369 SER A C 1
ATOM 2861 O O . SER A 1 377 ? 6.651 15.511 -7.116 1.000 17.620 369 SER A O 1
ATOM 2864 N N . SER A 1 378 ? 7.976 16.599 -8.622 1.000 19.470 370 SER A N 1
ATOM 2865 C CA . SER A 1 378 ? 9.220 16.299 -7.855 1.000 23.810 370 SER A CA 1
ATOM 2866 C C . SER A 1 378 ? 9.657 17.426 -6.966 1.000 25.150 370 SER A C 1
ATOM 2867 O O . SER A 1 378 ? 10.703 17.298 -6.368 1.000 24.110 370 SER A O 1
ATOM 2870 N N . GLU A 1 379 ? 8.884 18.503 -6.826 1.000 19.430 371 GLU A N 1
ATOM 2871 C CA . GLU A 1 379 ? 9.290 19.605 -5.951 1.000 18.860 371 GLU A CA 1
ATOM 2872 C C . GLU A 1 379 ? 8.702 19.522 -4.530 1.000 20.770 371 GLU A C 1
ATOM 2873 O O . GLU A 1 379 ? 7.640 18.888 -4.344 1.000 18.710 371 GLU A O 1
ATOM 2879 N N . LYS A 1 380 ? 9.268 20.212 -3.576 1.000 15.190 372 LYS A N 1
ATOM 2880 C CA . LYS A 1 380 ? 8.718 20.247 -2.220 1.000 16.460 372 LYS A CA 1
ATOM 2881 C C . LYS A 1 380 ? 7.285 20.852 -2.288 1.000 16.180 372 LYS A C 1
ATOM 2882 O O . LYS A 1 380 ? 6.429 20.445 -1.477 1.000 14.470 372 LYS A O 1
ATOM 2888 N N . ARG A 1 381 ? 7.079 21.776 -3.234 1.000 13.060 373 ARG A N 1
ATOM 2889 C CA . ARG A 1 381 ? 5.726 22.487 -3.337 1.000 16.030 373 ARG A CA 1
ATOM 2890 C C . ARG A 1 381 ? 4.659 21.545 -3.888 1.000 13.890 373 ARG A C 1
ATOM 2891 O O . ARG A 1 381 ? 3.476 21.931 -3.889 1.000 13.750 373 ARG A O 1
ATOM 2899 N N . HIS A 1 382 ? 5.045 20.377 -4.341 1.000 12.940 374 HIS A N 1
ATOM 2900 C CA . HIS A 1 382 ? 4.044 19.319 -4.665 1.000 13.290 374 HIS A CA 1
ATOM 2901 C C . HIS A 1 382 ? 3.566 18.527 -3.438 1.000 12.020 374 HIS A C 1
ATOM 2902 O O . HIS A 1 382 ? 2.849 17.512 -3.652 1.000 12.570 374 HIS A O 1
ATOM 2909 N N . THR A 1 383 ? 4.075 18.770 -2.262 1.000 12.330 375 THR A N 1
ATOM 2910 C CA . THR A 1 383 ? 3.794 17.943 -1.081 1.000 12.010 375 THR A CA 1
ATOM 2911 C C . THR A 1 383 ? 3.015 18.777 -0.104 1.000 13.200 375 THR A C 1
ATOM 2912 O O . THR A 1 383 ? 3.144 20.019 -0.005 1.000 12.740 375 THR A O 1
ATOM 2916 N N . TRP A 1 384 ? 2.241 18.080 0.672 1.000 10.680 376 TRP A N 1
ATOM 2917 C CA . TRP A 1 384 ? 1.176 18.665 1.516 1.000 10.270 376 TRP A CA 1
ATOM 2918 C C . TRP A 1 384 ? 1.007 17.946 2.843 1.000 11.700 376 TRP A C 1
ATOM 2919 O O . TRP A 1 384 ? 1.241 16.713 2.919 1.000 12.070 376 TRP A O 1
ATOM 2930 N N . TYR A 1 385 ? 0.550 18.664 3.854 1.000 10.350 377 TYR A N 1
ATOM 2931 C CA . TYR A 1 385 ? 0.144 18.108 5.121 1.000 10.410 377 TYR A CA 1
ATOM 2932 C C . TYR A 1 385 ? -1.379 18.159 5.226 1.000 11.990 377 TYR A C 1
ATOM 2933 O O . TYR A 1 385 ? -1.983 19.168 4.816 1.000 11.680 377 TYR A O 1
ATOM 2942 N N . LEU A 1 386 ? -1.952 17.208 5.918 1.000 10.670 378 LEU A N 1
ATOM 2943 C CA . LEU A 1 386 ? -3.381 17.242 6.290 1.000 10.880 378 LEU A CA 1
ATOM 2944 C C . LEU A 1 386 ? -3.518 17.360 7.791 1.000 11.720 378 LEU A C 1
ATOM 2945 O O . LEU A 1 386 ? -2.834 16.642 8.560 1.000 12.140 378 LEU A O 1
ATOM 2950 N N . TYR A 1 387 ? -4.399 18.246 8.275 1.000 10.000 379 TYR A N 1
ATOM 2951 C CA . TYR A 1 387 ? -4.647 18.400 9.714 1.000 10.590 379 TYR A CA 1
ATOM 2952 C C . TYR A 1 387 ? -6.083 18.075 10.031 1.000 11.080 379 TYR A C 1
ATOM 2953 O O . TYR A 1 387 ? -6.950 18.795 9.507 1.000 11.730 379 TYR A O 1
ATOM 2962 N N . PRO A 1 388 ? -6.349 16.968 10.695 1.000 11.360 380 PRO A N 1
ATOM 2963 C CA . PRO A 1 388 ? -7.735 16.577 10.926 1.000 14.400 380 PRO A CA 1
ATOM 2964 C C . PRO A 1 388 ? -8.337 17.459 12.011 1.000 14.570 380 PRO A C 1
ATOM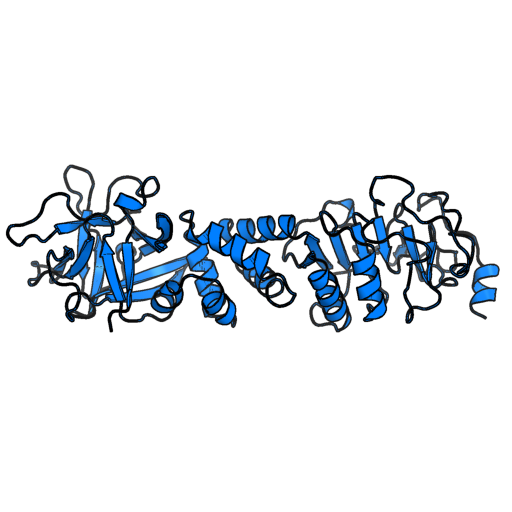 2965 O O . PRO A 1 388 ? -7.782 17.671 13.030 1.000 14.390 380 PRO A O 1
ATOM 2969 N N . VAL A 1 389 ? -9.537 17.958 11.715 1.000 13.980 381 VAL A N 1
ATOM 2970 C CA . VAL A 1 389 ? -10.257 18.880 12.604 1.000 14.760 381 VAL A CA 1
ATOM 2971 C C . VAL A 1 389 ? -11.731 18.577 12.507 1.000 17.380 381 VAL A C 1
ATOM 2972 O O . VAL A 1 389 ? -12.164 18.031 11.547 1.000 14.560 381 VAL A O 1
ATOM 2976 N N . LYS A 1 390 ? -12.464 18.902 13.565 1.000 20.870 382 LYS A N 1
ATOM 2977 C CA . LYS A 1 390 ? -13.925 18.604 13.509 1.000 25.920 382 LYS A CA 1
ATOM 2978 C C . LYS A 1 390 ? -14.815 19.789 13.842 1.000 38.110 382 LYS A C 1
ATOM 2979 O O . LYS A 1 390 ? -14.512 20.356 14.827 1.000 40.410 382 LYS A O 1
ATOM 2985 N N . VAL A 1 391 ? -15.803 20.083 12.969 1.000 42.580 383 VAL A N 1
ATOM 2986 C CA . VAL A 1 391 ? -16.903 21.096 13.129 1.000 49.300 383 VAL A CA 1
ATOM 2987 C C . VAL A 1 391 ? -18.103 20.255 13.552 1.000 43.750 383 VAL A C 1
ATOM 2988 O O . VAL A 1 391 ? -18.655 19.522 12.673 1.000 38.530 383 VAL A O 1
ATOM 2992 N N . GLY A 1 392 ? -18.293 20.146 14.862 1.000 42.600 384 GLY A N 1
ATOM 2993 C CA . GLY A 1 392 ? -19.311 19.273 15.452 1.000 39.660 384 GLY A CA 1
ATOM 2994 C C . GLY A 1 392 ? -19.057 17.840 15.114 1.000 39.420 384 GLY A C 1
ATOM 2995 O O . GLY A 1 392 ? -18.035 17.287 15.456 1.000 50.260 384 GLY A O 1
ATOM 2996 N N . ASP A 1 393 ? -19.984 17.273 14.398 1.000 38.620 385 ASP A N 1
ATOM 2997 C CA . ASP A 1 393 ? -19.959 15.859 14.008 1.000 38.120 385 ASP A CA 1
ATOM 2998 C C . ASP A 1 393 ? -19.233 15.639 12.670 1.000 31.080 385 ASP A C 1
ATOM 2999 O O . ASP A 1 393 ? -19.029 14.520 12.298 1.000 29.750 385 ASP A O 1
ATOM 3004 N N A GLN A 1 394 ? -18.913 16.714 11.960 0.500 25.840 386 GLN A N 1
ATOM 3005 N N B GLN A 1 394 ? -18.915 16.695 11.917 0.500 25.970 386 GLN A N 1
ATOM 3006 C CA A GLN A 1 394 ? -18.367 16.620 10.591 0.500 23.380 386 GLN A CA 1
ATOM 3007 C CA B GLN A 1 394 ? -18.371 16.506 10.547 0.500 23.600 386 GLN A CA 1
ATOM 3008 C C A GLN A 1 394 ? -16.828 16.498 10.680 0.500 17.560 386 GLN A C 1
ATOM 3009 C C B GLN A 1 394 ? -16.833 16.497 10.641 0.500 17.690 386 GLN A C 1
ATOM 3010 O O A GLN A 1 394 ? -16.211 17.424 11.199 0.500 18.760 386 GLN A O 1
ATOM 3011 O O B GLN A 1 394 ? -16.247 17.413 11.194 0.500 18.710 386 GLN A O 1
ATOM 3022 N N . GLN A 1 395 ? -16.238 15.425 10.184 1.000 17.030 387 GLN A N 1
ATOM 3023 C CA . GLN A 1 395 ? -14.758 15.369 10.109 1.000 14.150 387 GLN A CA 1
ATOM 3024 C C . GLN A 1 395 ? -14.316 16.238 8.938 1.000 14.400 387 GLN A C 1
ATOM 3025 O O . GLN A 1 395 ? -14.874 16.100 7.878 1.000 13.470 387 GLN A O 1
ATOM 3031 N N . LEU A 1 396 ? -13.313 17.054 9.151 1.000 12.130 388 LEU A N 1
ATOM 3032 C CA . LEU A 1 396 ? -12.744 17.909 8.122 1.000 11.860 388 LEU A CA 1
ATOM 3033 C C . LEU A 1 396 ? -11.218 17.790 8.182 1.000 11.190 388 LEU A C 1
ATOM 3034 O O . LEU A 1 396 ? -10.645 17.187 9.112 1.000 11.060 388 LEU A O 1
ATOM 3039 N N . PHE A 1 397 ? -10.611 18.383 7.170 1.000 11.170 389 PHE A N 1
ATOM 3040 C CA . PHE A 1 397 ? -9.131 18.396 7.090 1.000 10.510 389 PHE A CA 1
ATOM 3041 C C . PHE A 1 397 ? -8.704 19.753 6.608 1.000 10.230 389 PHE A C 1
ATOM 3042 O O . PHE A 1 397 ? -9.232 20.238 5.574 1.000 10.860 389 PHE A O 1
ATOM 3050 N N . LEU A 1 398 ? -7.672 20.288 7.233 1.000 10.870 390 LEU A N 1
ATOM 3051 C CA . LEU A 1 398 ? -6.997 21.452 6.669 1.000 10.990 390 LEU A CA 1
ATOM 3052 C C . LEU A 1 398 ? -5.890 20.934 5.786 1.000 12.800 390 LEU A C 1
ATOM 3053 O O . LEU A 1 398 ? -5.318 19.879 6.139 1.000 13.410 390 LEU A O 1
ATOM 3058 N N . ILE A 1 399 ? -5.668 21.598 4.640 1.000 11.270 391 ILE A N 1
ATOM 3059 C CA . ILE A 1 399 ? -4.705 21.093 3.644 1.000 10.470 391 ILE A CA 1
ATOM 3060 C C . ILE A 1 399 ? -3.665 22.200 3.509 1.000 11.010 391 ILE A C 1
ATOM 3061 O O . ILE A 1 399 ? -3.987 23.311 3.030 1.000 12.550 391 ILE A O 1
ATOM 3066 N N . GLU A 1 400 ? -2.412 21.839 3.774 1.000 11.120 392 GLU A N 1
ATOM 3067 C CA . GLU A 1 400 ? -1.386 22.906 3.890 1.000 11.470 392 GLU A CA 1
ATOM 3068 C C . GLU A 1 400 ? -0.187 22.535 3.061 1.000 13.440 392 GLU A C 1
ATOM 3069 O O . GLU A 1 400 ? 0.251 21.336 3.096 1.000 11.580 392 GLU A O 1
ATOM 3075 N N . ASN A 1 401 ? 0.264 23.452 2.252 1.000 10.900 393 ASN A N 1
ATOM 3076 C CA . ASN A 1 401 ? 1.443 23.187 1.400 1.000 11.520 393 ASN A CA 1
ATOM 3077 C C . ASN A 1 401 ? 2.686 23.053 2.268 1.000 12.230 393 ASN A C 1
ATOM 3078 O O . ASN A 1 401 ? 2.924 23.857 3.101 1.000 13.660 393 ASN A O 1
ATOM 3083 N N . ARG A 1 402 ? 3.470 22.025 2.012 1.000 12.080 394 ARG A N 1
ATOM 3084 C CA . ARG A 1 402 ? 4.656 21.723 2.825 1.000 14.630 394 ARG A CA 1
ATOM 3085 C C . ARG A 1 402 ? 5.772 22.763 2.570 1.000 13.990 394 ARG A C 1
ATOM 3086 O O . ARG A 1 402 ? 6.465 23.088 3.547 1.000 16.010 394 ARG A O 1
ATOM 3094 N N . GLU A 1 403 ? 5.931 23.227 1.362 1.000 12.410 395 GLU A N 1
ATOM 3095 C CA . GLU A 1 403 ? 7.019 24.219 1.103 1.000 12.420 395 GLU A CA 1
ATOM 3096 C C . GLU A 1 403 ? 6.621 25.566 1.629 1.000 16.230 395 GLU A C 1
ATOM 3097 O O . GLU A 1 403 ? 7.438 26.215 2.325 1.000 15.230 395 GLU A O 1
ATOM 3103 N N . TYR A 1 404 ? 5.425 26.046 1.300 1.000 12.390 396 TYR A N 1
ATOM 3104 C CA . TYR A 1 404 ? 5.054 27.452 1.622 1.000 13.640 396 TYR A CA 1
ATOM 3105 C C . TYR A 1 404 ? 4.315 27.600 2.936 1.000 16.750 396 TYR A C 1
ATOM 3106 O O . TYR A 1 404 ? 4.164 28.715 3.429 1.000 15.410 396 TYR A O 1
ATOM 3115 N N . ARG A 1 405 ? 3.848 26.498 3.531 1.000 11.880 397 ARG A N 1
ATOM 3116 C CA . ARG A 1 405 ? 3.170 26.461 4.796 1.000 13.180 397 ARG A CA 1
ATOM 3117 C C . ARG A 1 405 ? 1.948 27.365 4.704 1.000 15.420 397 ARG A C 1
ATOM 3118 O O . ARG A 1 405 ? 1.694 28.182 5.600 1.000 17.160 397 ARG A O 1
ATOM 3126 N N . GLN A 1 406 ? 1.238 27.234 3.619 1.000 12.620 398 GLN A N 1
ATOM 3127 C CA . GLN A 1 406 ? -0.044 27.962 3.404 1.000 11.350 398 GLN A CA 1
ATOM 3128 C C . GLN A 1 406 ? -1.190 26.927 3.271 1.000 12.710 398 GLN A C 1
ATOM 3129 O O . GLN A 1 406 ? -1.048 25.990 2.462 1.000 12.260 398 GLN A O 1
ATOM 3135 N N . GLY A 1 407 ? -2.246 27.154 4.015 1.000 11.430 399 GLY A N 1
ATOM 3136 C CA . GLY A 1 407 ? -3.459 26.293 3.936 1.000 12.830 399 GLY A CA 1
ATOM 3137 C C . GLY A 1 407 ? -4.355 26.705 2.815 1.000 13.680 399 GLY A C 1
ATOM 3138 O O . GLY A 1 407 ? -4.423 27.882 2.382 1.000 12.510 399 GLY A O 1
ATOM 3139 N N . LEU A 1 408 ? -5.076 25.763 2.235 1.000 10.940 400 LEU A N 1
ATOM 3140 C CA . LEU A 1 408 ? -5.858 26.065 1.044 1.000 10.980 400 LEU A CA 1
ATOM 3141 C C . LEU A 1 408 ? -7.217 26.690 1.457 1.000 11.210 400 LEU A C 1
ATOM 3142 O O . LEU A 1 408 ? -7.814 26.367 2.548 1.000 12.170 400 LEU A O 1
ATOM 3147 N N . LYS A 1 409 ? -7.640 27.577 0.582 1.000 12.420 401 LYS A N 1
ATOM 3148 C CA . LYS A 1 409 ? -8.931 28.294 0.656 1.000 13.070 401 LYS A CA 1
ATOM 3149 C C . LYS A 1 409 ? -9.465 28.547 -0.712 1.000 13.890 401 LYS A C 1
ATOM 3150 O O . LYS A 1 409 ? -8.748 28.559 -1.683 1.000 14.510 401 LYS A O 1
ATOM 3156 N N . LEU A 1 410 ? -10.803 28.736 -0.800 1.000 12.480 402 LEU A N 1
ATOM 3157 C CA . LEU A 1 410 ? -11.424 29.076 -2.027 1.000 11.170 402 LEU A CA 1
ATOM 3158 C C . LEU A 1 410 ? -11.678 30.606 -2.042 1.000 10.800 402 LEU A C 1
ATOM 3159 O O . LEU A 1 410 ? -12.001 31.167 -0.984 1.000 12.090 402 LEU A O 1
ATOM 3164 N N . ASP A 1 411 ? -11.632 31.160 -3.225 1.000 11.880 403 ASP A N 1
ATOM 3165 C CA . ASP A 1 411 ? -11.732 32.627 -3.443 1.000 12.680 403 ASP A CA 1
ATOM 3166 C C . ASP A 1 411 ? -13.107 33.103 -2.971 1.000 14.860 403 ASP A C 1
ATOM 3167 O O . ASP A 1 411 ? -14.098 32.397 -3.191 1.000 12.410 403 ASP A O 1
ATOM 3172 N N . ALA A 1 412 ? -13.147 34.190 -2.226 1.000 16.000 404 ALA A N 1
ATOM 3173 C CA . ALA A 1 412 ? -14.414 34.833 -1.795 1.000 18.380 404 ALA A CA 1
ATOM 3174 C C . ALA A 1 412 ? -15.138 35.324 -3.030 1.000 16.120 404 ALA A C 1
ATOM 3175 O O . ALA A 1 412 ? -16.378 35.509 -2.979 1.000 15.170 404 ALA A O 1
ATOM 3177 N N . ASN A 1 413 ? -14.443 35.599 -4.093 1.000 15.260 405 ASN A N 1
ATOM 3178 C CA . ASN A 1 413 ? -15.017 36.040 -5.360 1.000 18.300 405 ASN A CA 1
ATOM 3179 C C . ASN A 1 413 ? -15.201 34.880 -6.311 1.000 21.750 405 ASN A C 1
ATOM 3180 O O . ASN A 1 413 ? -14.243 34.111 -6.648 1.000 19.500 405 ASN A O 1
ATOM 3185 N N . VAL A 1 414 ? -16.374 34.790 -6.901 1.000 16.660 406 VAL A N 1
ATOM 3186 C CA . VAL A 1 414 ? -16.672 33.855 -8.015 1.000 16.030 406 VAL A CA 1
ATOM 3187 C C . VAL A 1 414 ? -16.245 34.421 -9.360 1.000 22.850 406 VAL A C 1
ATOM 3188 O O . VAL A 1 414 ? -16.181 35.620 -9.514 1.000 24.700 406 VAL A O 1
ATOM 3192 N N . ASP A 1 415 ? -16.010 33.567 -10.323 1.000 19.300 407 ASP A N 1
ATOM 3193 C CA . ASP A 1 415 ? -15.845 34.015 -11.724 1.000 23.110 407 ASP A CA 1
ATOM 3194 C C . ASP A 1 415 ? -17.217 34.082 -12.393 1.000 26.150 407 ASP A C 1
ATOM 3195 O O . ASP A 1 415 ? -18.270 33.787 -11.715 1.000 22.180 407 ASP A O 1
ATOM 3200 N N . TRP A 1 416 ? -17.240 34.309 -13.680 1.000 25.160 408 TRP A N 1
ATOM 3201 C CA . TRP A 1 416 ? -18.505 34.483 -14.453 1.000 32.890 408 TRP A CA 1
ATOM 3202 C C . TRP A 1 416 ? -19.310 33.182 -14.396 1.000 32.210 408 TRP A C 1
ATOM 3203 O O . TRP A 1 416 ? -20.536 33.187 -14.511 1.000 29.050 408 TRP A O 1
ATOM 3214 N N . TYR A 1 417 ? -18.654 32.032 -14.196 1.000 27.480 409 TYR A N 1
ATOM 3215 C CA . TYR A 1 417 ? -19.340 30.730 -14.184 1.000 22.600 409 TYR A CA 1
ATOM 3216 C C . TYR A 1 417 ? -19.745 30.294 -12.771 1.000 22.640 409 TYR A C 1
ATOM 3217 O O . TYR A 1 417 ? -20.336 29.206 -12.614 1.000 23.180 409 TYR A O 1
ATOM 3226 N N . GLY A 1 418 ? -19.420 31.058 -11.773 1.000 17.270 410 GLY A N 1
ATOM 3227 C CA . GLY A 1 418 ? -19.812 30.693 -10.391 1.000 18.440 410 GLY A CA 1
ATOM 3228 C C . GLY A 1 418 ? -18.759 29.767 -9.720 1.000 15.730 410 GLY A C 1
ATOM 3229 O O . GLY A 1 418 ? -18.985 29.356 -8.520 1.000 16.630 410 GLY A O 1
ATOM 3230 N N . ASP A 1 419 ? -17.602 29.646 -10.363 1.000 14.020 411 ASP A N 1
ATOM 3231 C CA . ASP A 1 419 ? -16.461 28.857 -9.819 1.000 14.440 411 ASP A CA 1
ATOM 3232 C C . ASP A 1 419 ? -15.555 29.743 -8.961 1.000 14.240 411 ASP A C 1
ATOM 3233 O O . ASP A 1 419 ? -15.508 31.003 -9.092 1.000 16.240 411 ASP A O 1
ATOM 3238 N N . ARG A 1 420 ? -14.824 29.153 -8.025 1.000 12.130 412 ARG A N 1
ATOM 3239 C CA . ARG A 1 420 ? -13.963 29.883 -7.098 1.000 10.840 412 ARG A CA 1
ATOM 3240 C C . ARG A 1 420 ? -12.517 29.426 -7.304 1.000 13.480 412 ARG A C 1
ATOM 3241 O O . ARG A 1 420 ? -12.213 28.232 -7.057 1.000 12.680 412 ARG A O 1
ATOM 3249 N N . LEU A 1 421 ? -11.620 30.349 -7.494 1.000 11.190 413 LEU A N 1
ATOM 3250 C CA . LEU A 1 421 ? -10.194 29.891 -7.587 1.000 11.970 413 LEU A CA 1
ATOM 3251 C C . LEU A 1 421 ? -9.718 29.376 -6.262 1.000 10.800 413 LEU A C 1
ATOM 3252 O O . LEU A 1 421 ? -10.050 29.888 -5.204 1.000 11.100 413 LEU A O 1
ATOM 3257 N N . VAL A 1 422 ? -8.774 28.394 -6.261 1.000 9.550 414 VAL A N 1
ATOM 3258 C CA . VAL A 1 422 ? -8.239 27.887 -5.008 1.000 9.580 414 VAL A CA 1
ATOM 3259 C C . VAL A 1 422 ?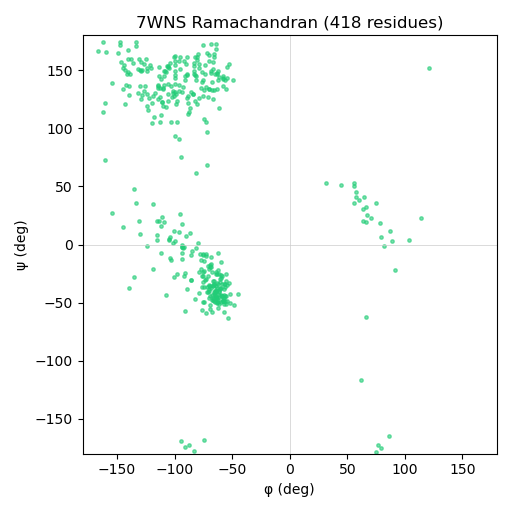 -6.834 28.556 -4.729 1.000 10.990 414 VAL A C 1
ATOM 3260 O O . VAL A 1 422 ? -6.069 28.683 -5.750 1.000 14.060 414 VAL A O 1
ATOM 3264 N N . TRP A 1 423 ? -6.677 29.042 -3.545 1.000 11.550 415 TRP A N 1
ATOM 3265 C CA . TRP A 1 423 ? -5.454 29.779 -3.114 1.000 13.760 415 TRP A CA 1
ATOM 3266 C C . TRP A 1 423 ? -4.844 29.139 -1.906 1.000 13.220 415 TRP A C 1
ATOM 3267 O O . TRP A 1 423 ? -5.552 28.672 -1.017 1.000 14.230 415 TRP A O 1
ATOM 3278 N N . GLY A 1 424 ? -3.506 29.239 -1.770 1.000 12.710 416 GLY A N 1
ATOM 3279 C CA . GLY A 1 424 ? -2.879 29.163 -0.487 1.000 10.850 416 GLY A CA 1
ATOM 3280 C C . GLY A 1 424 ? -3.028 30.488 0.294 1.000 17.330 416 GLY A C 1
ATOM 3281 O O . GLY A 1 424 ? -2.842 31.582 -0.353 1.000 12.510 416 GLY A O 1
ATOM 3282 N N . ASN A 1 425 ? -3.362 30.372 1.522 1.000 11.410 417 ASN A N 1
ATOM 3283 C CA . ASN A 1 425 ? -3.674 31.516 2.427 1.000 13.930 417 ASN A CA 1
ATOM 3284 C C . ASN A 1 425 ? -2.361 31.962 3.090 1.000 14.250 417 ASN A C 1
ATOM 3285 O O . ASN A 1 425 ? -1.696 31.174 3.770 1.000 16.040 417 ASN A O 1
ATOM 3290 N N . ASN A 1 426 ? -2.058 33.225 2.968 1.000 15.970 418 ASN A N 1
ATOM 3291 C CA . ASN A 1 426 ? -1.002 33.823 3.823 1.000 16.340 418 ASN A CA 1
ATOM 3292 C C . ASN A 1 426 ? -1.564 34.001 5.214 1.000 21.260 418 ASN A C 1
ATOM 3293 O O . ASN A 1 426 ? -2.354 34.849 5.409 1.000 27.230 418 ASN A O 1
ATOM 3298 N N . GLY A 1 427 ? -1.137 33.214 6.150 1.000 24.950 419 GLY A N 1
ATOM 3299 C CA . GLY A 1 427 ? -1.704 33.320 7.510 1.000 25.180 419 GLY A CA 1
ATOM 3300 C C . GLY A 1 427 ? -2.336 32.021 7.957 1.000 27.430 419 GLY A C 1
ATOM 3301 O O . GLY A 1 427 ? -2.823 31.241 7.121 1.000 25.150 419 GLY A O 1
ATOM 3302 N N . THR A 1 428 ? -2.364 31.771 9.243 1.000 25.800 420 THR A N 1
ATOM 3303 C CA . THR A 1 428 ? -2.720 30.426 9.749 1.000 22.690 420 THR A CA 1
ATOM 3304 C C . THR A 1 428 ? -4.180 30.118 9.380 1.000 21.360 420 THR A C 1
ATOM 3305 O O . THR A 1 428 ? -5.046 31.032 9.268 1.000 19.130 420 THR A O 1
ATOM 3309 N N . VAL A 1 429 ? -4.434 28.859 9.119 1.000 20.800 421 VAL A N 1
ATOM 3310 C CA . VAL A 1 429 ? -5.819 28.403 8.838 1.000 17.590 421 VAL A CA 1
ATOM 3311 C C . VAL A 1 429 ? -6.314 27.663 10.069 1.000 18.260 421 VAL A C 1
ATOM 3312 O O . VAL A 1 429 ? -7.403 27.067 10.052 1.000 20.690 421 VAL A O 1
ATOM 3316 N N . ALA A 1 430 ? -5.508 27.625 11.133 1.000 21.550 422 ALA A N 1
ATOM 3317 C CA . ALA A 1 430 ? -5.809 26.824 12.339 1.000 24.780 422 ALA A CA 1
ATOM 3318 C C . ALA A 1 430 ? -6.902 27.443 13.202 1.000 29.700 422 ALA A C 1
ATOM 3319 O O . ALA A 1 430 ? -7.566 26.713 13.951 1.000 29.440 422 ALA A O 1
ATOM 3321 N N . ASP A 1 431 ? -7.151 28.729 13.126 1.000 25.280 423 ASP A N 1
ATOM 3322 C CA . ASP A 1 431 ? -8.067 29.288 14.151 1.000 49.070 423 ASP A CA 1
ATOM 3323 C C . ASP A 1 431 ? -9.532 28.961 13.746 1.000 46.350 423 ASP A C 1
ATOM 3324 O O . ASP A 1 431 ? -10.402 29.292 14.505 1.000 30.140 423 ASP A O 1
ATOM 3329 N N . ASN A 1 432 ? -9.802 28.261 12.637 1.000 36.960 424 ASN A N 1
ATOM 3330 C CA . ASN A 1 432 ? -11.097 28.422 11.948 1.000 30.750 424 ASN A CA 1
ATOM 3331 C C . ASN A 1 432 ? -11.457 27.269 11.019 1.000 26.340 424 ASN A C 1
ATOM 3332 O O . ASN A 1 432 ? -11.500 27.497 9.826 1.000 21.690 424 ASN A O 1
ATOM 3337 N N . PRO A 1 433 ? -11.842 26.053 11.484 1.000 32.430 425 PRO A N 1
ATOM 3338 C CA . PRO A 1 433 ? -12.245 24.967 10.556 1.000 29.440 425 PRO A CA 1
ATOM 3339 C C . PRO A 1 433 ? -13.502 25.192 9.691 1.000 35.740 425 PRO A C 1
ATOM 3340 O O . PRO A 1 433 ? -13.618 24.712 8.567 1.000 31.320 425 PRO A O 1
ATOM 3344 N N . GLU A 1 434 ? -14.403 26.051 10.118 1.000 32.960 426 GLU A N 1
ATOM 3345 C CA . GLU A 1 434 ? -15.608 26.305 9.307 1.000 33.610 426 GLU A CA 1
ATOM 3346 C C . GLU A 1 434 ? -15.194 27.078 8.082 1.000 30.550 426 GLU A C 1
ATOM 3347 O O . GLU A 1 434 ? -15.937 27.008 7.056 1.000 27.620 426 GLU A O 1
ATOM 3353 N N . TYR A 1 435 ? -14.109 27.849 8.171 1.000 18.810 427 TYR A N 1
ATOM 3354 C CA . TYR A 1 435 ? -13.697 28.535 6.963 1.000 21.320 427 TYR A CA 1
ATOM 3355 C C . TYR A 1 435 ? -12.768 27.731 6.167 1.000 17.950 427 TYR A C 1
ATOM 3356 O O . TYR A 1 435 ? -12.841 27.874 4.950 1.000 20.750 427 TYR A O 1
ATOM 3365 N N . TYR A 1 436 ? -11.837 26.990 6.802 1.000 16.760 428 TYR A N 1
ATOM 3366 C CA . TYR A 1 436 ? -10.749 26.467 5.973 1.000 13.380 428 TYR A CA 1
ATOM 3367 C C . TYR A 1 436 ? -10.749 24.929 5.885 1.000 13.650 428 TYR A C 1
ATOM 3368 O O . TYR A 1 436 ? -9.909 24.394 5.166 1.000 14.340 428 TYR A O 1
ATOM 3377 N N . GLY A 1 437 ? -11.710 24.256 6.459 1.000 12.810 429 GLY A N 1
ATOM 3378 C CA . GLY A 1 437 ? -11.769 22.798 6.401 1.000 12.170 429 GLY A CA 1
ATOM 3379 C C . GLY A 1 437 ? -12.234 22.270 5.070 1.000 11.170 429 GLY A C 1
ATOM 3380 O O . GLY A 1 437 ? -13.001 22.922 4.324 1.000 12.820 429 GLY A O 1
ATOM 3381 N N . PHE A 1 438 ? -11.743 21.096 4.682 1.000 11.200 430 PHE A N 1
ATOM 3382 C CA . PHE A 1 438 ? -12.225 20.311 3.516 1.000 9.640 430 PHE A CA 1
ATOM 3383 C C . PHE A 1 438 ? -12.906 19.034 3.969 1.000 9.990 430 PHE A C 1
ATOM 3384 O O . PHE A 1 438 ? -12.492 18.372 4.968 1.000 10.790 430 PHE A O 1
ATOM 3392 N N . ILE A 1 439 ? -13.953 18.708 3.245 1.000 9.940 431 ILE A N 1
ATOM 3393 C CA . ILE A 1 439 ? -14.641 17.422 3.399 1.000 9.920 431 ILE A CA 1
ATOM 3394 C C . ILE A 1 439 ? -14.004 16.495 2.390 1.000 9.990 431 ILE A C 1
ATOM 3395 O O . ILE A 1 439 ? -13.860 16.868 1.193 1.000 10.360 431 ILE A O 1
ATOM 3400 N N . ILE A 1 440 ? -13.698 15.251 2.827 1.000 10.310 432 ILE A N 1
ATOM 3401 C CA . ILE A 1 440 ? -13.229 14.216 1.887 1.000 11.240 432 ILE A CA 1
ATOM 3402 C C . ILE A 1 440 ? -14.321 13.167 1.763 1.000 11.470 432 ILE A C 1
ATOM 3403 O O . ILE A 1 440 ? -14.786 12.695 2.822 1.000 12.150 432 ILE A O 1
ATOM 3408 N N . GLN A 1 441 ? -14.782 12.936 0.566 1.000 11.630 433 GLN A N 1
ATOM 3409 C CA . GLN A 1 441 ? -15.828 11.927 0.309 1.000 12.310 433 GLN A CA 1
ATOM 3410 C C . GLN A 1 441 ? -15.342 10.946 -0.701 1.000 12.060 433 GLN A C 1
ATOM 3411 O O . GLN A 1 441 ? -14.568 11.296 -1.575 1.000 12.180 433 GLN A O 1
ATOM 3417 N N . PRO A 1 442 ? -15.820 9.698 -0.673 1.000 11.410 434 PRO A N 1
ATOM 3418 C CA . PRO A 1 442 ? -15.534 8.821 -1.800 1.000 12.100 434 PRO A CA 1
ATOM 3419 C C . PRO A 1 442 ? -16.108 9.351 -3.088 1.000 12.290 434 PRO A C 1
ATOM 3420 O O . PRO A 1 442 ? -17.235 9.894 -3.119 1.000 13.090 434 PRO A O 1
ATOM 3424 N N . TRP A 1 443 ? -15.385 9.143 -4.162 1.000 12.260 435 TRP A N 1
ATOM 3425 C CA . TRP A 1 443 ? -15.863 9.613 -5.466 1.000 13.370 435 TRP A CA 1
ATOM 3426 C C . TRP A 1 443 ? -16.862 8.573 -6.033 1.000 19.620 435 TRP A C 1
ATOM 3427 O O . TRP A 1 443 ? -17.787 8.960 -6.643 1.000 23.590 435 TRP A O 1
ATOM 3438 N N . GLN A 1 444 ? -16.557 7.319 -6.002 1.000 22.780 436 GLN A N 1
ATOM 3439 C CA . GLN A 1 444 ? -17.504 6.383 -6.727 1.000 33.670 436 GLN A CA 1
ATOM 3440 C C . GLN A 1 444 ? -18.796 6.209 -5.914 1.000 37.320 436 GLN A C 1
ATOM 3441 O O . GLN A 1 444 ? -18.596 6.018 -4.679 1.000 46.430 436 GLN A O 1
#

Nearest PDB structures (foldseek):
  7wns-assembly1_A  TM=1.002E+00  e=4.861E-97  Bombyx mori
  4efr-assembly1_A  TM=9.793E-01  e=6.841E-29  Bombyx mori
  4iy8-assembly2_B  TM=9.689E-01  e=1.324E-27  Bombyx mori
  4pc4-assembly4_D  TM=9.519E-01  e=6.409E-28  Bombyx mori
  3wa1-assembly1_A  TM=6.868E-01  e=2.767E-04  Lysinibacillus sphaericus